Protein AF-0000000069200892 (afdb_homodimer)

Radius of gyration: 29.65 Å; Cα contacts (8 Å, |Δi|>4): 1341; chains: 2; bounding box: 46×109×59 Å

Solvent-accessible surface area (backbone atoms only — not comparable to full-atom values): 35722 Å² total; per-residue (Å²): 132,78,78,70,79,59,78,54,97,36,52,55,47,46,42,8,30,25,23,42,96,57,42,29,29,39,26,38,40,32,29,67,87,57,82,61,71,50,88,55,43,73,91,66,49,45,75,47,90,92,46,65,46,27,40,42,35,38,71,44,64,69,43,68,66,58,49,51,50,49,34,37,46,56,46,42,30,52,95,88,40,56,57,36,58,34,34,24,31,20,44,74,34,41,66,78,46,41,75,68,53,47,74,46,26,45,76,44,79,41,51,47,66,56,15,39,51,35,17,51,44,49,52,62,69,65,60,54,78,67,38,39,25,35,50,72,100,47,83,44,64,51,83,75,89,63,74,76,59,46,28,35,39,40,39,26,32,47,28,30,41,28,31,41,30,66,46,88,82,46,67,46,78,77,50,64,43,29,62,23,38,22,24,48,48,14,55,40,22,75,73,65,71,50,86,48,66,69,59,50,56,57,34,29,76,75,27,52,35,74,76,30,28,32,37,45,91,74,45,83,58,75,55,83,65,81,85,67,56,88,82,63,87,46,71,36,13,37,36,43,35,36,78,78,45,85,83,68,57,64,32,19,51,43,25,38,44,50,46,48,37,28,39,51,46,26,46,56,51,51,50,50,26,60,66,68,72,35,80,44,37,35,46,34,21,65,59,42,63,82,35,62,69,51,45,43,43,32,33,52,31,27,32,49,54,25,44,76,67,74,41,89,51,66,54,31,35,47,72,56,32,66,39,33,44,8,43,6,27,36,47,55,47,51,55,52,49,51,60,70,75,97,131,78,79,69,79,60,78,53,96,37,51,54,46,49,42,9,30,24,23,42,95,55,40,28,30,39,26,38,39,33,29,66,88,57,82,62,70,50,89,54,43,72,91,65,49,44,73,46,91,92,46,64,46,28,40,43,36,40,71,46,65,67,42,69,67,58,50,51,49,48,35,37,45,55,46,42,29,52,95,89,42,56,58,36,57,34,33,24,30,20,44,76,34,42,65,77,47,40,75,68,53,48,75,46,26,47,74,44,79,43,51,47,66,56,15,40,50,36,18,51,42,48,50,61,70,65,61,56,78,67,38,39,25,35,50,73,100,47,83,45,62,51,83,76,88,63,74,76,59,44,30,33,38,39,37,26,31,47,29,31,42,30,31,41,30,65,45,88,84,44,68,46,78,77,50,64,44,27,62,23,38,22,25,48,47,15,56,39,20,76,74,66,70,50,83,47,66,71,60,50,54,56,34,28,76,75,28,54,36,74,74,30,29,32,36,45,92,74,44,81,57,78,55,82,66,83,83,69,54,90,81,64,85,46,70,37,13,37,37,43,36,36,77,80,45,85,85,67,56,62,32,20,51,42,24,37,45,50,46,50,38,30,38,52,47,25,46,54,51,50,51,50,28,60,66,67,72,35,82,45,37,36,47,35,20,66,59,42,62,82,34,64,69,53,43,44,44,31,33,53,31,28,32,49,55,27,42,76,68,75,43,88,51,64,52,32,36,44,72,57,35,66,39,33,44,9,44,5,29,36,48,56,46,50,54,51,49,52,59,70,75,97

Organism: Paramecium tetraurelia (NCBI:txid5888)

pLDDT: mean 86.12, std 13.37, range [26.08, 98.06]

Nearest PDB structures (foldseek):
  7t1g-assembly1_B  TM=8.534E-01  e=4.149E-28  Saccharomyces cerevisiae S288C
  5kpz-assembly1_A-2  TM=8.266E-01  e=2.466E-28  Homo sapiens
  5kq8-assembly1_A-2  TM=8.366E-01  e=6.220E-28  Homo sapiens
  6b3v-assembly1_A  TM=8.219E-01  e=8.306E-28  Homo sapiens
  6uj5-assembly1_A  TM=7.901E-01  e=3.328E-27  Saccharomyces cerevisiae S288C

Foldseek 3Di:
DPPPDDLPPFWDLEKFWEDEPWKIKIKTKTFPPDDQQDDWDPVPKDDQPPDRIIMTMDMDTDDPVVVVVSCVRRPCADPNAGVHAEYEYEYPCCVVCVVVVVVRYHYDYDYQVLLLLLLLVVCQVSQDFQFKFADDVHTGTDNDPDGLPFEWEWAADCWTWIKTDHDSPDIDGDDTDNQGDVVLQVVLCVLPVDNDLVVLLVLLVVAALPQFFDWPVNDPPVDPLDPPPVPDGHGPGQRVNVVPDVDDDSSNNSNSSLLVSLLVSLLVQLVVCVVVVNQAYEYAYPSPLVRNSSSNSNQSNNQVNCVSVPHRGGYMYGPCRHCSSSSSSVSVVVVVVVVVVD/DPPQDDLPPFWDLEKFWEDEPWKIKIKTKTFPPDDQQDDWDPVPKDDQPPDRIIMTMDMDTDDPVVVVVSCVRRPCADPNAGVRAEYEYEYPCCVVCVVVVVVRYHYDYDYQVLLLLLLLVVCQVSQDFQFKFADDVHTGTDRDPDGLPFEWEWAADCWTWIKTDHDSPDMDGPDTDNQGDVVLQVVLCVLPVDNDLVVLLVLLVVAALPQFFDWPVNDPPVDPPPPPPVPDTHGPGQRVNCVPDPDDDSSNNSNSSLLVRLLVSLLVQLVVCVVVVNQAYEYAYDSPLVRNSSSNSNQSNNQVNCVSVVHRGGYMYGPCRHCSSRSSSVSVVVVVVVVVVD

Secondary structure (DSSP, 8-state):
------S-TTEEEEEEEEE-SSEEEEEEEEETT----S---GGG-EE-TT-SEEEEEEEEES-HHHHHHHHHHHTSEETTEE---EEEEESGGGTTTHHHHGGGSEEEE--HHHHHHHHHHHHHHHT-TT-EEEESSSEEE---SS---SEEEEEESSSEEEEEESSSS-EEEEEEES-SHHHHHHHHHHHH----HHHHHHHHHH--GGGTSEEGGGS--SS--S---TT---EEETTTTTTT-----HHHHHHHHHHHHHHHHHHHHHHHHHHTT---EEEESTTTTT-HHHHHHHHHHHHHHHHHTT-----EEETTGGGHHHHHHHHHHHHHHHHHH-/------S-TTEEEEEEEEE-SSEEEEEEEEETT----S---GGG-EE-TT-SEEEEEEEEES-HHHHHHHHHHHTSEETTEE---EEEEESGGGTTTHHHHGGGSEEEE--HHHHHHHHHHHHHHHT-TT-EEEESSSEEE---SS---SEEEEEESSSEEEEEESSSS-EEEEEEES-SHHHHHHHHHHHH----HHHHHHHHHH--GGGTSEEGGGS--SS--S---TT---EEETTTTTTT-----HHHHHHHHHHHHHHHHHHHHHHHHHHTT---EEEESTTTTT-HHHHHHHHHHHHHHHHHTT-----EEETTGGGHHHHHHHHHHHHHHHHHH-

InterPro domains:
  IPR004567 Type II pantothenate kinase [PF03630] (15-331)
  IPR004567 Type II pantothenate kinase [PTHR12280] (12-332)
  IPR043129 ATPase, nucleotide binding domain [SSF53067] (14-125)
  IPR043129 ATPase, nucleotide binding domain [SSF53067] (106-332)

Sequence (684 aa):
MQNKPSFSQSLIPLVCLDIGGTLTKMTFAAKKDFIINCQTKQELKIQNENEDYEIHFLSHPNSLDVLIQHLEEIGFIVDGKSHIQTFYITGGGSFKYYDQISNYGNIVRINEFDALKFGFKLLDSIKYKNTYFTFNNGIEYLQLTASIYPFILVNIGSGVSILKFDNDEQFARISGTCLGGGMFLGLSHLFTGINDFDELLKMTKKGSNAATDLLIDEVHLGFQSPTRDKNEKHVAVSMGKLKQNSNLNQSDLVKSLLYMTTYNISQIAFLHSKLHNIERVFFSGHFIRNHEETLQCISEAFSYFSKLDQQNRHPYFIKHDGFIGSLGSFWNGIQTYKQNNHMQNKPSFSQSLIPLVCLDIGGTLTKMTFAAKKDFIINCQTKQELKIQNENEDYEIHFLSHPNSLDVLIQHLEEIGFIVDGKSHIQTFYITGGGSFKYYDQISNYGNIVRINEFDALKFGFKLLDSIKYKNTYFTFNNGIEYLQLTASIYPFILVNIGSGVSILKFDNDEQFARISGTCLGGGMFLGLSHLFTGINDFDELLKMTKKGSNAATDLLIDEVHLGFQSPTRDKNEKHVAVSMGKLKQNSNLNQSDLVKSLLYMTTYNISQIAFLHSKLHNIERVFFSGHFIRNHEETLQCISEAFSYFSKLDQQNRHPYFIKHDGFIGSLGSFWNGIQTYKQNNH

Structure (mmCIF, N/CA/C/O backbone):
data_AF-0000000069200892-model_v1
#
loop_
_entity.id
_entity.type
_entity.pdbx_description
1 polymer 'Chromosome undetermined scaffold_3, whole genome shotgun sequence'
#
loop_
_atom_site.group_PDB
_atom_site.id
_atom_site.type_symbol
_atom_site.label_atom_id
_atom_site.label_alt_id
_atom_site.label_comp_id
_atom_site.label_asym_id
_atom_site.label_entity_id
_atom_site.label_seq_id
_atom_site.pdbx_PDB_ins_code
_atom_site.Cartn_x
_atom_site.Cartn_y
_atom_site.Cartn_z
_atom_site.occupancy
_atom_site.B_iso_or_equiv
_atom_site.auth_seq_id
_atom_site.auth_comp_id
_atom_site.auth_asym_id
_atom_site.auth_atom_id
_atom_site.pdbx_PDB_model_num
ATOM 1 N N . MET A 1 1 ? -14.586 -56.75 -25.516 1 26.08 1 MET A N 1
ATOM 2 C CA . MET A 1 1 ? -13.625 -56.625 -24.422 1 26.08 1 MET A CA 1
ATOM 3 C C . MET A 1 1 ? -12.516 -55.625 -24.766 1 26.08 1 MET A C 1
ATOM 5 O O . MET A 1 1 ? -11.578 -55.969 -25.484 1 26.08 1 MET A O 1
ATOM 9 N N . GLN A 1 2 ? -12.852 -54.375 -25.047 1 30.47 2 GLN A N 1
ATOM 10 C CA . GLN A 1 2 ? -11.961 -53.375 -25.578 1 30.47 2 GLN A CA 1
ATOM 11 C C . GLN A 1 2 ? -10.711 -53.219 -24.734 1 30.47 2 GLN A C 1
ATOM 13 O O . GLN A 1 2 ? -10.789 -53.125 -23.5 1 30.47 2 GLN A O 1
ATOM 18 N N . ASN A 1 3 ? -9.562 -53.688 -25.172 1 31.69 3 ASN A N 1
ATOM 19 C CA . ASN A 1 3 ? -8.258 -53.688 -24.531 1 31.69 3 ASN A CA 1
ATOM 20 C C . ASN A 1 3 ? -8.016 -52.375 -23.766 1 31.69 3 ASN A C 1
ATOM 22 O O . ASN A 1 3 ? -8.039 -51.312 -24.359 1 31.69 3 ASN A O 1
ATOM 26 N N . LYS A 1 4 ? -8.531 -52.312 -22.578 1 39.34 4 LYS A N 1
ATOM 27 C CA . LYS A 1 4 ? -8.203 -51.188 -21.719 1 39.34 4 LYS A CA 1
ATOM 28 C C . LYS A 1 4 ? -6.738 -50.781 -21.859 1 39.34 4 LYS A C 1
ATOM 30 O O . LYS A 1 4 ? -5.848 -51.625 -21.734 1 39.34 4 LYS A O 1
ATOM 35 N N . PRO A 1 5 ? -6.332 -49.688 -22.531 1 38.06 5 PRO A N 1
ATOM 36 C CA . PRO A 1 5 ? -4.926 -49.406 -22.812 1 38.06 5 PRO A CA 1
ATOM 37 C C . PRO A 1 5 ? -4.043 -49.531 -21.578 1 38.06 5 PRO A C 1
ATOM 39 O O . PRO A 1 5 ? -4.492 -49.25 -20.453 1 38.06 5 PRO A O 1
ATOM 42 N N . SER A 1 6 ? -3.195 -50.594 -21.422 1 41.91 6 SER A N 1
ATOM 43 C CA . SER A 1 6 ? -2.033 -50.719 -20.547 1 41.91 6 SER A CA 1
ATOM 44 C C . SER A 1 6 ? -1.481 -49.344 -20.188 1 41.91 6 SER A C 1
ATOM 46 O O . SER A 1 6 ? -1.669 -48.375 -20.922 1 41.91 6 SER A O 1
ATOM 48 N N . PHE A 1 7 ? -1.375 -49 -18.797 1 48.78 7 PHE A N 1
ATOM 49 C CA . PHE A 1 7 ? -0.604 -47.781 -18.531 1 48.78 7 PHE A CA 1
ATOM 50 C C . PHE A 1 7 ? 0.325 -47.469 -19.703 1 48.78 7 PHE A C 1
ATOM 52 O O . PHE A 1 7 ? 1.155 -48.281 -20.078 1 48.78 7 PHE A O 1
ATOM 59 N N . SER A 1 8 ? -0.168 -46.719 -20.641 1 57.88 8 SER A N 1
ATOM 60 C CA . SER A 1 8 ? 0.494 -46.406 -21.906 1 57.88 8 SER A CA 1
ATOM 61 C C . SER A 1 8 ? 1.897 -45.875 -21.672 1 57.88 8 SER A C 1
ATOM 63 O O . SER A 1 8 ? 2.125 -45.094 -20.734 1 57.88 8 SER A O 1
ATOM 65 N N . GLN A 1 9 ? 3.041 -46.562 -22 1 70.94 9 GLN A N 1
ATOM 66 C CA . GLN A 1 9 ? 4.406 -46.125 -22.25 1 70.94 9 GLN A CA 1
ATOM 67 C C . GLN A 1 9 ? 4.422 -44.656 -22.688 1 70.94 9 GLN A C 1
ATOM 69 O O . GLN A 1 9 ? 5.488 -44.031 -22.797 1 70.94 9 GLN A O 1
ATOM 74 N N . SER A 1 10 ? 3.182 -44.031 -22.453 1 86.69 10 SER A N 1
ATOM 75 C CA . SER A 1 10 ? 3.084 -42.688 -23.047 1 86.69 10 SER A CA 1
ATOM 76 C C . SER A 1 10 ? 3.064 -41.625 -21.984 1 86.69 10 SER A C 1
ATOM 78 O O . SER A 1 10 ? 3.238 -40.438 -22.281 1 86.69 10 SER A O 1
ATOM 80 N N . LEU A 1 11 ? 2.906 -42.094 -20.672 1 90.06 11 LEU A N 1
ATOM 81 C CA . LEU A 1 11 ? 2.875 -41.125 -19.594 1 90.06 11 LEU A CA 1
ATOM 82 C C . LEU A 1 11 ? 4.07 -41.281 -18.656 1 90.06 11 LEU A C 1
ATOM 84 O O . LEU A 1 11 ? 4.465 -42.406 -18.359 1 90.06 11 LEU A O 1
ATOM 88 N N . ILE A 1 12 ? 4.668 -40.188 -18.297 1 88.56 12 ILE A N 1
ATOM 89 C CA . ILE A 1 12 ? 5.645 -40.25 -17.219 1 88.56 12 ILE A CA 1
ATOM 90 C C . ILE A 1 12 ? 4.926 -40.406 -15.875 1 88.56 12 ILE A C 1
ATOM 92 O O . ILE A 1 12 ? 3.967 -39.688 -15.586 1 88.56 12 ILE A O 1
ATOM 96 N N . PRO A 1 13 ? 5.285 -41.312 -15.047 1 91.5 13 PRO A N 1
ATOM 97 C CA . PRO A 1 13 ? 4.527 -41.656 -13.844 1 91.5 13 PRO A CA 1
ATOM 98 C C . PRO A 1 13 ? 4.711 -40.656 -12.719 1 91.5 13 PRO A C 1
ATOM 100 O O . PRO A 1 13 ? 4.879 -41.031 -11.555 1 91.5 13 PRO A O 1
ATOM 103 N N . LEU A 1 14 ? 4.773 -39.406 -13.039 1 93.19 14 LEU A N 1
ATOM 104 C CA . LEU A 1 14 ? 4.879 -38.281 -12.109 1 93.19 14 LEU A CA 1
ATOM 105 C C . LEU A 1 14 ? 3.73 -37.312 -12.305 1 93.19 14 LEU A C 1
ATOM 107 O O . LEU A 1 14 ? 3.387 -36.969 -13.438 1 93.19 14 LEU A O 1
ATOM 111 N N . VAL A 1 15 ? 3.125 -36.969 -11.227 1 94.94 15 VAL A N 1
ATOM 112 C CA . VAL A 1 15 ? 2.094 -35.938 -11.234 1 94.94 15 VAL A CA 1
ATOM 113 C C . VAL A 1 15 ? 2.471 -34.812 -10.258 1 94.94 15 VAL A C 1
ATOM 115 O O . VAL A 1 15 ? 2.807 -35.062 -9.102 1 94.94 15 VAL A O 1
ATOM 118 N N . CYS A 1 16 ? 2.402 -33.656 -10.734 1 95.31 16 CYS A N 1
ATOM 119 C CA . CYS A 1 16 ? 2.809 -32.5 -9.922 1 95.31 16 CYS A CA 1
ATOM 120 C C . CYS A 1 16 ? 1.623 -31.594 -9.625 1 95.31 16 CYS A C 1
ATOM 122 O O . CYS A 1 16 ? 0.903 -31.203 -10.547 1 95.31 16 CYS A O 1
ATOM 124 N N . LEU A 1 17 ? 1.489 -31.312 -8.375 1 94.44 17 LEU A N 1
ATOM 125 C CA . LEU A 1 17 ? 0.312 -30.562 -7.945 1 94.44 17 LEU A CA 1
ATOM 126 C C . LEU A 1 17 ? 0.715 -29.312 -7.168 1 94.44 17 LEU A C 1
ATOM 128 O O . LEU A 1 17 ? 1.667 -29.344 -6.383 1 94.44 17 LEU A O 1
ATOM 132 N N . ASP A 1 18 ? 0.101 -28.203 -7.445 1 92.38 18 ASP A N 1
ATOM 133 C CA . ASP A 1 18 ? 0.028 -27.016 -6.59 1 92.38 18 ASP A CA 1
ATOM 134 C C . ASP A 1 18 ? -1.39 -26.812 -6.066 1 92.38 18 ASP A C 1
ATOM 136 O O . ASP A 1 18 ? -2.264 -26.328 -6.793 1 92.38 18 ASP A O 1
ATOM 140 N N . ILE A 1 19 ? -1.561 -27.188 -4.832 1 89.25 19 ILE A N 1
ATOM 141 C CA . ILE A 1 19 ? -2.889 -27.141 -4.23 1 89.25 19 ILE A CA 1
ATOM 142 C C . ILE A 1 19 ? -3.029 -25.891 -3.365 1 89.25 19 ILE A C 1
ATOM 144 O O . ILE A 1 19 ? -2.598 -25.875 -2.211 1 89.25 19 ILE A O 1
ATOM 148 N N . GLY A 1 20 ? -3.717 -24.938 -3.859 1 79 20 GLY A N 1
ATOM 149 C CA . GLY A 1 20 ? -3.967 -23.719 -3.127 1 79 20 GLY A CA 1
ATOM 150 C C . GLY A 1 20 ? -5.227 -23.766 -2.281 1 79 20 GLY A C 1
ATOM 151 O O . GLY A 1 20 ? -5.715 -24.859 -1.956 1 79 20 GLY A O 1
ATOM 152 N N . GLY A 1 21 ? -5.668 -22.594 -1.87 1 70.06 21 GLY A N 1
ATOM 153 C CA . GLY A 1 21 ? -6.887 -22.516 -1.082 1 70.06 21 GLY A CA 1
ATOM 154 C C . GLY A 1 21 ? -8.141 -22.703 -1.905 1 70.06 21 GLY A C 1
ATOM 155 O O . GLY A 1 21 ? -9.188 -23.094 -1.372 1 70.06 21 GLY A O 1
ATOM 156 N N . THR A 1 22 ? -8.062 -22.406 -3.232 1 71.12 22 THR A N 1
ATOM 157 C CA . THR A 1 22 ? -9.266 -22.438 -4.051 1 71.12 22 THR A CA 1
ATOM 158 C C . THR A 1 22 ? -9.086 -23.375 -5.238 1 71.12 22 THR A C 1
ATOM 160 O O . THR A 1 22 ? -10.016 -24.094 -5.609 1 71.12 22 THR A O 1
ATOM 163 N N . LEU A 1 23 ? -7.906 -23.375 -5.801 1 79.81 23 LEU A N 1
ATOM 164 C CA . LEU A 1 23 ? -7.676 -24.141 -7.027 1 79.81 23 LEU A CA 1
ATOM 165 C C . LEU A 1 23 ? -6.543 -25.141 -6.844 1 79.81 23 LEU A C 1
ATOM 167 O O . LEU A 1 23 ? -5.613 -24.891 -6.07 1 79.81 23 LEU A O 1
ATOM 171 N N . THR A 1 24 ? -6.691 -26.156 -7.512 1 90.5 24 THR A N 1
ATOM 172 C CA . THR A 1 24 ? -5.617 -27.125 -7.691 1 90.5 24 THR A CA 1
ATOM 173 C C . THR A 1 24 ? -5.066 -27.062 -9.117 1 90.5 24 THR A C 1
ATOM 175 O O . THR A 1 24 ? -5.824 -27.141 -10.086 1 90.5 24 THR A O 1
ATOM 178 N N . LYS A 1 25 ? -3.805 -26.844 -9.234 1 93 25 LYS A N 1
ATOM 179 C CA . LYS A 1 25 ? -3.107 -26.875 -10.516 1 93 25 LYS A CA 1
ATOM 180 C C . LYS A 1 25 ? -2.285 -28.141 -10.672 1 93 25 LYS A C 1
ATOM 182 O O . LYS A 1 25 ? -1.584 -28.562 -9.742 1 93 25 LYS A O 1
ATOM 187 N N . MET A 1 26 ? -2.422 -28.719 -11.797 1 95.5 26 MET A N 1
ATOM 188 C CA . MET A 1 26 ? -1.743 -29.984 -12.055 1 95.5 26 MET A CA 1
ATOM 189 C C . MET A 1 26 ? -0.874 -29.891 -13.305 1 95.5 26 MET A C 1
ATOM 191 O O . MET A 1 26 ? -1.28 -29.312 -14.312 1 95.5 26 MET A O 1
ATOM 195 N N . THR A 1 27 ? 0.291 -30.406 -13.242 1 96.12 27 THR A N 1
ATOM 196 C CA . THR A 1 27 ? 1.233 -30.531 -14.344 1 96.12 27 THR A CA 1
ATOM 197 C C . THR A 1 27 ? 1.677 -31.984 -14.516 1 96.12 27 THR A C 1
ATOM 199 O O . THR A 1 27 ? 1.932 -32.688 -13.531 1 96.12 27 THR A O 1
ATOM 202 N N . PHE A 1 28 ? 1.729 -32.469 -15.719 1 94.81 28 PHE A N 1
ATOM 203 C CA . PHE A 1 28 ? 2.193 -33.844 -16.016 1 94.81 28 PHE A CA 1
ATOM 204 C C . PHE A 1 28 ? 2.783 -33.906 -17.422 1 94.81 28 PHE A C 1
ATOM 206 O O . PHE A 1 28 ? 2.686 -32.938 -18.188 1 94.81 28 PHE A O 1
ATOM 213 N N . ALA A 1 29 ? 3.453 -34.969 -17.672 1 92.88 29 ALA A N 1
ATOM 214 C CA . ALA A 1 29 ? 4.086 -35.125 -18.984 1 92.88 29 ALA A CA 1
ATOM 215 C C . ALA A 1 29 ? 3.545 -36.375 -19.703 1 92.88 29 ALA A C 1
ATOM 217 O O . ALA A 1 29 ? 3.305 -37.406 -19.078 1 92.88 29 ALA A O 1
ATOM 218 N N . ALA A 1 30 ? 3.348 -36.188 -20.953 1 92.75 30 ALA A N 1
ATOM 219 C CA . ALA A 1 30 ? 2.895 -37.281 -21.828 1 92.75 30 ALA A CA 1
ATOM 220 C C . ALA A 1 30 ? 3.678 -37.281 -23.125 1 92.75 30 ALA A C 1
ATOM 222 O O . ALA A 1 30 ? 4.18 -36.25 -23.578 1 92.75 30 ALA A O 1
ATOM 223 N N . LYS A 1 31 ? 3.809 -38.438 -23.656 1 92.19 31 LYS A N 1
ATOM 224 C CA . LYS A 1 31 ? 4.465 -38.562 -24.953 1 92.19 31 LYS A CA 1
ATOM 225 C C . LYS A 1 31 ? 3.746 -37.75 -26.016 1 92.19 31 LYS A C 1
ATOM 227 O O . LYS A 1 31 ? 2.521 -37.594 -25.969 1 92.19 31 LYS A O 1
ATOM 232 N N . LYS A 1 32 ? 4.621 -37.344 -26.969 1 89.69 32 LYS A N 1
ATOM 233 C CA . LYS A 1 32 ? 4.047 -36.625 -28.094 1 89.69 32 LYS A CA 1
ATOM 234 C C . LYS A 1 32 ? 2.949 -37.406 -28.781 1 89.69 32 LYS A C 1
ATOM 236 O O . LYS A 1 32 ? 3.082 -38.625 -28.953 1 89.69 32 LYS A O 1
ATOM 241 N N . ASP A 1 33 ? 1.835 -36.938 -29.094 1 83.88 33 ASP A N 1
ATOM 242 C CA . ASP A 1 33 ? 0.718 -37.5 -29.859 1 83.88 33 ASP A CA 1
ATOM 243 C C . ASP A 1 33 ? -0.162 -38.375 -28.969 1 83.88 33 ASP A C 1
ATOM 245 O O . ASP A 1 33 ? -1.104 -39 -29.453 1 83.88 33 ASP A O 1
ATOM 249 N N . PHE A 1 34 ? 0.331 -38.5 -27.734 1 89.88 34 PHE A N 1
ATOM 250 C CA . PHE A 1 34 ? -0.568 -39.188 -26.797 1 89.88 34 PHE A CA 1
ATOM 251 C C . PHE A 1 34 ? -1.895 -38.438 -26.688 1 89.88 34 PHE A C 1
ATOM 253 O O . PHE A 1 34 ? -1.918 -37.219 -26.578 1 89.88 34 PHE A O 1
ATOM 260 N N . ILE A 1 35 ? -2.994 -39.188 -26.781 1 89 35 ILE A N 1
ATOM 261 C CA . ILE A 1 35 ? -4.312 -38.562 -26.719 1 89 35 ILE A CA 1
ATOM 262 C C . ILE A 1 35 ? -4.758 -38.469 -25.25 1 89 35 ILE A C 1
ATOM 264 O O . ILE A 1 35 ? -4.934 -39.469 -24.578 1 89 35 ILE A O 1
ATOM 268 N N . ILE A 1 36 ? -4.859 -37.25 -24.797 1 90.31 36 ILE A N 1
ATOM 269 C CA . ILE A 1 36 ? -5.312 -36.969 -23.438 1 90.31 36 ILE A CA 1
ATOM 270 C C . ILE A 1 36 ? -6.824 -36.75 -23.438 1 90.31 36 ILE A C 1
ATOM 272 O O . ILE A 1 36 ? -7.324 -35.844 -24.094 1 90.31 36 ILE A O 1
ATOM 276 N N . ASN A 1 37 ? -7.605 -37.562 -22.703 1 89.5 37 ASN A N 1
ATOM 277 C CA . ASN A 1 37 ? -9.062 -37.531 -22.688 1 89.5 37 ASN A CA 1
ATOM 278 C C . ASN A 1 37 ? -9.594 -36.531 -21.656 1 89.5 37 ASN A C 1
ATOM 280 O O . ASN A 1 37 ? -10.688 -36.688 -21.109 1 89.5 37 ASN A O 1
ATOM 284 N N . CYS A 1 38 ? -8.797 -35.625 -21.266 1 90.62 38 CYS A N 1
ATOM 285 C CA . CYS A 1 38 ? -9.172 -34.562 -20.328 1 90.62 38 CYS A CA 1
ATOM 286 C C . CYS A 1 38 ? -8.867 -33.188 -20.922 1 90.62 38 CYS A C 1
ATOM 288 O O . CYS A 1 38 ? -7.965 -33.062 -21.75 1 90.62 38 CYS A O 1
ATOM 290 N N . GLN A 1 39 ? -9.734 -32.25 -20.578 1 90.75 39 GLN A N 1
ATOM 291 C CA . GLN A 1 39 ? -9.516 -30.906 -21.094 1 90.75 39 GLN A CA 1
ATOM 292 C C . GLN A 1 39 ? -8.328 -30.25 -20.406 1 90.75 39 GLN A C 1
ATOM 294 O O . GLN A 1 39 ? -8.414 -29.844 -19.25 1 90.75 39 GLN A O 1
ATOM 299 N N . THR A 1 40 ? -7.203 -30.172 -21.109 1 93.75 40 THR A N 1
ATOM 300 C CA . THR A 1 40 ? -6.02 -29.484 -20.625 1 93.75 40 THR A CA 1
ATOM 301 C C . THR A 1 40 ? -5.941 -28.078 -21.188 1 93.75 40 THR A C 1
ATOM 303 O O . THR A 1 40 ? -6.68 -27.734 -22.125 1 93.75 40 THR A O 1
ATOM 306 N N . LYS A 1 41 ? -5.117 -27.266 -20.609 1 92.56 41 LYS A N 1
ATOM 307 C CA . LYS A 1 41 ? -4.844 -25.922 -21.125 1 92.56 41 LYS A CA 1
ATOM 308 C C . LYS A 1 41 ? -3.881 -25.984 -22.312 1 92.56 41 LYS A C 1
ATOM 310 O O . LYS A 1 41 ? -2.68 -25.766 -22.141 1 92.56 41 LYS A O 1
ATOM 315 N N . GLN A 1 42 ? -4.445 -26.078 -23.5 1 91.06 42 GLN A N 1
ATOM 316 C CA . GLN A 1 42 ? -3.664 -26.312 -24.703 1 91.06 42 GLN A CA 1
ATOM 317 C C . GLN A 1 42 ? -2.723 -25.156 -25 1 91.06 42 GLN A C 1
ATOM 319 O O . GLN A 1 42 ? -1.621 -25.359 -25.516 1 91.06 42 GLN A O 1
ATOM 324 N N . GLU A 1 43 ? -3.127 -24.016 -24.625 1 88 43 GLU A N 1
ATOM 325 C CA . GLU A 1 43 ? -2.34 -22.812 -24.906 1 88 43 GLU A CA 1
ATOM 326 C C . GLU A 1 43 ? -1.076 -22.766 -24.047 1 88 43 GLU A C 1
ATOM 328 O O . GLU A 1 43 ? -0.138 -22.031 -24.359 1 88 43 GLU A O 1
ATOM 333 N N . LEU A 1 44 ? -1.043 -23.641 -23.031 1 91.31 44 LEU A N 1
ATOM 334 C CA . LEU A 1 44 ? 0.077 -23.609 -22.109 1 91.31 44 LEU A CA 1
ATOM 335 C C . LEU A 1 44 ? 1.029 -24.766 -22.359 1 91.31 44 LEU A C 1
ATOM 337 O O . LEU A 1 44 ? 2.1 -24.844 -21.75 1 91.31 44 LEU A O 1
ATOM 341 N N . LYS A 1 45 ? 0.647 -25.656 -23.219 1 91.69 45 LYS A N 1
ATOM 342 C CA . LYS A 1 45 ? 1.446 -26.844 -23.469 1 91.69 45 LYS A CA 1
ATOM 343 C C . LYS A 1 45 ? 2.887 -26.484 -23.812 1 91.69 45 LYS A C 1
ATOM 345 O O . LYS A 1 45 ? 3.129 -25.531 -24.578 1 91.69 45 LYS A O 1
ATOM 350 N N . ILE A 1 46 ? 3.811 -27.156 -23.156 1 89.38 46 ILE A N 1
ATOM 351 C CA . ILE A 1 46 ? 5.223 -26.953 -23.469 1 89.38 46 ILE A CA 1
ATOM 352 C C . ILE A 1 46 ? 5.762 -28.141 -24.25 1 89.38 46 ILE A C 1
ATOM 354 O O . ILE A 1 46 ? 5.684 -29.281 -23.781 1 89.38 46 ILE A O 1
ATOM 358 N N . GLN A 1 47 ? 6.254 -27.797 -25.422 1 85.88 47 GLN A N 1
ATOM 359 C CA . GLN A 1 47 ? 6.848 -28.812 -26.281 1 85.88 47 GLN A CA 1
ATOM 360 C C . GLN A 1 47 ? 8.297 -28.469 -26.625 1 85.88 47 GLN A C 1
ATOM 362 O O . GLN A 1 47 ? 8.578 -27.375 -27.141 1 85.88 47 GLN A O 1
ATOM 367 N N . ASN A 1 48 ? 9.109 -29.281 -26.156 1 76.44 48 ASN A N 1
ATOM 368 C CA . ASN A 1 48 ? 10.508 -29.172 -26.562 1 76.44 48 ASN A CA 1
ATOM 369 C C . ASN A 1 48 ? 10.805 -30.047 -27.766 1 76.44 48 ASN A C 1
ATOM 371 O O . ASN A 1 48 ? 10.508 -31.234 -27.766 1 76.44 48 ASN A O 1
ATOM 375 N N . GLU A 1 49 ? 11.359 -29.453 -28.75 1 74.62 49 GLU A N 1
ATOM 376 C CA . GLU A 1 49 ? 11.594 -30.141 -30.016 1 74.62 49 GLU A CA 1
ATOM 377 C C . GLU A 1 49 ? 12.484 -31.359 -29.828 1 74.62 49 GLU A C 1
ATOM 379 O O . GLU A 1 49 ? 12.352 -32.344 -30.547 1 74.62 49 GLU A O 1
ATOM 384 N N . ASN A 1 50 ? 13.312 -31.266 -28.859 1 77 50 ASN A N 1
ATOM 385 C CA . ASN A 1 50 ? 14.297 -32.344 -28.672 1 77 50 ASN A CA 1
ATOM 386 C C . ASN A 1 50 ? 13.805 -33.375 -27.703 1 77 50 ASN A C 1
ATOM 388 O O . ASN A 1 50 ? 14.562 -34.281 -27.312 1 77 50 ASN A O 1
ATOM 392 N N . GLU A 1 51 ? 12.539 -33.188 -27.312 1 78.12 51 GLU A N 1
ATOM 393 C CA . GLU A 1 51 ? 12.008 -34.125 -26.344 1 78.12 51 GLU A CA 1
ATOM 394 C C . GLU A 1 51 ? 10.789 -34.875 -26.891 1 78.12 51 GLU A C 1
ATOM 396 O O . GLU A 1 51 ? 10.039 -34.312 -27.703 1 78.12 51 GLU A O 1
ATOM 401 N N . ASP A 1 52 ? 10.633 -36.062 -26.453 1 86.31 52 ASP A N 1
ATOM 402 C CA . ASP A 1 52 ? 9.508 -36.875 -26.906 1 86.31 52 ASP A CA 1
ATOM 403 C C . ASP A 1 52 ? 8.266 -36.594 -26.062 1 86.31 52 ASP A C 1
ATOM 405 O O . ASP A 1 52 ? 7.156 -37 -26.438 1 86.31 52 ASP A O 1
ATOM 409 N N . TYR A 1 53 ? 8.508 -35.906 -25.047 1 88.5 53 TYR A N 1
ATOM 410 C CA . TYR A 1 53 ? 7.395 -35.656 -24.141 1 88.5 53 TYR A CA 1
ATOM 411 C C . TYR A 1 53 ? 6.996 -34.188 -24.156 1 88.5 53 TYR A C 1
ATOM 413 O O . TYR A 1 53 ? 7.82 -33.312 -24.438 1 88.5 53 TYR A O 1
ATOM 421 N N . GLU A 1 54 ? 5.73 -34.062 -23.875 1 91.5 54 GLU A N 1
ATOM 422 C CA . GLU A 1 54 ? 5.152 -32.75 -23.734 1 91.5 54 GLU A CA 1
ATOM 423 C C . GLU A 1 54 ? 4.605 -32.531 -22.312 1 91.5 54 GLU A C 1
ATOM 425 O O . GLU A 1 54 ? 4.16 -33.469 -21.672 1 91.5 54 GLU A O 1
ATOM 430 N N . ILE A 1 55 ? 4.73 -31.312 -21.875 1 92.5 55 ILE A N 1
ATOM 431 C CA . ILE A 1 55 ? 4.215 -30.969 -20.547 1 92.5 55 ILE A CA 1
ATOM 432 C C . ILE A 1 55 ? 2.814 -30.375 -20.672 1 92.5 55 ILE A C 1
ATOM 434 O O . ILE A 1 55 ? 2.592 -29.469 -21.469 1 92.5 55 ILE A O 1
ATOM 438 N N . HIS A 1 56 ? 1.951 -30.891 -19.922 1 94.94 56 HIS A N 1
ATOM 439 C CA . HIS A 1 56 ? 0.55 -30.5 -19.969 1 94.94 56 HIS A CA 1
ATOM 440 C C . HIS A 1 56 ? 0.1 -29.891 -18.641 1 94.94 56 HIS A C 1
ATOM 442 O O . HIS A 1 56 ? 0.686 -30.172 -17.594 1 94.94 56 HIS A O 1
ATOM 448 N N . PHE A 1 57 ? -0.99 -29.031 -18.75 1 95.25 57 PHE A N 1
ATOM 449 C CA . PHE A 1 57 ? -1.468 -28.281 -17.594 1 95.25 57 PHE A CA 1
ATOM 450 C C . PHE A 1 57 ? -2.984 -28.359 -17.484 1 95.25 57 PHE A C 1
ATOM 452 O O . PHE A 1 57 ? -3.691 -28.328 -18.5 1 95.25 57 PHE A O 1
ATOM 459 N N . LEU A 1 58 ? -3.469 -28.5 -16.344 1 95 58 LEU A N 1
ATOM 460 C CA . LEU A 1 58 ? -4.898 -28.375 -16.078 1 95 58 LEU A CA 1
ATOM 461 C C . LEU A 1 58 ? -5.141 -27.844 -14.664 1 95 58 LEU A C 1
ATOM 463 O O . LEU A 1 58 ? -4.242 -27.875 -13.82 1 95 58 LEU A O 1
ATOM 467 N N . SER A 1 59 ? -6.234 -27.219 -14.414 1 91.62 59 SER A N 1
ATOM 468 C CA . SER A 1 59 ? -6.609 -26.719 -13.102 1 91.62 59 SER A CA 1
ATOM 469 C C . SER A 1 59 ? -8.086 -26.969 -12.805 1 91.62 59 SER A C 1
ATOM 471 O O . SER A 1 59 ? -8.891 -27.094 -13.734 1 91.62 59 SER A O 1
ATOM 473 N N . HIS A 1 60 ? -8.453 -27.109 -11.586 1 89.19 60 HIS A N 1
ATOM 474 C CA . HIS A 1 60 ? -9.828 -27.297 -11.133 1 89.19 60 HIS A CA 1
ATOM 475 C C . HIS A 1 60 ? -10.008 -26.828 -9.695 1 89.19 60 HIS A C 1
ATOM 477 O O . HIS A 1 60 ? -9.031 -26.688 -8.953 1 89.19 60 HIS A O 1
ATOM 483 N N . PRO A 1 61 ? -11.211 -26.469 -9.336 1 83.56 61 PRO A N 1
ATOM 484 C CA . PRO A 1 61 ? -11.445 -26.141 -7.926 1 83.56 61 PRO A CA 1
ATOM 485 C C . PRO A 1 61 ? -11 -27.25 -6.977 1 83.56 61 PRO A C 1
ATOM 487 O O . PRO A 1 61 ? -11.039 -28.422 -7.34 1 83.56 61 PRO A O 1
ATOM 490 N N . ASN A 1 62 ? -10.633 -26.859 -5.828 1 85.38 62 ASN A N 1
ATOM 491 C CA . ASN A 1 62 ? -10.141 -27.828 -4.863 1 85.38 62 ASN A CA 1
ATOM 492 C C . ASN A 1 62 ? -11.172 -28.922 -4.586 1 85.38 62 ASN A C 1
ATOM 494 O O . ASN A 1 62 ? -12.203 -28.656 -3.961 1 85.38 62 ASN A O 1
ATOM 498 N N . SER A 1 63 ? -10.891 -29.969 -5.02 1 88.81 63 SER A N 1
ATOM 499 C CA . SER A 1 63 ? -11.711 -31.156 -4.844 1 88.81 63 SER A CA 1
ATOM 500 C C . SER A 1 63 ? -10.922 -32.438 -5.137 1 88.81 63 SER A C 1
ATOM 502 O O . SER A 1 63 ? -10.406 -32.594 -6.242 1 88.81 63 SER A O 1
ATOM 504 N N . LEU A 1 64 ? -10.891 -33.25 -4.211 1 89.56 64 LEU A N 1
ATOM 505 C CA . LEU A 1 64 ? -10.195 -34.5 -4.398 1 89.56 64 LEU A CA 1
ATOM 506 C C . LEU A 1 64 ? -10.898 -35.375 -5.438 1 89.56 64 LEU A C 1
ATOM 508 O O . LEU A 1 64 ? -10.25 -36.031 -6.234 1 89.56 64 LEU A O 1
ATOM 512 N N . ASP A 1 65 ? -12.18 -35.312 -5.375 1 93.38 65 ASP A N 1
ATOM 513 C CA . ASP A 1 65 ? -12.961 -36.094 -6.316 1 93.38 65 ASP A CA 1
ATOM 514 C C . ASP A 1 65 ? -12.672 -35.688 -7.758 1 93.38 65 ASP A C 1
ATOM 516 O O . ASP A 1 65 ? -12.508 -36.531 -8.633 1 93.38 65 ASP A O 1
ATOM 520 N N . VAL A 1 66 ? -12.586 -34.438 -7.93 1 94.38 66 VAL A N 1
ATOM 521 C CA . VAL A 1 66 ? -12.336 -33.938 -9.273 1 94.38 66 VAL A CA 1
ATOM 522 C C . VAL A 1 66 ? -10.914 -34.281 -9.695 1 94.38 66 VAL A C 1
ATOM 524 O O . VAL A 1 66 ? -10.672 -34.625 -10.859 1 94.38 66 VAL A O 1
ATOM 527 N N . LEU A 1 67 ? -10.016 -34.25 -8.773 1 94.56 67 LEU A N 1
ATOM 528 C CA . LEU A 1 67 ? -8.641 -34.625 -9.07 1 94.56 67 LEU A CA 1
ATOM 529 C C . LEU A 1 67 ? -8.547 -36.062 -9.516 1 94.56 67 LEU A C 1
ATOM 531 O O . LEU A 1 67 ? -7.934 -36.375 -10.539 1 94.56 67 LEU A O 1
ATOM 535 N N . ILE A 1 68 ? -9.211 -36.906 -8.781 1 94.31 68 ILE A N 1
ATOM 536 C CA . ILE A 1 68 ? -9.18 -38.344 -9.086 1 94.31 68 ILE A CA 1
ATOM 537 C C . ILE A 1 68 ? -9.836 -38.594 -10.438 1 94.31 68 ILE A C 1
ATOM 539 O O . ILE A 1 68 ? -9.344 -39.406 -11.227 1 94.31 68 ILE A O 1
ATOM 543 N N . GLN A 1 69 ? -10.883 -37.906 -10.656 1 95.62 69 GLN A N 1
ATOM 544 C CA . GLN A 1 69 ? -11.555 -38.031 -11.945 1 95.62 69 GLN A CA 1
ATOM 545 C C . GLN A 1 69 ? -10.617 -37.656 -13.094 1 95.62 69 GLN A C 1
ATOM 547 O O . GLN A 1 69 ? -10.562 -38.344 -14.109 1 95.62 69 GLN A O 1
ATOM 552 N N . HIS A 1 70 ? -9.898 -36.562 -12.977 1 96.25 70 HIS A N 1
ATOM 553 C CA . HIS A 1 70 ? -8.945 -36.125 -13.992 1 96.25 70 HIS A CA 1
ATOM 554 C C . HIS A 1 70 ? -7.852 -37.188 -14.195 1 96.25 70 HIS A C 1
ATOM 556 O O . HIS A 1 70 ? -7.473 -37.5 -15.328 1 96.25 70 HIS A O 1
ATOM 562 N N . LEU A 1 71 ? -7.383 -37.75 -13.117 1 95.62 71 LEU A N 1
ATOM 563 C CA . LEU A 1 71 ? -6.316 -38.75 -13.18 1 95.62 71 LEU A CA 1
ATOM 564 C C . LEU A 1 71 ? -6.793 -40 -13.891 1 95.62 71 LEU A C 1
ATOM 566 O O . LEU A 1 71 ? -6.023 -40.656 -14.602 1 95.62 71 LEU A O 1
ATOM 570 N N . GLU A 1 72 ? -8.047 -40.312 -13.695 1 95 72 GLU A N 1
ATOM 571 C CA . GLU A 1 72 ? -8.648 -41.438 -14.398 1 95 72 GLU A CA 1
ATOM 572 C C . GLU A 1 72 ? -8.797 -41.156 -15.891 1 95 72 GLU A C 1
ATOM 574 O O . GLU A 1 72 ? -8.445 -42 -16.719 1 95 72 GLU A O 1
ATOM 579 N N . GLU A 1 73 ? -9.266 -40 -16.172 1 95.56 73 GLU A N 1
ATOM 580 C CA . GLU A 1 73 ? -9.477 -39.594 -17.562 1 95.56 73 GLU A CA 1
ATOM 581 C C . GLU A 1 73 ? -8.156 -39.562 -18.328 1 95.56 73 GLU A C 1
ATOM 583 O O . GLU A 1 73 ? -8.109 -39.906 -19.516 1 95.56 73 GLU A O 1
ATOM 588 N N . ILE A 1 74 ? -7.125 -39.125 -17.703 1 94.81 74 ILE A N 1
ATOM 589 C CA . ILE A 1 74 ? -5.816 -38.969 -18.328 1 94.81 74 ILE A CA 1
ATOM 590 C C . ILE A 1 74 ? -5.188 -40.375 -18.5 1 94.81 74 ILE A C 1
ATOM 592 O O . ILE A 1 74 ? -4.398 -40.562 -19.438 1 94.81 74 ILE A O 1
ATOM 596 N N . GLY A 1 75 ? -5.512 -41.312 -17.578 1 93.56 75 GLY A N 1
ATOM 597 C CA . GLY A 1 75 ? -4.98 -42.656 -17.672 1 93.56 75 GLY A CA 1
ATOM 598 C C . GLY A 1 75 ? -3.955 -42.969 -16.609 1 93.56 75 GLY A C 1
ATOM 599 O O . GLY A 1 75 ? -3.311 -44.031 -16.656 1 93.56 75 GLY A O 1
ATOM 600 N N . PHE A 1 76 ? -3.799 -42.094 -15.633 1 95.12 76 PHE A N 1
ATOM 601 C CA . PHE A 1 76 ? -2.896 -42.375 -14.523 1 95.12 76 PHE A CA 1
ATOM 602 C C . PHE A 1 76 ? -3.492 -43.438 -13.594 1 95.12 76 PHE A C 1
ATOM 604 O O . PHE A 1 76 ? -2.76 -44.188 -12.93 1 95.12 76 PHE A O 1
ATOM 611 N N . ILE A 1 77 ? -4.816 -43.406 -13.523 1 93.75 77 ILE A N 1
ATOM 612 C CA . ILE A 1 77 ? -5.551 -44.375 -12.75 1 93.75 77 ILE A CA 1
ATOM 613 C C . ILE A 1 77 ? -6.457 -45.188 -13.672 1 93.75 77 ILE A C 1
ATOM 615 O O . ILE A 1 77 ? -7.289 -44.625 -14.391 1 93.75 77 ILE A O 1
ATOM 619 N N . VAL A 1 78 ? -6.297 -46.469 -13.68 1 92.31 78 VAL A N 1
ATOM 620 C CA . VAL A 1 78 ? -7.07 -47.375 -14.531 1 92.31 78 VAL A CA 1
ATOM 621 C C . VAL A 1 78 ? -7.676 -48.5 -13.688 1 92.31 78 VAL A C 1
ATOM 623 O O . VAL A 1 78 ? -6.957 -49.188 -12.977 1 92.31 78 VAL A O 1
ATOM 626 N N . ASP A 1 79 ? -8.938 -48.625 -13.789 1 90.75 79 ASP A N 1
ATOM 627 C CA . ASP A 1 79 ? -9.664 -49.656 -13.07 1 90.75 79 ASP A CA 1
ATOM 628 C C . ASP A 1 79 ? -9.32 -49.656 -11.586 1 90.75 79 ASP A C 1
ATOM 630 O O . ASP A 1 79 ? -9 -50.688 -11 1 90.75 79 ASP A O 1
ATOM 634 N N . GLY A 1 80 ? -9.195 -48.438 -11.039 1 87.38 80 GLY A N 1
ATOM 635 C CA . GLY A 1 80 ? -8.969 -48.25 -9.609 1 87.38 80 GLY A CA 1
ATOM 636 C C . GLY A 1 80 ? -7.516 -48.406 -9.211 1 87.38 80 GLY A C 1
ATOM 637 O O . GLY A 1 80 ? -7.16 -48.219 -8.047 1 87.38 80 GLY A O 1
ATOM 638 N N . LYS A 1 81 ? -6.707 -48.781 -10.211 1 92.19 81 LYS A N 1
ATOM 639 C CA . LYS A 1 81 ? -5.281 -48.969 -9.93 1 92.19 81 LYS A CA 1
ATOM 640 C C . LYS A 1 81 ? -4.48 -47.75 -10.383 1 92.19 81 LYS A C 1
ATOM 642 O O . LYS A 1 81 ? -4.582 -47.344 -11.539 1 92.19 81 LYS A O 1
ATOM 647 N N . SER A 1 82 ? -3.691 -47.219 -9.492 1 94.94 82 SER A N 1
ATOM 648 C CA . SER A 1 82 ? -2.867 -46.031 -9.797 1 94.94 82 SER A CA 1
ATOM 649 C C . SER A 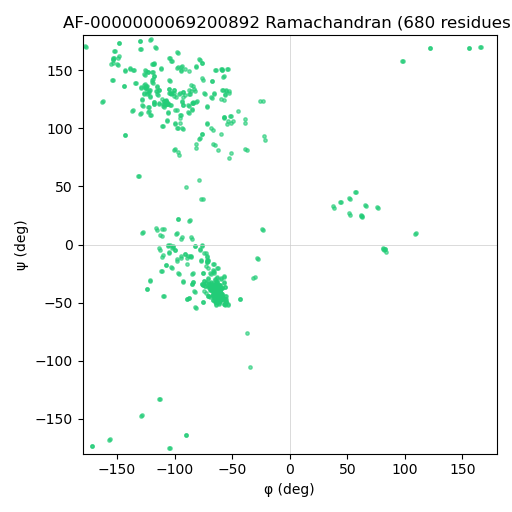1 82 ? -1.549 -46.438 -10.445 1 94.94 82 SER A C 1
ATOM 651 O O . SER A 1 82 ? -0.912 -47.406 -10.016 1 94.94 82 SER A O 1
ATOM 653 N N . HIS A 1 83 ? -1.148 -45.781 -11.414 1 93.88 83 HIS A N 1
ATOM 654 C CA . HIS A 1 83 ? 0.136 -45.969 -12.078 1 93.88 83 HIS A CA 1
ATOM 655 C C . HIS A 1 83 ? 1.083 -44.812 -11.797 1 93.88 83 HIS A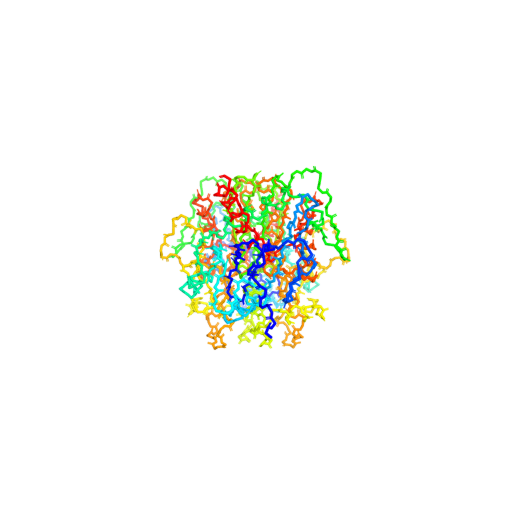 C 1
ATOM 657 O O . HIS A 1 83 ? 2.109 -44.656 -12.469 1 93.88 83 HIS A O 1
ATOM 663 N N . ILE A 1 84 ? 0.739 -44.031 -10.867 1 93.75 84 ILE A N 1
ATOM 664 C CA . ILE A 1 84 ? 1.558 -42.875 -10.445 1 93.75 84 ILE A CA 1
ATOM 665 C C . ILE A 1 84 ? 2.611 -43.344 -9.445 1 93.75 84 ILE A C 1
ATOM 667 O O . ILE A 1 84 ? 2.281 -43.969 -8.43 1 93.75 84 ILE A O 1
ATOM 671 N N . GLN A 1 85 ? 3.82 -43.125 -9.773 1 92.06 85 GLN A N 1
ATOM 672 C CA . GLN A 1 85 ? 4.891 -43.438 -8.828 1 92.06 85 GLN A CA 1
ATOM 673 C C . GLN A 1 85 ? 4.969 -42.406 -7.707 1 92.06 85 GLN A C 1
ATOM 675 O O . GLN A 1 85 ? 5.023 -42.781 -6.531 1 92.06 85 GLN A O 1
ATOM 680 N N . THR A 1 86 ? 4.973 -41.188 -8.125 1 94.19 86 THR A N 1
ATOM 681 C CA . THR A 1 86 ? 5.164 -40.156 -7.121 1 94.19 86 THR A CA 1
ATOM 682 C C . THR A 1 86 ? 4.332 -38.906 -7.453 1 94.19 86 THR A C 1
ATOM 684 O O . THR A 1 86 ? 4.254 -38.5 -8.617 1 94.19 86 THR A O 1
ATOM 687 N N . PHE A 1 87 ? 3.701 -38.375 -6.426 1 94.44 87 PHE A N 1
ATOM 688 C CA . PHE A 1 87 ? 3.143 -37.031 -6.453 1 94.44 87 PHE A CA 1
ATOM 689 C C . PHE A 1 87 ? 4.133 -36 -5.887 1 94.44 87 PHE A C 1
ATOM 691 O O . PHE A 1 87 ? 4.633 -36.188 -4.773 1 94.44 87 PHE A O 1
ATOM 698 N N . TYR A 1 88 ? 4.426 -35.094 -6.652 1 94 88 TYR A N 1
ATOM 699 C CA . TYR A 1 88 ? 5.125 -33.906 -6.125 1 94 88 TYR A CA 1
ATOM 700 C C . TYR A 1 88 ? 4.152 -32.781 -5.863 1 94 88 TYR A C 1
ATOM 702 O O . TYR A 1 88 ? 3.553 -32.219 -6.797 1 94 88 TYR A O 1
ATOM 710 N N . ILE A 1 89 ? 4.027 -32.406 -4.613 1 92.44 89 ILE A N 1
ATOM 711 C CA . ILE A 1 89 ? 2.936 -31.516 -4.258 1 92.44 89 ILE A CA 1
ATOM 712 C C . ILE A 1 89 ? 3.486 -30.297 -3.518 1 92.44 89 ILE A C 1
ATOM 714 O O . ILE A 1 89 ? 4.43 -30.406 -2.732 1 92.44 89 ILE A O 1
ATOM 718 N N . THR A 1 90 ? 2.984 -29.125 -3.85 1 90.12 90 THR A N 1
ATOM 719 C CA . THR A 1 90 ? 3.24 -27.906 -3.109 1 90.12 90 THR A CA 1
ATOM 720 C C . THR A 1 90 ? 1.932 -27.172 -2.791 1 90.12 90 THR A C 1
ATOM 722 O O . THR A 1 90 ? 0.848 -27.703 -3.055 1 90.12 90 THR A O 1
ATOM 725 N N . GLY A 1 91 ? 2.064 -26.031 -1.99 1 83 91 GLY A N 1
ATOM 726 C CA . GLY A 1 91 ? 0.884 -25.266 -1.635 1 83 91 GLY A CA 1
ATOM 727 C C . GLY A 1 91 ? 0.344 -25.609 -0.258 1 83 91 GLY A C 1
ATOM 728 O O . GLY A 1 91 ? 0.564 -26.703 0.249 1 83 91 GLY A O 1
ATOM 729 N N . GLY A 1 92 ? -0.391 -24.688 0.269 1 73.25 92 GLY A N 1
ATOM 730 C CA . GLY A 1 92 ? -0.961 -24.875 1.595 1 73.25 92 GLY A CA 1
ATOM 731 C C . GLY A 1 92 ? -1.939 -26.031 1.672 1 73.25 92 GLY A C 1
ATOM 732 O O . GLY A 1 92 ? -2.059 -26.672 2.711 1 73.25 92 GLY A O 1
ATOM 733 N N . GLY A 1 93 ? -2.664 -26.312 0.587 1 71.5 93 GLY A N 1
ATOM 734 C CA . GLY A 1 93 ? -3.627 -27.406 0.544 1 71.5 93 GLY A CA 1
ATOM 735 C C . GLY A 1 93 ? -2.975 -28.781 0.486 1 71.5 93 GLY A C 1
ATOM 736 O O . GLY A 1 93 ? -3.654 -29.797 0.599 1 71.5 93 GLY A O 1
ATOM 737 N N . SER A 1 94 ? -1.719 -28.75 0.338 1 75.75 94 SER A N 1
ATOM 738 C CA . SER A 1 94 ? -1.01 -30.031 0.263 1 75.75 94 SER A CA 1
ATOM 739 C C . SER A 1 94 ? -1.144 -30.812 1.563 1 75.75 94 SER A C 1
ATOM 741 O O . SER A 1 94 ? -1.046 -32.031 1.566 1 75.75 94 SER A O 1
ATOM 743 N N . PHE A 1 95 ? -1.462 -30.078 2.557 1 75.06 95 PHE A N 1
ATOM 744 C CA . PHE A 1 95 ? -1.61 -30.734 3.855 1 75.06 95 PHE A CA 1
ATOM 745 C C . PHE A 1 95 ? -3.008 -31.312 4.008 1 75.06 95 PHE A C 1
ATOM 747 O O . PHE A 1 95 ? -3.172 -32.406 4.566 1 75.06 95 PHE A O 1
ATOM 754 N N . LYS A 1 96 ? -3.916 -30.672 3.48 1 78.44 96 LYS A N 1
ATOM 755 C CA . LYS A 1 96 ? -5.324 -31.031 3.635 1 78.44 96 LYS A CA 1
ATOM 756 C C . LYS A 1 96 ? -5.625 -32.375 2.967 1 78.44 96 LYS A C 1
ATOM 758 O O . LYS A 1 96 ? -6.398 -33.156 3.49 1 78.44 96 LYS A O 1
ATOM 763 N N . TYR A 1 97 ? -5.02 -32.656 1.897 1 83.06 97 TYR A N 1
ATOM 764 C CA . TYR A 1 97 ? -5.402 -33.812 1.094 1 83.06 97 TYR A CA 1
ATOM 765 C C . TYR A 1 97 ? -4.316 -34.906 1.126 1 83.06 97 TYR A C 1
ATOM 767 O O . TYR A 1 97 ? -4.363 -35.844 0.356 1 83.06 97 TYR A O 1
ATOM 775 N N . TYR A 1 98 ? -3.355 -34.719 1.94 1 86.19 98 TYR A N 1
ATOM 776 C CA . TYR A 1 98 ? -2.174 -35.562 1.967 1 86.19 98 TYR A CA 1
ATOM 777 C C . TYR A 1 98 ? -2.566 -37.031 2.109 1 86.19 98 TYR A C 1
ATOM 779 O O . TYR A 1 98 ? -2.158 -37.875 1.303 1 86.19 98 TYR A O 1
ATOM 787 N N . ASP A 1 99 ? -3.375 -37.344 3.064 1 88.88 99 ASP A N 1
ATOM 788 C CA . ASP A 1 99 ? -3.721 -38.75 3.365 1 88.88 99 ASP A CA 1
ATOM 789 C C . ASP A 1 99 ? -4.461 -39.406 2.199 1 88.88 99 ASP A C 1
ATOM 791 O O . ASP A 1 99 ? -4.199 -40.531 1.852 1 88.88 99 ASP A O 1
ATOM 795 N N . GLN A 1 100 ? -5.281 -38.656 1.617 1 89.81 100 GLN A N 1
ATOM 796 C CA . GLN A 1 100 ? -6.094 -39.188 0.528 1 89.81 100 GLN A CA 1
ATOM 797 C C . GLN A 1 100 ? -5.254 -39.406 -0.729 1 89.81 100 GLN A C 1
ATOM 799 O O . GLN A 1 100 ? -5.383 -40.438 -1.406 1 89.81 100 GLN A O 1
ATOM 804 N N . ILE A 1 101 ? -4.418 -38.5 -0.998 1 91.75 101 ILE A N 1
ATOM 805 C CA . ILE A 1 101 ? -3.592 -38.562 -2.199 1 91.75 101 ILE A CA 1
ATOM 806 C C . ILE A 1 101 ? -2.555 -39.656 -2.061 1 91.75 101 ILE A C 1
ATOM 808 O O . ILE A 1 101 ? -2.211 -40.344 -3.041 1 91.75 101 ILE A O 1
ATOM 812 N N . SER A 1 102 ? -2.145 -39.906 -0.841 1 93.06 102 SER A N 1
ATOM 813 C CA . SER A 1 102 ? -1.109 -40.906 -0.572 1 93.06 102 SER A CA 1
ATOM 814 C C . SER A 1 102 ? -1.588 -42.312 -0.924 1 93.06 102 SER A C 1
ATOM 816 O O . SER A 1 102 ? -0.778 -43.219 -1.092 1 93.06 102 SER A O 1
ATOM 818 N N . ASN A 1 103 ? -2.854 -42.5 -1.063 1 92.94 103 ASN A N 1
ATOM 819 C CA . ASN A 1 103 ? -3.41 -43.781 -1.459 1 92.94 103 ASN A CA 1
ATOM 820 C C . ASN A 1 103 ? -3.129 -44.094 -2.928 1 92.94 103 ASN A C 1
ATOM 822 O O . ASN A 1 103 ? -3.26 -45.219 -3.363 1 92.94 103 ASN A O 1
ATOM 826 N N . TYR A 1 104 ? -2.715 -43.094 -3.641 1 93.62 104 TYR A N 1
ATOM 827 C CA . TYR A 1 104 ? -2.594 -43.281 -5.082 1 93.62 104 TYR A CA 1
ATOM 828 C C . TYR A 1 104 ? -1.134 -43.219 -5.52 1 93.62 104 TYR A C 1
ATOM 830 O O . TYR A 1 104 ? -0.824 -43.406 -6.699 1 93.62 104 TYR A O 1
ATOM 838 N N . GLY A 1 105 ? -0.207 -42.969 -4.664 1 93.12 105 GLY A N 1
ATOM 839 C CA . GLY A 1 105 ? 1.218 -42.906 -4.953 1 93.12 105 GLY A CA 1
ATOM 840 C C . GLY A 1 105 ? 2.02 -42.25 -3.834 1 93.12 105 GLY A C 1
ATOM 841 O O . GLY A 1 105 ? 1.449 -41.75 -2.865 1 93.12 105 GLY A O 1
ATOM 842 N N . ASN A 1 106 ? 3.334 -42.344 -3.941 1 94.06 106 ASN A N 1
ATOM 843 C CA . ASN A 1 106 ? 4.199 -41.656 -2.99 1 94.06 106 ASN A CA 1
ATOM 844 C C . ASN A 1 106 ? 4.043 -40.156 -3.094 1 94.06 106 ASN A C 1
ATOM 846 O O . ASN A 1 106 ? 3.684 -39.625 -4.152 1 94.06 10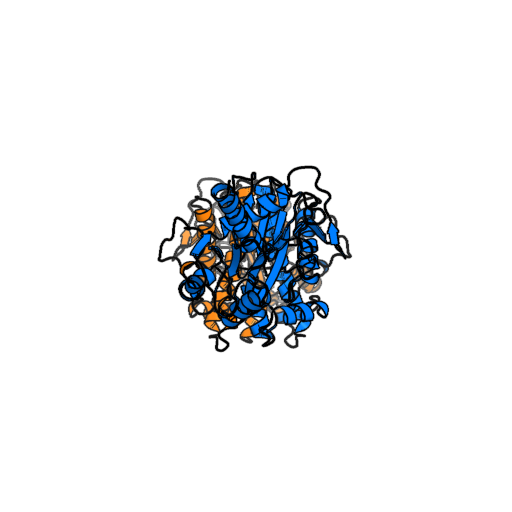6 ASN A O 1
ATOM 850 N N . ILE A 1 107 ? 4.258 -39.5 -1.985 1 93.94 107 ILE A N 1
ATOM 851 C CA . ILE A 1 107 ? 4.113 -38.031 -2 1 93.94 107 ILE A CA 1
ATOM 852 C C . ILE A 1 107 ? 5.426 -37.375 -1.577 1 93.94 107 ILE A C 1
ATOM 854 O O . ILE A 1 107 ? 6.039 -37.781 -0.585 1 93.94 107 ILE A O 1
ATOM 858 N N . VAL A 1 108 ? 5.879 -36.531 -2.316 1 92.44 108 VAL A N 1
ATOM 859 C CA . VAL A 1 108 ? 6.961 -35.625 -1.946 1 92.44 108 VAL A CA 1
ATOM 860 C C . VAL A 1 108 ? 6.441 -34.188 -1.885 1 92.44 108 VAL A C 1
ATOM 862 O O . VAL A 1 108 ? 5.965 -33.656 -2.887 1 92.44 108 VAL A O 1
ATOM 865 N N . ARG A 1 109 ? 6.562 -33.625 -0.795 1 90.62 109 ARG A N 1
ATOM 866 C CA . ARG A 1 109 ? 6.129 -32.25 -0.631 1 90.62 109 ARG A CA 1
ATOM 867 C C . ARG A 1 109 ? 7.277 -31.281 -0.887 1 90.62 109 ARG A C 1
ATOM 869 O O . ARG A 1 109 ? 8.383 -31.484 -0.378 1 90.62 109 ARG A O 1
ATOM 876 N N . ILE A 1 110 ? 6.984 -30.344 -1.66 1 89 110 ILE A N 1
ATOM 877 C CA . ILE A 1 110 ? 7.965 -29.297 -1.973 1 89 110 ILE A CA 1
ATOM 878 C C . ILE A 1 110 ? 7.5 -27.969 -1.405 1 89 110 ILE A C 1
ATOM 880 O O . ILE A 1 110 ? 6.352 -27.562 -1.601 1 89 110 ILE A O 1
ATOM 884 N N . ASN A 1 111 ? 8.43 -27.281 -0.733 1 86.38 111 ASN A N 1
ATOM 885 C CA . ASN A 1 111 ? 8.141 -25.938 -0.246 1 86.38 111 ASN A CA 1
ATOM 886 C C . ASN A 1 111 ? 7.727 -25.016 -1.382 1 86.38 111 ASN A C 1
ATOM 888 O O . ASN A 1 111 ? 8.281 -25.078 -2.48 1 86.38 111 ASN A O 1
ATOM 892 N N . GLU A 1 112 ? 6.828 -24.125 -1.073 1 84.25 112 GLU A N 1
ATOM 893 C CA . GLU A 1 112 ? 6.242 -23.266 -2.098 1 84.25 112 GLU A CA 1
ATOM 894 C C . GLU A 1 112 ? 7.312 -22.406 -2.771 1 84.25 112 GLU A C 1
ATOM 896 O O . GLU A 1 112 ? 7.273 -22.203 -3.986 1 84.25 112 GLU A O 1
ATOM 901 N N . PHE A 1 113 ? 8.227 -21.938 -2.084 1 86 113 PHE A N 1
ATOM 902 C CA . PHE A 1 113 ? 9.234 -21.062 -2.654 1 86 113 PHE A CA 1
ATOM 903 C C . PHE A 1 113 ? 10.242 -21.859 -3.479 1 86 113 PHE A C 1
ATOM 905 O O . PHE A 1 113 ? 10.719 -21.375 -4.512 1 86 113 PHE A O 1
ATOM 912 N N . ASP A 1 114 ? 10.484 -23.047 -3.012 1 89.25 114 ASP A N 1
ATOM 913 C CA . ASP A 1 114 ? 11.352 -23.906 -3.803 1 89.25 114 ASP A CA 1
ATOM 914 C C . ASP A 1 114 ? 10.688 -24.297 -5.121 1 89.25 114 ASP A C 1
ATOM 916 O O . ASP A 1 114 ? 11.352 -24.375 -6.156 1 89.25 114 ASP A O 1
ATOM 920 N N . ALA A 1 115 ? 9.438 -24.531 -4.988 1 91.12 115 ALA A N 1
ATOM 921 C CA . ALA A 1 115 ? 8.695 -24.875 -6.199 1 91.12 115 ALA A CA 1
ATOM 922 C C . ALA A 1 115 ? 8.766 -23.734 -7.219 1 91.12 115 ALA A C 1
ATOM 924 O O . ALA A 1 115 ? 8.914 -23.984 -8.422 1 91.12 115 ALA A O 1
ATOM 925 N N . LEU A 1 116 ? 8.664 -22.516 -6.758 1 91.44 116 LEU A N 1
ATOM 926 C CA . LEU A 1 116 ? 8.797 -21.359 -7.641 1 91.44 116 LEU A CA 1
ATOM 927 C C . LEU A 1 116 ? 10.188 -21.312 -8.258 1 91.44 116 LEU A C 1
ATOM 929 O O . LEU A 1 116 ? 10.328 -21.094 -9.469 1 91.44 116 LEU A O 1
ATOM 933 N N . LYS A 1 117 ? 11.203 -21.516 -7.434 1 91.81 117 LYS A N 1
ATOM 934 C CA . LYS A 1 117 ? 12.586 -21.531 -7.91 1 91.81 117 LYS A CA 1
ATOM 935 C C . LYS A 1 117 ? 12.773 -22.547 -9.031 1 91.81 117 LYS A C 1
ATOM 937 O O . LYS A 1 117 ? 13.305 -22.219 -10.094 1 91.81 117 LYS A O 1
ATOM 942 N N . PHE A 1 118 ? 12.305 -23.734 -8.82 1 91.81 118 PHE A N 1
ATOM 943 C CA . PHE A 1 118 ? 12.484 -24.812 -9.789 1 91.81 118 PHE A CA 1
ATOM 944 C C . PHE A 1 118 ? 11.664 -24.547 -11.047 1 91.81 118 PHE A C 1
ATOM 946 O O . PHE A 1 118 ? 12.086 -24.906 -12.148 1 91.81 118 PHE A O 1
ATOM 953 N N . GLY A 1 119 ? 10.508 -23.938 -10.836 1 92.06 119 GLY A N 1
ATOM 954 C CA . GLY A 1 119 ? 9.703 -23.562 -11.992 1 92.06 119 GLY A CA 1
ATOM 955 C C . GLY A 1 119 ? 10.398 -22.578 -12.914 1 92.06 119 GLY A C 1
ATOM 956 O O . GLY A 1 119 ? 10.422 -22.781 -14.133 1 92.06 119 GLY A O 1
ATOM 957 N N . PHE A 1 120 ? 10.992 -21.594 -12.352 1 91.62 120 PHE A N 1
ATOM 958 C CA . PHE A 1 120 ? 11.703 -20.594 -13.148 1 91.62 120 PHE A CA 1
ATOM 959 C C . PHE A 1 120 ? 12.969 -21.188 -13.75 1 91.62 120 PHE A C 1
ATOM 961 O O . PHE A 1 120 ? 13.359 -20.828 -14.859 1 91.62 120 PHE A O 1
ATOM 968 N N . LYS A 1 121 ? 13.578 -22.031 -13 1 89.5 121 LYS A N 1
ATOM 969 C CA . LYS A 1 121 ? 14.75 -22.719 -13.523 1 89.5 121 LYS A CA 1
ATOM 970 C C . LYS A 1 121 ? 14.398 -23.516 -14.773 1 89.5 121 LYS A C 1
ATOM 972 O O . LYS A 1 121 ? 15.125 -23.469 -15.773 1 89.5 121 LYS A O 1
ATOM 977 N N . LEU A 1 122 ? 13.328 -24.219 -14.719 1 87.75 122 LEU A N 1
ATOM 978 C CA . LEU A 1 122 ? 12.883 -25 -15.859 1 87.75 122 LEU A CA 1
ATOM 979 C C . LEU A 1 122 ? 12.555 -24.109 -17.047 1 87.75 122 LEU A C 1
ATOM 981 O O . LEU A 1 122 ? 12.992 -24.375 -18.172 1 87.75 122 LEU A O 1
ATOM 985 N N . LEU A 1 123 ? 11.805 -23.078 -16.812 1 87.38 123 LEU A N 1
ATOM 986 C CA . LEU A 1 123 ? 11.406 -22.172 -17.891 1 87.38 123 LEU A CA 1
ATOM 987 C C . LEU A 1 123 ? 12.625 -21.516 -18.531 1 87.38 123 LEU A C 1
ATOM 989 O O . LEU A 1 123 ? 12.664 -21.328 -19.75 1 87.38 123 LEU A O 1
ATOM 993 N N . ASP A 1 124 ? 13.547 -21.172 -17.719 1 86.06 124 ASP A N 1
ATOM 994 C CA . ASP A 1 124 ? 14.758 -20.531 -18.219 1 86.06 124 ASP A CA 1
ATOM 995 C C . ASP A 1 124 ? 15.586 -21.531 -19.047 1 86.06 124 ASP A C 1
ATOM 997 O O . ASP A 1 124 ? 16.266 -21.141 -20 1 86.06 124 ASP A O 1
ATOM 1001 N N . SER A 1 125 ? 15.555 -22.797 -18.703 1 81.62 125 SER A N 1
ATOM 1002 C CA . SER A 1 125 ? 16.359 -23.812 -19.344 1 81.62 125 SER A CA 1
ATOM 1003 C C . SER A 1 125 ? 15.805 -24.188 -20.719 1 81.62 125 SER A C 1
ATOM 1005 O O . SER A 1 125 ? 16.562 -24.484 -21.641 1 81.62 125 SER A O 1
ATOM 1007 N N . ILE A 1 126 ? 14.578 -24.172 -20.828 1 76.81 126 ILE A N 1
ATOM 1008 C CA . ILE A 1 126 ? 13.969 -24.641 -22.078 1 76.81 126 ILE A CA 1
ATOM 1009 C C . ILE A 1 126 ? 13.906 -23.5 -23.078 1 76.81 126 ILE A C 1
ATOM 1011 O O . ILE A 1 126 ? 13.68 -23.719 -24.281 1 76.81 126 ILE A O 1
ATOM 1015 N N . LYS A 1 127 ? 14.203 -22.281 -22.562 1 70.25 127 LYS A N 1
ATOM 1016 C CA . LYS A 1 127 ? 14.172 -21.078 -23.391 1 70.25 127 LYS A CA 1
ATOM 1017 C C . LYS A 1 127 ? 12.93 -21.062 -24.281 1 70.25 127 LYS A C 1
ATOM 1019 O O . LYS A 1 127 ? 13.016 -20.812 -25.484 1 70.25 127 LYS A O 1
ATOM 1024 N N . TYR A 1 128 ? 11.992 -21.531 -23.672 1 65.06 128 TYR A N 1
ATOM 1025 C CA . TYR A 1 128 ? 10.734 -21.578 -24.406 1 65.06 128 TYR A CA 1
ATOM 1026 C C . TYR A 1 128 ? 10.336 -20.203 -24.906 1 65.06 128 TYR A C 1
ATOM 1028 O O . TYR A 1 128 ? 10.406 -19.219 -24.156 1 65.06 128 TYR A O 1
ATOM 1036 N N . LYS A 1 129 ? 10.055 -20.172 -26.125 1 70.62 129 LYS A N 1
ATOM 1037 C CA . LYS A 1 129 ? 9.625 -18.922 -26.75 1 70.62 129 LYS A CA 1
ATOM 1038 C C . LYS A 1 129 ? 8.258 -18.484 -26.219 1 70.62 129 LYS A C 1
ATOM 1040 O O . LYS A 1 129 ? 7.434 -19.328 -25.859 1 70.62 129 LYS A O 1
ATOM 1045 N N . ASN A 1 130 ? 8.047 -17.297 -26 1 82.25 130 ASN A N 1
ATOM 1046 C CA . ASN A 1 130 ? 6.75 -16.719 -25.672 1 82.25 130 ASN A CA 1
ATOM 1047 C C . ASN A 1 130 ? 6.359 -17 -24.219 1 82.25 130 ASN A C 1
ATOM 1049 O O . ASN A 1 130 ? 5.223 -17.406 -23.938 1 82.25 130 ASN A O 1
ATOM 1053 N N . THR A 1 131 ? 7.293 -17.078 -23.406 1 88.25 131 THR A N 1
ATOM 1054 C CA . THR A 1 131 ? 7.031 -17.328 -22 1 88.25 131 THR A CA 1
ATOM 1055 C C . THR A 1 131 ? 6.828 -16.016 -21.25 1 88.25 131 THR A C 1
ATOM 1057 O O . THR A 1 131 ? 5.875 -15.883 -20.484 1 88.25 131 THR A O 1
ATOM 1060 N N . TYR A 1 132 ? 7.727 -15.094 -21.5 1 92.06 132 TYR A N 1
ATOM 1061 C CA . TYR A 1 132 ? 7.707 -13.812 -20.812 1 92.06 132 TYR A CA 1
ATOM 1062 C C . TYR A 1 132 ? 7.176 -12.703 -21.703 1 92.06 132 TYR A C 1
ATOM 1064 O O . TYR A 1 132 ? 7.48 -12.664 -22.906 1 92.06 132 TYR A O 1
ATOM 1072 N N . PHE A 1 133 ? 6.383 -11.797 -21.156 1 94.56 133 PHE A N 1
ATOM 1073 C CA . PHE A 1 133 ? 5.789 -10.789 -22.031 1 94.56 133 PHE A CA 1
ATOM 1074 C C . PHE A 1 133 ? 5.488 -9.516 -21.25 1 94.56 133 PHE A C 1
ATOM 1076 O O . PHE A 1 133 ? 5.531 -9.508 -20.016 1 94.56 133 PHE A O 1
ATOM 1083 N N . THR A 1 134 ? 5.359 -8.445 -21.906 1 95.06 134 THR A N 1
ATOM 1084 C CA . THR A 1 134 ? 4.801 -7.191 -21.406 1 95.06 134 THR A CA 1
ATOM 1085 C C . THR A 1 134 ? 3.385 -6.984 -21.953 1 95.06 134 THR A C 1
ATOM 1087 O O . THR A 1 134 ? 2.949 -7.691 -22.859 1 95.06 134 THR A O 1
ATOM 1090 N N . PHE A 1 135 ? 2.701 -6.152 -21.281 1 95.25 135 PHE A N 1
ATOM 1091 C CA . PHE A 1 135 ? 1.326 -5.91 -21.703 1 95.25 135 PHE A CA 1
ATOM 1092 C C . PHE A 1 135 ? 1.067 -4.418 -21.875 1 95.25 135 PHE A C 1
ATOM 1094 O O . PHE A 1 135 ? 1.26 -3.635 -20.953 1 95.25 135 PHE A O 1
ATOM 1101 N N . ASN A 1 136 ? 0.75 -3.969 -22.922 1 91 136 ASN A N 1
ATOM 1102 C CA . ASN A 1 136 ? 0.275 -2.645 -23.312 1 91 136 ASN A CA 1
ATOM 1103 C C . ASN A 1 136 ? -0.791 -2.729 -24.391 1 91 136 ASN A C 1
ATOM 1105 O O . ASN A 1 136 ? -0.475 -2.656 -25.594 1 91 136 ASN A O 1
ATOM 1109 N N . ASN A 1 137 ? -2.021 -2.729 -24.047 1 88.44 137 ASN A N 1
ATOM 1110 C CA . ASN A 1 137 ? -3.15 -2.959 -24.938 1 88.44 137 ASN A CA 1
ATOM 1111 C C . ASN A 1 137 ? -2.969 -4.234 -25.75 1 88.44 137 ASN A C 1
ATOM 1113 O O . ASN A 1 137 ? -3.377 -4.301 -26.922 1 88.44 137 ASN A O 1
ATOM 1117 N N . GLY A 1 138 ? -2.26 -5.113 -25.234 1 93 138 GLY A N 1
ATOM 1118 C CA . GLY A 1 138 ? -1.978 -6.406 -25.844 1 93 138 GLY A CA 1
ATOM 1119 C C . GLY A 1 138 ? -0.678 -7.02 -25.344 1 93 138 GLY A C 1
ATOM 1120 O O . GLY A 1 138 ? 0.117 -6.355 -24.688 1 93 138 GLY A O 1
ATOM 1121 N N . ILE A 1 139 ? -0.516 -8.258 -25.703 1 93.75 139 ILE A N 1
ATOM 1122 C CA . ILE A 1 139 ? 0.645 -9.008 -25.219 1 93.75 139 ILE A CA 1
ATOM 1123 C C . ILE A 1 139 ? 1.819 -8.789 -26.172 1 93.75 139 ILE A C 1
ATOM 1125 O O . ILE A 1 139 ? 1.658 -8.852 -27.391 1 93.75 139 ILE A O 1
ATOM 1129 N N . GLU A 1 140 ? 2.936 -8.438 -25.688 1 93.56 140 GLU A N 1
ATOM 1130 C CA . GLU A 1 140 ? 4.203 -8.406 -26.406 1 93.56 140 GLU A CA 1
ATOM 1131 C C . GLU A 1 140 ? 5.238 -9.312 -25.75 1 93.56 140 GLU A C 1
ATOM 1133 O O . GLU A 1 140 ? 5.762 -8.992 -24.672 1 93.56 140 GLU A O 1
ATOM 1138 N N . TYR A 1 141 ? 5.598 -10.375 -26.406 1 91.19 141 TYR A N 1
ATOM 1139 C CA . TYR A 1 141 ? 6.52 -11.352 -25.844 1 91.19 141 TYR A CA 1
ATOM 1140 C C . TYR A 1 141 ? 7.953 -10.836 -25.875 1 91.19 141 TYR A C 1
ATOM 1142 O O . TYR A 1 141 ? 8.352 -10.18 -26.844 1 91.19 141 TYR A O 1
ATOM 1150 N N . LEU A 1 142 ? 8.609 -11.164 -24.828 1 85.81 142 LEU A N 1
ATOM 1151 C CA . LEU A 1 142 ? 10.023 -10.828 -24.719 1 85.81 142 LEU A CA 1
ATOM 1152 C C . LEU A 1 142 ? 10.883 -11.852 -25.453 1 85.81 142 LEU A C 1
ATOM 1154 O O . LEU A 1 142 ? 10.633 -13.055 -25.359 1 85.81 142 LEU A O 1
ATOM 1158 N N . GLN A 1 143 ? 11.773 -11.352 -26.234 1 80.19 143 GLN A N 1
ATOM 1159 C CA . GLN A 1 143 ? 12.766 -12.234 -26.844 1 80.19 143 GLN A CA 1
ATOM 1160 C C . GLN A 1 143 ? 14.031 -12.297 -25.984 1 80.19 143 GLN A C 1
ATOM 1162 O O . GLN A 1 143 ? 14.812 -11.352 -25.969 1 80.19 143 GLN A O 1
ATOM 1167 N N . LEU A 1 144 ? 14.086 -13.336 -25.234 1 76.94 144 LEU A N 1
ATOM 1168 C CA . LEU A 1 144 ? 15.219 -13.422 -24.328 1 76.94 144 LEU A CA 1
ATOM 1169 C C . LEU A 1 144 ? 16.406 -14.094 -25 1 76.94 144 LEU A C 1
ATOM 1171 O O . LEU A 1 144 ? 16.281 -15.18 -25.562 1 76.94 144 LEU A O 1
ATOM 1175 N N . THR A 1 145 ? 17.5 -13.344 -25.078 1 71.12 145 THR A N 1
ATOM 1176 C CA . THR A 1 145 ? 18.734 -13.922 -25.594 1 71.12 145 THR A CA 1
ATOM 1177 C C . THR A 1 145 ? 19.641 -14.375 -24.453 1 71.12 145 THR A C 1
ATOM 1179 O O . THR A 1 145 ? 20.516 -15.219 -24.656 1 71.12 145 THR A O 1
ATOM 1182 N N . ALA A 1 146 ? 19.438 -13.758 -23.344 1 79.69 146 ALA A N 1
ATOM 1183 C CA . ALA A 1 146 ? 20.25 -14.086 -22.156 1 79.69 146 ALA A CA 1
ATOM 1184 C C . ALA A 1 146 ? 19.359 -14.57 -21.016 1 79.69 146 ALA A C 1
ATOM 1186 O O . ALA A 1 146 ? 18.156 -14.75 -21.188 1 79.69 146 ALA A O 1
ATOM 1187 N N . SER A 1 147 ? 19.984 -14.938 -19.984 1 86.44 147 SER A N 1
ATOM 1188 C CA . SER A 1 147 ? 19.281 -15.414 -18.797 1 86.44 147 SER A CA 1
ATOM 1189 C C . SER A 1 147 ? 18.344 -14.344 -18.25 1 86.44 147 SER A C 1
ATOM 1191 O O . SER A 1 147 ? 18.609 -13.148 -18.375 1 86.44 147 SER A O 1
ATOM 1193 N N . ILE A 1 148 ? 17.312 -14.797 -17.641 1 90.31 148 ILE A N 1
ATOM 1194 C CA . ILE A 1 148 ? 16.312 -13.883 -17.078 1 90.31 148 ILE A CA 1
ATOM 1195 C C . ILE A 1 148 ? 16.844 -13.297 -15.766 1 90.31 148 ILE A C 1
ATOM 1197 O O . ILE A 1 148 ? 16.297 -12.312 -15.258 1 90.31 148 ILE A O 1
ATOM 1201 N N . TYR A 1 149 ? 17.875 -13.906 -15.281 1 93.5 149 TYR A N 1
ATOM 1202 C CA . TYR A 1 149 ? 18.391 -13.477 -13.984 1 93.5 149 TYR A CA 1
ATOM 1203 C C . TYR A 1 149 ? 19.281 -12.25 -14.141 1 93.5 149 TYR A C 1
ATOM 1205 O O . TYR A 1 149 ? 19.922 -12.062 -15.172 1 93.5 149 TYR A O 1
ATOM 1213 N N . PRO A 1 150 ? 19.375 -11.438 -13.109 1 96.38 150 PRO A N 1
ATOM 1214 C CA . PRO A 1 150 ? 18.547 -11.422 -11.898 1 96.38 150 PRO A CA 1
ATOM 1215 C C . PRO A 1 150 ? 17.172 -10.812 -12.125 1 96.38 150 PRO A C 1
ATOM 1217 O O . PRO A 1 150 ? 16.984 -10.031 -13.062 1 96.38 150 PRO A O 1
ATOM 1220 N N . PHE A 1 151 ? 16.266 -11.188 -11.289 1 97 151 PHE A N 1
ATOM 1221 C CA . PHE A 1 151 ? 14.938 -10.586 -11.391 1 97 151 PHE A CA 1
ATOM 1222 C C . PHE A 1 151 ? 14.234 -10.594 -10.039 1 97 151 PHE A C 1
ATOM 1224 O O . PHE A 1 151 ? 14.664 -11.289 -9.117 1 97 151 PHE A O 1
ATOM 1231 N N . ILE A 1 152 ? 13.219 -9.758 -9.867 1 97.88 152 ILE A N 1
ATOM 1232 C CA . ILE A 1 152 ? 12.289 -9.758 -8.742 1 97.88 152 ILE A CA 1
ATOM 1233 C C . ILE A 1 152 ? 10.961 -10.375 -9.172 1 97.88 152 ILE A C 1
ATOM 1235 O O . ILE A 1 152 ? 10.461 -10.086 -10.266 1 97.88 152 ILE A O 1
ATOM 1239 N N . LEU A 1 153 ? 10.516 -11.289 -8.391 1 97.19 153 LEU A N 1
ATOM 1240 C CA . LEU A 1 153 ? 9.195 -11.883 -8.617 1 97.19 153 LEU A CA 1
ATOM 1241 C C . LEU A 1 153 ? 8.18 -11.344 -7.613 1 97.19 153 LEU A C 1
ATOM 1243 O O . LEU A 1 153 ? 8.398 -11.414 -6.402 1 97.19 153 LEU A O 1
ATOM 1247 N N . VAL A 1 154 ? 7.172 -10.734 -8.094 1 97.5 154 VAL A N 1
ATOM 1248 C CA . VAL A 1 154 ? 6.012 -10.359 -7.293 1 97.5 154 VAL A CA 1
ATOM 1249 C C . VAL A 1 154 ? 4.906 -11.398 -7.457 1 97.5 154 VAL A C 1
ATOM 1251 O O . VAL A 1 154 ? 4.176 -11.391 -8.453 1 97.5 154 VAL A O 1
ATOM 1254 N N . ASN A 1 155 ? 4.809 -12.273 -6.48 1 93.19 155 ASN A N 1
ATOM 1255 C CA . ASN A 1 155 ? 3.828 -13.352 -6.508 1 93.19 155 ASN A CA 1
ATOM 1256 C C . ASN A 1 155 ? 2.551 -12.969 -5.77 1 93.19 155 ASN A C 1
ATOM 1258 O O . ASN A 1 155 ? 2.541 -12.891 -4.539 1 93.19 155 ASN A O 1
ATOM 1262 N N . ILE A 1 156 ? 1.462 -12.805 -6.551 1 93.38 156 ILE A N 1
ATOM 1263 C CA . ILE A 1 156 ? 0.234 -12.234 -6.004 1 93.38 156 ILE A CA 1
ATOM 1264 C C . ILE A 1 156 ? -0.811 -13.336 -5.832 1 93.38 156 ILE A C 1
ATOM 1266 O O . ILE A 1 156 ? -1.387 -13.82 -6.809 1 93.38 156 ILE A O 1
ATOM 1270 N N . GLY A 1 157 ? -1.104 -13.773 -4.688 1 86.12 157 GLY A N 1
ATOM 1271 C CA . GLY A 1 157 ? -2.217 -14.617 -4.285 1 86.12 157 GLY A CA 1
ATOM 1272 C C . GLY A 1 157 ? -3.219 -13.906 -3.398 1 86.12 157 GLY A C 1
ATOM 1273 O O . GLY A 1 157 ? -3.637 -12.781 -3.705 1 86.12 157 GLY A O 1
ATOM 1274 N N . SER A 1 158 ? -3.588 -14.656 -2.266 1 84.31 158 SER A N 1
ATOM 1275 C CA . SER A 1 158 ? -4.367 -13.922 -1.272 1 84.31 158 SER A CA 1
ATOM 1276 C C . SER A 1 158 ? -3.576 -12.75 -0.707 1 84.31 158 SER A C 1
ATOM 1278 O O . SER A 1 158 ? -4.113 -11.656 -0.542 1 84.31 158 SER A O 1
ATOM 1280 N N . GLY A 1 159 ? -2.375 -13.07 -0.311 1 88.75 159 GLY A N 1
ATOM 1281 C CA . GLY A 1 159 ? -1.382 -12.047 -0.032 1 88.75 159 GLY A CA 1
ATOM 1282 C C . GLY A 1 159 ? -0.34 -11.906 -1.126 1 88.75 159 GLY A C 1
ATOM 1283 O O . GLY A 1 159 ? -0.487 -12.484 -2.205 1 88.75 159 GLY A O 1
ATOM 1284 N N . VAL A 1 160 ? 0.643 -11.094 -0.935 1 93.56 160 VAL A N 1
ATOM 1285 C CA . VAL A 1 160 ? 1.687 -10.875 -1.932 1 93.56 160 VAL A CA 1
ATOM 1286 C C . VAL A 1 160 ? 3.051 -11.219 -1.335 1 93.56 160 VAL A C 1
ATOM 1288 O O . VAL A 1 160 ? 3.344 -10.852 -0.194 1 93.56 160 VAL A O 1
ATOM 1291 N N . SER A 1 161 ? 3.836 -11.961 -2.064 1 92.19 161 SER A N 1
ATOM 1292 C CA . SER A 1 161 ? 5.23 -12.227 -1.719 1 92.19 161 SER A CA 1
ATOM 1293 C C . SER A 1 161 ? 6.18 -11.648 -2.762 1 92.19 161 SER A C 1
ATOM 1295 O O . SER A 1 161 ? 5.941 -11.773 -3.965 1 92.19 161 SER A O 1
ATOM 1297 N N . ILE A 1 162 ? 7.141 -10.984 -2.312 1 95.88 162 ILE A N 1
ATOM 1298 C CA . ILE A 1 162 ? 8.164 -10.445 -3.201 1 95.88 162 ILE A CA 1
ATOM 1299 C C . ILE A 1 162 ? 9.477 -11.195 -3.004 1 95.88 162 ILE A C 1
ATOM 1301 O O . ILE A 1 162 ? 10.023 -11.227 -1.899 1 95.88 162 ILE A O 1
ATOM 1305 N N . LEU A 1 163 ? 9.969 -11.789 -4.062 1 96.19 163 LEU A N 1
ATOM 1306 C CA . LEU A 1 163 ? 11.172 -12.617 -4.031 1 96.19 163 LEU A CA 1
ATOM 1307 C C . LEU A 1 163 ? 12.25 -12.039 -4.941 1 96.19 163 LEU A C 1
ATOM 1309 O O . LEU A 1 163 ? 11.953 -11.547 -6.031 1 96.19 163 LEU A O 1
ATOM 1313 N N . LYS A 1 164 ? 13.445 -12.125 -4.516 1 97.25 164 LYS A N 1
ATOM 1314 C CA . LYS A 1 164 ? 14.609 -11.75 -5.312 1 97.25 164 LYS A CA 1
ATOM 1315 C C . LYS A 1 164 ? 15.375 -12.984 -5.781 1 97.25 164 LYS A C 1
ATOM 1317 O O . LYS A 1 164 ? 15.758 -13.828 -4.969 1 97.25 164 LYS A O 1
ATOM 1322 N N . PHE A 1 165 ? 15.492 -13.094 -7.043 1 96.94 165 PHE A N 1
ATOM 1323 C CA . PHE A 1 165 ? 16.312 -14.141 -7.641 1 96.94 165 PHE A CA 1
ATOM 1324 C C . PHE A 1 165 ? 17.609 -13.57 -8.18 1 96.94 165 PHE A C 1
ATOM 1326 O O . PHE A 1 165 ? 17.609 -12.828 -9.164 1 96.94 165 PHE A O 1
ATOM 1333 N N . ASP A 1 166 ? 18.734 -13.93 -7.594 1 96.81 166 ASP A N 1
ATOM 1334 C CA . ASP A 1 166 ? 20.031 -13.477 -8.062 1 96.81 166 ASP A CA 1
ATOM 1335 C C . ASP A 1 166 ? 20.531 -14.32 -9.234 1 96.81 166 ASP A C 1
ATOM 1337 O O . ASP A 1 166 ? 21.156 -13.805 -10.164 1 96.81 166 ASP A O 1
ATOM 1341 N N . ASN A 1 167 ? 20.344 -15.539 -9.172 1 94.5 167 ASN A N 1
ATOM 1342 C CA . ASN A 1 167 ? 20.609 -16.547 -10.195 1 94.5 167 ASN A CA 1
ATOM 1343 C C . ASN A 1 167 ? 19.75 -17.797 -9.992 1 94.5 167 ASN A C 1
ATOM 1345 O O . ASN A 1 167 ? 18.75 -17.75 -9.289 1 94.5 167 ASN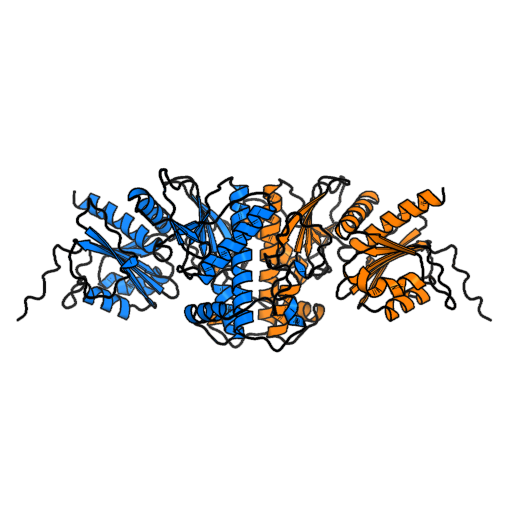 A O 1
ATOM 1349 N N . ASP A 1 168 ? 20.031 -18.859 -10.648 1 90.5 168 ASP A N 1
ATOM 1350 C CA . ASP A 1 168 ? 19.188 -20.047 -10.633 1 90.5 168 ASP A CA 1
ATOM 1351 C C . ASP A 1 168 ? 19.359 -20.828 -9.328 1 90.5 168 ASP A C 1
ATOM 1353 O O . ASP A 1 168 ? 18.609 -21.766 -9.047 1 90.5 168 ASP A O 1
ATOM 1357 N N . GLU A 1 169 ? 20.172 -20.453 -8.43 1 90.75 169 GLU A N 1
ATOM 1358 C CA . GLU A 1 169 ? 20.438 -21.172 -7.188 1 90.75 169 GLU A CA 1
ATOM 1359 C C . GLU A 1 169 ? 20.125 -20.297 -5.973 1 90.75 169 GLU A C 1
ATOM 1361 O O . GLU A 1 169 ? 19.797 -20.812 -4.902 1 90.75 169 GLU A O 1
ATOM 1366 N N . GLN A 1 170 ? 20.297 -19.047 -6.168 1 93.25 170 GLN A N 1
ATOM 1367 C CA . GLN A 1 170 ? 20.188 -18.125 -5.035 1 93.25 170 GLN A CA 1
ATOM 1368 C C . GLN A 1 170 ? 18.938 -17.266 -5.145 1 93.25 170 GLN A C 1
ATOM 1370 O O . GLN A 1 170 ? 18.797 -16.484 -6.09 1 93.25 170 GLN A O 1
ATOM 1375 N N . PHE A 1 171 ? 18.047 -17.375 -4.152 1 93.31 171 PHE A N 1
ATOM 1376 C CA . PHE A 1 171 ? 16.859 -16.531 -4.078 1 93.31 171 PHE A CA 1
ATOM 1377 C C . PHE A 1 171 ? 16.453 -16.297 -2.627 1 93.31 171 PHE A C 1
ATOM 1379 O O . PHE A 1 171 ? 16.922 -17 -1.724 1 93.31 171 PHE A O 1
ATOM 1386 N N . ALA A 1 172 ? 15.672 -15.289 -2.361 1 92.44 172 ALA A N 1
ATOM 1387 C CA . ALA A 1 172 ? 15.172 -14.977 -1.024 1 92.44 172 ALA A CA 1
ATOM 1388 C C . ALA A 1 172 ? 13.844 -14.219 -1.098 1 92.44 172 ALA A C 1
ATOM 1390 O O . ALA A 1 172 ? 13.641 -13.391 -1.992 1 92.44 172 ALA A O 1
ATOM 1391 N N . ARG A 1 173 ? 12.984 -14.547 -0.192 1 91.81 173 ARG A N 1
ATOM 1392 C CA . ARG A 1 173 ? 11.844 -13.656 0.019 1 91.81 173 ARG A CA 1
ATOM 1393 C C . ARG A 1 173 ? 12.281 -12.367 0.708 1 91.81 173 ARG A C 1
ATOM 1395 O O . ARG A 1 173 ? 12.766 -12.398 1.841 1 91.81 173 ARG A O 1
ATOM 1402 N N . ILE A 1 174 ? 12.102 -11.266 0.099 1 93.19 174 ILE A N 1
ATOM 1403 C CA . ILE A 1 174 ? 12.68 -10.023 0.614 1 93.19 174 ILE A CA 1
ATOM 1404 C C . ILE A 1 174 ? 11.578 -9.148 1.2 1 93.19 174 ILE A C 1
ATOM 1406 O O . ILE A 1 174 ? 11.859 -8.188 1.928 1 93.19 174 ILE A O 1
ATOM 1410 N N . SER A 1 175 ? 10.344 -9.453 0.829 1 93.12 175 SER A N 1
ATOM 1411 C CA . SER A 1 175 ? 9.25 -8.633 1.345 1 93.12 175 SER A CA 1
ATOM 1412 C C . SER A 1 175 ? 7.895 -9.234 0.998 1 93.12 175 SER A C 1
ATOM 1414 O O . SER A 1 175 ? 7.82 -10.359 0.501 1 93.12 175 SER A O 1
ATOM 1416 N N . GLY A 1 176 ? 6.863 -8.531 1.291 1 92.44 176 GLY A N 1
ATOM 1417 C CA . GLY A 1 176 ? 5.473 -8.852 1.017 1 92.44 176 GLY A CA 1
ATOM 1418 C C . GLY A 1 176 ? 4.508 -7.766 1.446 1 92.44 176 GLY A C 1
ATOM 1419 O O . GLY A 1 176 ? 4.91 -6.781 2.068 1 92.44 176 GLY A O 1
ATOM 1420 N N . THR A 1 177 ? 3.277 -7.898 1.054 1 94.25 177 THR A N 1
ATOM 1421 C CA . THR A 1 177 ? 2.236 -6.988 1.513 1 94.25 177 THR A CA 1
ATOM 1422 C C . THR A 1 177 ? 0.922 -7.73 1.731 1 94.25 177 THR A C 1
ATOM 1424 O O . THR A 1 177 ? 0.658 -8.742 1.077 1 94.25 177 THR A O 1
ATOM 1427 N N . CYS A 1 178 ? 0.188 -7.223 2.658 1 93.19 178 CYS A N 1
ATOM 1428 C CA . CYS A 1 178 ? -1.094 -7.824 3.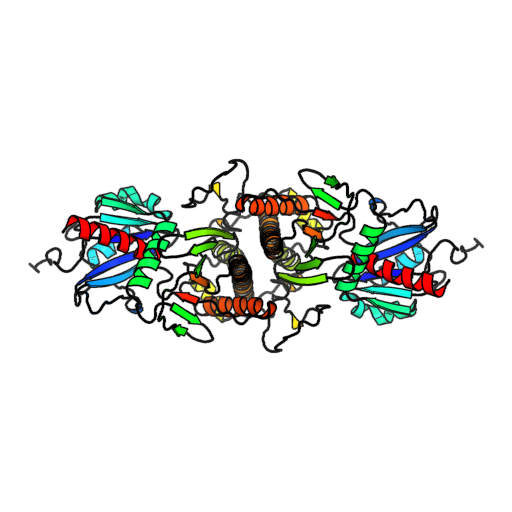008 1 93.19 178 CYS A CA 1
ATOM 1429 C C . CYS A 1 178 ? -2.189 -7.375 2.049 1 93.19 178 CYS A C 1
ATOM 1431 O O . CYS A 1 178 ? -3.338 -7.805 2.164 1 93.19 178 CYS A O 1
ATOM 1433 N N . LEU A 1 179 ? -1.899 -6.535 1.098 1 95.62 179 LEU A N 1
ATOM 1434 C CA . LEU A 1 179 ? -2.869 -6.02 0.138 1 95.62 179 LEU A CA 1
ATOM 1435 C C . LEU A 1 179 ? -2.771 -6.766 -1.188 1 95.62 179 LEU A C 1
ATOM 1437 O O . LEU A 1 179 ? -2.141 -6.285 -2.133 1 95.62 179 LEU A O 1
ATOM 1441 N N . GLY A 1 180 ? -3.381 -7.891 -1.252 1 94.19 180 GLY A N 1
ATOM 1442 C CA . GLY A 1 180 ? -3.371 -8.719 -2.447 1 94.19 180 GLY A CA 1
ATOM 1443 C C . GLY A 1 180 ? -4.758 -9.148 -2.889 1 94.19 180 GLY A C 1
ATOM 1444 O O . GLY A 1 180 ? -5.711 -8.367 -2.795 1 94.19 180 GLY A O 1
ATOM 1445 N N . GLY A 1 181 ? -4.852 -10.273 -3.438 1 91.81 181 GLY A N 1
ATOM 1446 C CA . GLY A 1 181 ? -6.109 -10.773 -3.961 1 91.81 181 GLY A CA 1
ATOM 1447 C C . GLY A 1 181 ? -7.156 -11 -2.885 1 91.81 181 GLY A C 1
ATOM 1448 O O . GLY A 1 181 ? -8.352 -10.836 -3.133 1 91.81 181 GLY A O 1
ATOM 1449 N N . GLY A 1 182 ? -6.723 -11.461 -1.744 1 89.75 182 GLY A N 1
ATOM 1450 C CA . GLY A 1 182 ? -7.66 -11.656 -0.651 1 89.75 182 GLY A CA 1
ATOM 1451 C C . GLY A 1 182 ? -8.375 -10.383 -0.24 1 89.75 182 GLY A C 1
ATOM 1452 O O . GLY A 1 182 ? -9.57 -10.406 0.064 1 89.75 182 GLY A O 1
ATOM 1453 N N . MET A 1 183 ? -7.645 -9.344 -0.127 1 93.69 183 MET A N 1
ATOM 1454 C CA . MET A 1 183 ? -8.242 -8.047 0.178 1 93.69 183 MET A CA 1
ATOM 1455 C C . MET A 1 183 ? -9.219 -7.633 -0.91 1 93.69 183 MET A C 1
ATOM 1457 O O . MET A 1 183 ? -10.344 -7.227 -0.613 1 93.69 183 MET A O 1
ATOM 1461 N N . PHE A 1 184 ? -8.773 -7.75 -2.199 1 95.19 184 PHE A N 1
ATOM 1462 C CA . PHE A 1 184 ? -9.617 -7.402 -3.332 1 95.19 184 PHE A CA 1
ATOM 1463 C C . PHE A 1 184 ? -10.93 -8.172 -3.285 1 95.19 184 PHE A C 1
ATOM 1465 O O . PHE A 1 184 ? -12.008 -7.582 -3.387 1 95.19 184 PHE A O 1
ATOM 1472 N N . LEU A 1 185 ? -10.844 -9.43 -3.098 1 91.06 185 LEU A N 1
ATOM 1473 C CA . LEU A 1 185 ? -12.023 -10.289 -3.068 1 91.06 185 LEU A CA 1
ATOM 1474 C C . LEU A 1 185 ? -12.891 -9.969 -1.854 1 91.06 185 LEU A C 1
ATOM 1476 O O . LEU A 1 185 ? -14.117 -9.898 -1.966 1 91.06 185 LEU A O 1
ATOM 1480 N N . GLY A 1 186 ? -12.227 -9.891 -0.736 1 89.88 186 GLY A N 1
ATOM 1481 C CA . GLY A 1 186 ? -12.961 -9.602 0.486 1 89.88 186 GLY A CA 1
ATOM 1482 C C . GLY A 1 186 ? -13.758 -8.32 0.412 1 89.88 186 GLY A C 1
ATOM 1483 O O . GLY A 1 186 ? -14.961 -8.305 0.699 1 89.88 186 GLY A O 1
ATOM 1484 N N . LEU A 1 187 ? -13.164 -7.223 0.022 1 92.38 187 LEU A N 1
ATOM 1485 C CA . LEU A 1 187 ? -13.828 -5.926 -0.072 1 92.38 187 LEU A CA 1
ATOM 1486 C C . LEU A 1 187 ? -14.891 -5.938 -1.168 1 92.38 187 LEU A C 1
ATOM 1488 O O . LEU A 1 187 ? -15.984 -5.406 -0.982 1 92.38 187 LEU A O 1
ATOM 1492 N N . SER A 1 188 ? -14.539 -6.527 -2.32 1 92.69 188 SER A N 1
ATOM 1493 C CA . SER A 1 188 ? -15.523 -6.613 -3.4 1 92.69 188 SER A CA 1
ATOM 1494 C C . SER A 1 188 ? -16.766 -7.375 -2.963 1 92.69 188 SER A C 1
ATOM 1496 O O . SER A 1 188 ? -17.891 -6.98 -3.283 1 92.69 188 SER A O 1
ATOM 1498 N N . HIS A 1 189 ? -16.516 -8.461 -2.252 1 89.56 189 HIS A N 1
ATOM 1499 C CA . HIS A 1 189 ? -17.625 -9.258 -1.757 1 89.56 189 HIS A CA 1
ATOM 1500 C C . HIS A 1 189 ? -18.531 -8.445 -0.831 1 89.56 189 HIS A C 1
ATOM 1502 O O . HIS A 1 189 ? -19.75 -8.531 -0.91 1 89.56 189 HIS A O 1
ATOM 1508 N N . LEU A 1 190 ? -17.938 -7.785 -0.006 1 85.5 190 LEU A N 1
ATOM 1509 C CA . LEU A 1 190 ? -18.688 -6.984 0.953 1 85.5 190 LEU A CA 1
ATOM 1510 C C . LEU A 1 190 ? -19.609 -5.996 0.237 1 85.5 190 LEU A C 1
ATOM 1512 O O . LEU A 1 190 ? -20.719 -5.719 0.702 1 85.5 190 LEU A O 1
ATOM 1516 N N . PHE A 1 191 ? -19.172 -5.512 -0.921 1 85.06 191 PHE A N 1
ATOM 1517 C CA . PHE A 1 191 ? -19.906 -4.449 -1.603 1 85.06 191 PHE A CA 1
ATOM 1518 C C . PHE A 1 191 ? -20.891 -5.031 -2.602 1 85.06 191 PHE A C 1
ATOM 1520 O O . PHE A 1 191 ? -21.953 -4.457 -2.836 1 85.06 191 PHE A O 1
ATOM 1527 N N . THR A 1 192 ? -20.547 -6.141 -3.158 1 88.75 192 THR A N 1
ATOM 1528 C CA . THR A 1 192 ? -21.328 -6.625 -4.289 1 88.75 192 THR A CA 1
ATOM 1529 C C . THR A 1 192 ? -22.094 -7.883 -3.91 1 88.75 192 THR A C 1
ATOM 1531 O O . THR A 1 192 ? -23.062 -8.258 -4.59 1 88.75 192 THR A O 1
ATOM 1534 N N . GLY A 1 193 ? -21.625 -8.555 -2.908 1 87.62 193 GLY A N 1
ATOM 1535 C CA . GLY A 1 193 ? -22.156 -9.875 -2.592 1 87.62 193 GLY A CA 1
ATOM 1536 C C . GLY A 1 193 ? -21.578 -10.977 -3.457 1 87.62 193 GLY A C 1
ATOM 1537 O O . GLY A 1 193 ? -21.859 -12.156 -3.238 1 87.62 193 GLY A O 1
ATOM 1538 N N . ILE A 1 194 ? -20.766 -10.578 -4.398 1 89.88 194 ILE A N 1
ATOM 1539 C CA . ILE A 1 194 ? -20.188 -11.547 -5.332 1 89.88 194 ILE A CA 1
ATOM 1540 C C . ILE A 1 194 ? -18.922 -12.148 -4.738 1 89.88 194 ILE A C 1
ATOM 1542 O O . ILE A 1 194 ? -18.047 -11.422 -4.262 1 89.88 194 ILE A O 1
ATOM 1546 N N . ASN A 1 195 ? -18.75 -13.398 -4.754 1 85.38 195 ASN A N 1
ATOM 1547 C CA . ASN A 1 195 ? -17.594 -14.094 -4.188 1 85.38 195 ASN A CA 1
ATOM 1548 C C . ASN A 1 195 ? -16.781 -14.805 -5.27 1 85.38 195 ASN A C 1
ATOM 1550 O O . ASN A 1 195 ? -15.883 -15.586 -4.961 1 85.38 195 ASN A O 1
ATOM 1554 N N . ASP A 1 196 ? -16.984 -14.516 -6.457 1 84.38 196 ASP A N 1
ATOM 1555 C CA . ASP A 1 196 ? -16.297 -15.133 -7.582 1 84.38 196 ASP A CA 1
ATOM 1556 C C . ASP A 1 196 ? -15.32 -14.156 -8.227 1 84.38 196 ASP A C 1
ATOM 1558 O O . ASP A 1 196 ? -15.734 -13.125 -8.758 1 84.38 196 ASP A O 1
ATOM 1562 N N . PHE A 1 197 ? -14.133 -14.57 -8.211 1 83.56 197 PHE A N 1
ATOM 1563 C CA . PHE A 1 197 ? -13.062 -13.703 -8.688 1 83.56 197 PHE A CA 1
ATOM 1564 C C . PHE A 1 197 ? -13.242 -13.367 -10.164 1 83.56 197 PHE A C 1
ATOM 1566 O O . PHE A 1 197 ? -13.109 -12.211 -10.562 1 83.56 197 PHE A O 1
ATOM 1573 N N . ASP A 1 198 ? -13.5 -14.367 -10.977 1 83.5 198 ASP A N 1
ATOM 1574 C CA . ASP A 1 198 ? -13.656 -14.156 -12.414 1 83.5 198 ASP A CA 1
ATOM 1575 C C . ASP A 1 198 ? -14.836 -13.234 -12.711 1 83.5 198 ASP A C 1
ATOM 1577 O O . ASP A 1 198 ? -14.75 -12.383 -13.602 1 83.5 198 ASP A O 1
ATOM 1581 N N . GLU A 1 199 ? -15.828 -13.406 -11.953 1 89.75 199 GLU A N 1
ATOM 1582 C CA . GLU A 1 199 ? -16.984 -12.539 -12.125 1 89.75 199 GLU A CA 1
ATOM 1583 C C . GLU A 1 199 ? -16.656 -11.094 -11.766 1 89.75 199 GLU A C 1
ATOM 1585 O O . GLU A 1 199 ? -17.078 -10.164 -12.461 1 89.75 199 GLU A O 1
ATOM 1590 N N . LEU A 1 200 ? -15.945 -10.969 -10.727 1 91.94 200 LEU A N 1
ATOM 1591 C CA . LEU A 1 200 ? -15.547 -9.633 -10.297 1 91.94 200 LEU A CA 1
ATOM 1592 C C . LEU A 1 200 ? -14.641 -8.969 -11.336 1 91.94 200 LEU A C 1
ATOM 1594 O O . LEU A 1 200 ? -14.773 -7.777 -11.617 1 91.94 200 LEU A O 1
ATOM 1598 N N . LEU A 1 201 ? -13.781 -9.703 -11.891 1 88.56 201 LEU A N 1
ATOM 1599 C CA . LEU A 1 201 ? -12.875 -9.156 -12.898 1 88.56 201 LEU A CA 1
ATOM 1600 C C . LEU A 1 201 ? -13.633 -8.734 -14.148 1 88.56 201 LEU A C 1
ATOM 1602 O O . LEU A 1 201 ? -13.289 -7.742 -14.789 1 88.56 201 LEU A O 1
ATOM 1606 N N . LYS A 1 202 ? -14.633 -9.508 -14.484 1 89.94 202 LYS A N 1
ATOM 1607 C CA . LYS A 1 202 ? -15.492 -9.125 -15.602 1 89.94 202 LYS A CA 1
ATOM 1608 C C . LYS A 1 202 ? -16.188 -7.793 -15.328 1 89.94 202 LYS A C 1
ATOM 1610 O O . LYS A 1 202 ? -16.359 -6.977 -16.234 1 89.94 202 LYS A O 1
ATOM 1615 N N . MET A 1 203 ? -16.562 -7.602 -14.141 1 92.69 203 MET A N 1
ATOM 1616 C CA . MET A 1 203 ? -17.219 -6.363 -13.734 1 92.69 203 MET A CA 1
ATOM 1617 C C . MET A 1 203 ? -16.281 -5.168 -13.906 1 92.69 203 MET A C 1
ATOM 1619 O O . MET A 1 203 ? -16.734 -4.078 -14.273 1 92.69 203 MET A O 1
ATOM 1623 N N . THR A 1 204 ? -15.016 -5.363 -13.641 1 92.25 204 THR A N 1
ATOM 1624 C CA . THR A 1 204 ? -14.062 -4.266 -13.734 1 92.25 204 THR A CA 1
ATOM 1625 C C . THR A 1 204 ? -13.969 -3.742 -15.164 1 92.25 204 THR A C 1
ATOM 1627 O O . THR A 1 204 ? -13.688 -2.564 -15.383 1 92.25 204 THR A O 1
ATOM 1630 N N . LYS A 1 205 ? -14.227 -4.578 -16.156 1 90.06 205 LYS A N 1
ATOM 1631 C CA . LYS A 1 205 ? -14.156 -4.18 -17.562 1 90.06 205 LYS A CA 1
ATOM 1632 C C . LYS A 1 205 ? -15.25 -3.166 -17.891 1 90.06 205 LYS A C 1
ATOM 1634 O O . LYS A 1 205 ? -15.094 -2.363 -18.812 1 90.06 205 LYS A O 1
ATOM 1639 N N . LYS A 1 206 ? -16.266 -3.195 -17.109 1 91.56 206 LYS A N 1
ATOM 1640 C CA . LYS A 1 206 ? -17.422 -2.326 -17.359 1 91.56 206 LYS A CA 1
ATOM 1641 C C . LYS A 1 206 ? -17.375 -1.09 -16.469 1 91.56 206 LYS A C 1
ATOM 1643 O O . LYS A 1 206 ? -18.203 -0.187 -16.609 1 91.56 206 LYS A O 1
ATOM 1648 N N . GLY A 1 207 ? -16.422 -1.064 -15.617 1 92 207 GLY A N 1
ATOM 1649 C CA . GLY A 1 207 ? -16.406 -0.001 -14.625 1 92 207 GLY A CA 1
ATOM 1650 C C . GLY A 1 207 ? -15.406 1.095 -14.938 1 92 207 GLY A C 1
ATOM 1651 O O . GLY A 1 207 ? -14.477 0.883 -15.711 1 92 207 GLY A O 1
ATOM 1652 N N . SER A 1 208 ? -15.703 2.238 -14.328 1 90.19 208 SER A N 1
ATOM 1653 C CA . SER A 1 208 ? -14.789 3.373 -14.336 1 90.19 208 SER A CA 1
ATOM 1654 C C . SER A 1 208 ? -14.562 3.908 -12.93 1 90.19 208 SER A C 1
ATOM 1656 O O . SER A 1 208 ? -15.508 4.062 -12.156 1 90.19 208 SER A O 1
ATOM 1658 N N . ASN A 1 209 ? -13.281 4.152 -12.641 1 89.31 209 ASN A N 1
ATOM 1659 C CA . ASN A 1 209 ? -12.992 4.629 -11.289 1 89.31 209 ASN A CA 1
ATOM 1660 C C . ASN A 1 209 ? -13.148 6.145 -11.188 1 89.31 209 ASN A C 1
ATOM 1662 O O . ASN A 1 209 ? -12.875 6.73 -10.141 1 89.31 209 ASN A O 1
ATOM 1666 N N . ALA A 1 210 ? -13.602 6.793 -12.18 1 86.06 210 ALA A N 1
ATOM 1667 C CA . ALA A 1 210 ? -13.688 8.25 -12.234 1 86.06 210 ALA A CA 1
ATOM 1668 C C . ALA A 1 210 ? -14.656 8.781 -11.18 1 86.06 210 ALA A C 1
ATOM 1670 O O . ALA A 1 210 ? -14.453 9.867 -10.633 1 86.06 210 ALA A O 1
ATOM 1671 N N . ALA A 1 211 ? -15.656 8.008 -10.898 1 86.75 211 ALA A N 1
ATOM 1672 C CA . ALA A 1 211 ? -16.672 8.469 -9.953 1 86.75 211 ALA A CA 1
ATOM 1673 C C . ALA A 1 211 ? -16.328 8.055 -8.531 1 86.75 211 ALA A C 1
ATOM 1675 O O . ALA A 1 211 ? -16.953 8.516 -7.574 1 86.75 211 ALA A O 1
ATOM 1676 N N . THR A 1 212 ? -15.336 7.25 -8.383 1 90.62 212 THR A N 1
ATOM 1677 C CA . THR A 1 212 ? -15.008 6.699 -7.074 1 90.62 212 THR A CA 1
ATOM 1678 C C . THR A 1 212 ? -13.703 7.297 -6.543 1 90.62 212 THR A C 1
ATOM 1680 O O . THR A 1 212 ? -13.633 7.715 -5.387 1 90.62 212 THR A O 1
ATOM 1683 N N . ASP A 1 213 ? -12.75 7.375 -7.398 1 90.69 213 ASP A N 1
ATOM 1684 C CA . ASP A 1 213 ? -11.422 7.848 -7.004 1 90.69 213 ASP A CA 1
ATOM 1685 C C . ASP A 1 213 ? -11.273 9.344 -7.258 1 90.69 213 ASP A C 1
ATOM 1687 O O . ASP A 1 213 ? -11.93 9.898 -8.148 1 90.69 213 ASP A O 1
ATOM 1691 N N . LEU A 1 214 ? -10.469 9.969 -6.438 1 87.69 214 LEU A N 1
ATOM 1692 C CA . LEU A 1 214 ? -9.961 11.289 -6.781 1 87.69 214 LEU A CA 1
ATOM 1693 C C . LEU A 1 214 ? -8.734 11.188 -7.68 1 87.69 214 LEU A C 1
ATOM 1695 O O . LEU A 1 214 ? -7.734 10.57 -7.305 1 87.69 214 LEU A O 1
ATOM 1699 N N . LEU A 1 215 ? -8.844 11.773 -8.797 1 84.81 215 LEU A N 1
ATOM 1700 C CA . LEU A 1 215 ? -7.766 11.68 -9.781 1 84.81 215 LEU A CA 1
ATOM 1701 C C . LEU A 1 215 ? -6.812 12.859 -9.648 1 84.81 215 LEU A C 1
ATOM 1703 O O . LEU A 1 215 ? -7.176 13.906 -9.102 1 84.81 215 LEU A O 1
ATOM 1707 N N . ILE A 1 216 ? -5.57 12.672 -10.047 1 78.25 216 ILE A N 1
ATOM 1708 C CA . ILE A 1 216 ? -4.488 13.633 -9.859 1 78.25 216 ILE A CA 1
ATOM 1709 C C . ILE A 1 216 ? -4.879 14.969 -10.484 1 78.25 216 ILE A C 1
ATOM 1711 O O . ILE A 1 216 ? -4.543 16.031 -9.953 1 78.25 216 ILE A O 1
ATOM 1715 N N . ASP A 1 217 ? -5.547 14.938 -11.57 1 73.5 217 ASP A N 1
ATOM 1716 C CA . ASP A 1 217 ? -5.918 16.172 -12.25 1 73.5 217 ASP A CA 1
ATOM 1717 C C . ASP A 1 217 ? -7.004 16.922 -11.484 1 73.5 217 ASP A C 1
ATOM 1719 O O . ASP A 1 217 ? -7.285 18.078 -11.781 1 73.5 217 ASP A O 1
ATOM 1723 N N . GLU A 1 218 ? -7.566 16.281 -10.508 1 71.88 218 GLU A N 1
ATOM 1724 C CA . GLU A 1 218 ? -8.633 16.891 -9.711 1 71.88 218 GLU A CA 1
ATOM 1725 C C . GLU A 1 218 ? -8.086 17.469 -8.414 1 71.88 218 GLU A C 1
ATOM 1727 O O . GLU A 1 218 ? -8.828 18.109 -7.652 1 71.88 218 GLU A O 1
ATOM 1732 N N . VAL A 1 219 ? -6.934 17.156 -8.094 1 66.25 219 VAL A N 1
ATOM 1733 C CA . VAL A 1 219 ? -6.355 17.625 -6.844 1 66.25 219 VAL A CA 1
ATOM 1734 C C . VAL A 1 219 ? -5.277 18.672 -7.141 1 66.25 219 VAL A C 1
ATOM 1736 O O . VAL A 1 219 ? -4.57 18.578 -8.148 1 66.25 219 VAL A O 1
ATOM 1739 N N . HIS A 1 220 ? -5.531 19.766 -6.531 1 55.56 220 HIS A N 1
ATOM 1740 C CA . HIS A 1 220 ? -4.453 20.734 -6.609 1 55.56 220 HIS A CA 1
ATOM 1741 C C . HIS A 1 220 ? -3.215 20.266 -5.859 1 55.56 220 HIS A C 1
ATOM 1743 O O . HIS A 1 220 ? -3.244 20.109 -4.637 1 55.56 220 HIS A O 1
ATOM 1749 N N . LEU A 1 221 ? -2.441 19.484 -6.688 1 51.5 221 LEU A N 1
ATOM 1750 C CA . LEU A 1 221 ? -1.203 19.109 -6.02 1 51.5 221 LEU A CA 1
ATOM 1751 C C . LEU A 1 221 ? -0.217 20.266 -5.988 1 51.5 221 LEU A C 1
ATOM 1753 O O . LEU A 1 221 ? -0.14 21.047 -6.945 1 51.5 221 LEU A O 1
ATOM 1757 N N . GLY A 1 222 ? -0.142 21.031 -4.98 1 45.09 222 GLY A N 1
ATOM 1758 C CA . GLY A 1 222 ? 0.784 22.125 -4.789 1 45.09 222 GLY A CA 1
ATOM 1759 C C . GLY A 1 222 ? 2.096 21.938 -5.527 1 45.09 222 GLY A C 1
ATOM 1760 O O . GLY A 1 222 ? 3.031 22.719 -5.348 1 45.09 222 GLY A O 1
ATOM 1761 N N . PHE A 1 223 ? 2.342 20.703 -6.047 1 42.91 223 PHE A N 1
ATOM 1762 C CA . PHE A 1 223 ? 3.572 20.547 -6.812 1 42.91 223 PHE A CA 1
ATOM 1763 C C . PHE A 1 223 ? 3.266 20.344 -8.289 1 42.91 223 PHE A C 1
ATOM 1765 O O . PHE A 1 223 ? 2.219 19.797 -8.648 1 42.91 223 PHE A O 1
ATOM 1772 N N . GLN A 1 224 ? 3.877 21.219 -9.078 1 41.03 224 GLN A N 1
ATOM 1773 C CA . GLN A 1 224 ? 3.873 20.984 -10.516 1 41.03 224 GLN A CA 1
ATOM 1774 C C . GLN A 1 224 ? 4.375 19.578 -10.836 1 41.03 224 GLN A C 1
ATOM 1776 O O . GLN A 1 224 ? 5.512 19.234 -10.508 1 41.03 224 GLN A O 1
ATOM 1781 N N . SER A 1 225 ? 3.631 18.609 -10.609 1 43.72 225 SER A N 1
ATOM 1782 C CA . SER A 1 225 ? 4.191 17.375 -11.156 1 43.72 225 SER A CA 1
ATOM 1783 C C . SER A 1 225 ? 4.707 17.594 -12.578 1 43.72 225 SER A C 1
ATOM 1785 O O . SER A 1 225 ? 4.043 18.219 -13.398 1 43.72 225 SER A O 1
ATOM 1787 N N . PRO A 1 226 ? 6.027 17.469 -12.781 1 39.25 226 PRO A N 1
ATOM 1788 C CA . PRO A 1 226 ? 6.492 17.75 -14.148 1 39.25 226 PRO A CA 1
ATOM 1789 C C . PRO A 1 226 ? 5.477 17.328 -15.211 1 39.25 226 PRO A C 1
ATOM 1791 O O . PRO A 1 226 ? 5.09 18.141 -16.047 1 39.25 226 PRO A O 1
ATOM 1794 N N . THR A 1 227 ? 5.848 16.141 -15.914 1 39.03 227 THR A N 1
ATOM 1795 C CA . THR A 1 227 ? 5.41 15.703 -17.234 1 39.03 227 THR A CA 1
ATOM 1796 C C . THR A 1 227 ? 4.02 15.086 -17.172 1 39.03 227 THR A C 1
ATOM 1798 O O . THR A 1 227 ? 3.879 13.891 -16.891 1 39.03 227 THR A O 1
ATOM 1801 N N . ARG A 1 228 ? 3.133 15.867 -16.656 1 45.28 228 ARG A N 1
ATOM 1802 C CA . ARG A 1 228 ? 1.778 15.328 -16.703 1 45.28 228 ARG A CA 1
ATOM 1803 C C . ARG A 1 228 ? 1.35 15.07 -18.156 1 45.28 228 ARG A C 1
ATOM 1805 O O . ARG A 1 228 ? 1.299 16 -18.969 1 45.28 228 ARG A O 1
ATOM 1812 N N . ASP A 1 229 ? 1.513 13.984 -18.547 1 44.22 229 ASP A N 1
ATOM 1813 C CA . ASP A 1 229 ? 0.723 13.742 -19.75 1 44.22 229 ASP A CA 1
ATOM 1814 C C . ASP A 1 229 ? -0.772 13.773 -19.438 1 44.22 229 ASP A C 1
ATOM 1816 O O . ASP A 1 229 ? -1.261 12.977 -18.641 1 44.22 229 ASP A O 1
ATOM 1820 N N . LYS A 1 230 ? -1.49 14.867 -19.672 1 46.16 230 LYS A N 1
ATOM 1821 C CA . LYS A 1 230 ? -2.895 15.227 -19.5 1 46.16 230 LYS A CA 1
ATOM 1822 C C . LYS A 1 230 ? -3.803 14.016 -19.656 1 46.16 230 LYS A C 1
ATOM 1824 O O . LYS A 1 230 ? -4.957 14.031 -19.219 1 46.16 230 LYS A O 1
ATOM 1829 N N . ASN A 1 231 ? -3.363 13.023 -20.438 1 47 231 ASN A N 1
ATOM 1830 C CA . ASN A 1 231 ? -4.27 11.93 -20.781 1 47 231 ASN A CA 1
ATOM 1831 C C . ASN A 1 231 ? -4.207 10.805 -19.766 1 47 231 ASN A C 1
ATOM 1833 O O . ASN A 1 231 ? -4.988 9.852 -19.844 1 47 231 ASN A O 1
ATOM 1837 N N . GLU A 1 232 ? -3.201 10.828 -18.859 1 55.25 232 GLU A N 1
ATOM 1838 C CA . GLU A 1 232 ? -3.127 9.672 -17.969 1 55.25 232 GLU A CA 1
ATOM 1839 C C . GLU A 1 232 ? -3.834 9.945 -16.641 1 55.25 232 GLU A C 1
ATOM 1841 O O . GLU A 1 232 ? -3.562 10.953 -15.984 1 55.25 232 GLU A O 1
ATOM 1846 N N . LYS A 1 233 ? -4.906 9.336 -16.484 1 69 233 LYS A N 1
ATOM 1847 C CA . LYS A 1 233 ? -5.762 9.477 -15.312 1 69 233 LYS A CA 1
ATOM 1848 C C . LYS A 1 233 ? -5.258 8.609 -14.164 1 69 233 LYS A C 1
ATOM 1850 O O . LYS A 1 233 ? -5.66 7.453 -14.031 1 69 233 LYS A O 1
ATOM 1855 N N . HIS A 1 234 ? -4.254 9.188 -13.438 1 82.75 234 HIS A N 1
ATOM 1856 C CA . HIS A 1 234 ? -3.709 8.438 -12.312 1 82.75 234 HIS A CA 1
ATOM 1857 C C . HIS A 1 234 ? -4.453 8.773 -11.023 1 82.75 234 HIS A C 1
ATOM 1859 O O . HIS A 1 234 ? -5.031 9.852 -10.898 1 82.75 234 HIS A O 1
ATOM 1865 N N . VAL A 1 235 ? -4.477 7.832 -10.188 1 87.5 235 VAL A N 1
ATOM 1866 C CA . VAL A 1 235 ? -5.262 7.938 -8.961 1 87.5 235 VAL A CA 1
ATOM 1867 C C . VAL A 1 235 ? -4.484 8.734 -7.918 1 87.5 235 VAL A C 1
ATOM 1869 O O . VAL A 1 235 ? -3.344 8.406 -7.594 1 87.5 235 VAL A O 1
ATOM 1872 N N . ALA A 1 236 ? -5.051 9.82 -7.41 1 86.81 236 ALA A N 1
ATOM 1873 C CA . ALA A 1 236 ? -4.473 10.602 -6.32 1 86.81 236 ALA A CA 1
ATOM 1874 C C . ALA A 1 236 ? -4.906 10.055 -4.965 1 86.81 236 ALA A C 1
ATOM 1876 O O . ALA A 1 236 ? -4.086 9.93 -4.047 1 86.81 236 ALA A O 1
ATOM 1877 N N . VAL A 1 237 ? -6.172 9.797 -4.871 1 90.62 237 VAL A N 1
ATOM 1878 C CA . VAL A 1 237 ? -6.754 9.25 -3.65 1 90.62 237 VAL A CA 1
ATOM 1879 C C . VAL A 1 237 ? -7.738 8.141 -4.004 1 90.62 237 VAL A C 1
ATOM 1881 O O . VAL A 1 237 ? -8.789 8.398 -4.602 1 90.62 237 VAL A O 1
ATOM 1884 N N . SER A 1 238 ? -7.43 6.902 -3.598 1 93.56 238 SER A N 1
ATOM 1885 C CA . SER A 1 238 ? -8.359 5.793 -3.807 1 93.56 238 SER A CA 1
ATOM 1886 C C . SER A 1 238 ? -9.633 5.98 -2.986 1 93.56 238 SER A C 1
ATOM 1888 O O . SER A 1 238 ? -9.57 6.34 -1.81 1 93.56 238 SER A O 1
ATOM 1890 N N . MET A 1 239 ? -10.812 5.848 -3.672 1 91.25 239 MET A N 1
ATOM 1891 C CA . MET A 1 239 ? -12.125 5.922 -3.029 1 91.25 239 MET A CA 1
ATOM 1892 C C . MET A 1 239 ? -12.352 7.301 -2.412 1 91.25 239 MET A C 1
ATOM 1894 O O . MET A 1 239 ? -13.094 7.434 -1.438 1 91.25 239 MET A O 1
ATOM 1898 N N . GLY A 1 240 ? -11.719 8.242 -2.885 1 87.88 240 GLY A N 1
ATOM 1899 C CA . GLY A 1 240 ? -11.719 9.57 -2.289 1 87.88 240 GLY A CA 1
ATOM 1900 C C . GLY A 1 240 ? -13.031 10.305 -2.479 1 87.88 240 GLY A C 1
ATOM 1901 O O . GLY A 1 240 ? -13.289 11.305 -1.804 1 87.88 240 GLY A O 1
ATOM 1902 N N . LYS A 1 241 ? -13.859 9.797 -3.395 1 86.06 241 LYS A N 1
ATOM 1903 C CA . LYS A 1 241 ? -15.109 10.492 -3.684 1 86.06 241 LYS A CA 1
ATOM 1904 C C . LYS A 1 241 ? -16.281 9.812 -2.982 1 86.06 241 LYS A C 1
ATOM 1906 O O . LYS A 1 241 ? -17.438 10.242 -3.121 1 86.06 241 LYS A O 1
ATOM 1911 N N . LEU A 1 242 ? -16.047 8.766 -2.301 1 81.19 242 LEU A N 1
ATOM 1912 C CA . LEU A 1 242 ? -17.125 7.961 -1.733 1 81.19 242 LEU A CA 1
ATOM 1913 C C . LEU A 1 242 ? -17.797 8.688 -0.572 1 81.19 242 LEU A C 1
ATOM 1915 O O . LEU A 1 242 ? -18.938 8.383 -0.209 1 81.19 242 LEU A O 1
ATOM 1919 N N . LYS A 1 243 ? -17.203 9.57 -0.033 1 68.38 243 LYS A N 1
ATOM 1920 C CA . LYS A 1 243 ? -17.828 10.297 1.066 1 68.38 243 LYS A CA 1
ATOM 1921 C C . LYS A 1 243 ? -19.031 11.109 0.577 1 68.38 243 LYS A C 1
ATOM 1923 O O . LYS A 1 243 ? -19.953 11.391 1.347 1 68.38 243 LYS A O 1
ATOM 1928 N N . GLN A 1 244 ? -19.031 11.375 -0.628 1 66.5 244 GLN A N 1
ATOM 1929 C CA . GLN A 1 244 ? -20.031 12.273 -1.171 1 66.5 244 GLN A CA 1
ATOM 1930 C C . GLN A 1 244 ? -21.125 11.5 -1.901 1 66.5 244 GLN A C 1
ATOM 1932 O O . GLN A 1 244 ? -22.188 12.047 -2.195 1 66.5 244 GLN A O 1
ATOM 1937 N N . ASN A 1 245 ? -20.812 10.297 -2.248 1 64.12 245 ASN A N 1
ATOM 1938 C CA . ASN A 1 245 ? -21.734 9.586 -3.129 1 64.12 245 ASN A CA 1
ATOM 1939 C C . ASN A 1 245 ? -22.078 8.203 -2.578 1 64.12 245 ASN A C 1
ATOM 1941 O O . ASN A 1 245 ? -21.203 7.375 -2.361 1 64.12 245 ASN A O 1
ATOM 1945 N N . SER A 1 246 ? -23.297 8.086 -2.234 1 60.78 246 SER A N 1
ATOM 1946 C CA . SER A 1 246 ? -23.703 6.781 -1.721 1 60.78 246 SER A CA 1
ATOM 1947 C C . SER A 1 246 ? -24.297 5.91 -2.822 1 60.78 246 SER A C 1
ATOM 1949 O O . SER A 1 246 ? -24.484 4.703 -2.639 1 60.78 246 SER A O 1
ATOM 1951 N N . ASN A 1 247 ? -24.562 6.48 -3.912 1 68.38 247 ASN A N 1
ATOM 1952 C CA . ASN A 1 247 ? -25.141 5.656 -4.969 1 68.38 247 ASN A CA 1
ATOM 1953 C C . ASN A 1 247 ? -24.078 5.184 -5.957 1 68.38 247 ASN A C 1
ATOM 1955 O O . ASN A 1 247 ? -23.953 5.738 -7.055 1 68.38 247 ASN A O 1
ATOM 1959 N N . LEU A 1 248 ? -23.406 4.18 -5.52 1 76.5 248 LEU A N 1
ATOM 1960 C CA . LEU A 1 248 ? -22.25 3.82 -6.34 1 76.5 248 LEU A CA 1
ATOM 1961 C C . LEU A 1 248 ? -22.562 2.6 -7.199 1 76.5 248 LEU A C 1
ATOM 1963 O O . LEU A 1 248 ? -23.219 1.664 -6.742 1 76.5 248 LEU A O 1
ATOM 1967 N N . ASN A 1 249 ? -22.234 2.816 -8.461 1 89.19 249 ASN A N 1
ATOM 1968 C CA . ASN A 1 249 ? -22.188 1.681 -9.375 1 89.19 249 ASN A CA 1
ATOM 1969 C C . ASN A 1 249 ? -21.172 0.628 -8.906 1 89.19 249 ASN A C 1
ATOM 1971 O O . ASN A 1 249 ? -20.031 0.949 -8.625 1 89.19 249 ASN A O 1
ATOM 1975 N N . GLN A 1 250 ? -21.672 -0.588 -8.773 1 91.56 250 GLN A N 1
ATOM 1976 C CA . GLN A 1 250 ? -20.844 -1.667 -8.242 1 91.56 250 GLN A CA 1
ATOM 1977 C C . GLN A 1 250 ? -19.625 -1.92 -9.133 1 91.56 250 GLN A C 1
ATOM 1979 O O . GLN A 1 250 ? -18.531 -2.197 -8.633 1 91.56 250 GLN A O 1
ATOM 1984 N N . SER A 1 251 ? -19.828 -1.796 -10.43 1 94.06 251 SER A N 1
ATOM 1985 C CA . SER A 1 251 ? -18.719 -2.018 -11.359 1 94.06 251 SER A CA 1
ATOM 1986 C C . SER A 1 251 ? -17.641 -0.967 -11.18 1 94.06 251 SER A C 1
ATOM 1988 O O . SER A 1 251 ? -16.438 -1.272 -11.297 1 94.06 251 SER A O 1
ATOM 1990 N N . ASP A 1 252 ? -18.047 0.244 -10.906 1 93.19 252 ASP A N 1
ATOM 1991 C CA . ASP A 1 252 ? -17.078 1.313 -10.656 1 93.19 252 ASP A CA 1
ATOM 1992 C C . ASP A 1 252 ? -16.266 1.047 -9.391 1 93.19 252 ASP A C 1
ATOM 1994 O O . ASP A 1 252 ? -15.062 1.271 -9.359 1 93.19 252 ASP A O 1
ATOM 1998 N N . LEU A 1 253 ? -16.969 0.578 -8.43 1 93.06 253 LEU A N 1
ATOM 1999 C CA . LEU A 1 253 ? -16.312 0.3 -7.152 1 93.06 253 LEU A CA 1
ATOM 2000 C C . LEU A 1 253 ? -15.297 -0.827 -7.289 1 93.06 253 LEU A C 1
ATOM 2002 O O . LEU A 1 253 ? -14.188 -0.729 -6.77 1 93.06 253 LEU A O 1
ATOM 2006 N N . VAL A 1 254 ? -15.688 -1.859 -7.957 1 94.88 254 VAL A N 1
ATOM 2007 C CA . VAL A 1 254 ? -14.797 -3.002 -8.117 1 94.88 254 VAL A CA 1
ATOM 2008 C C . VAL A 1 254 ? -13.594 -2.604 -8.969 1 94.88 254 VAL A C 1
ATOM 2010 O O . VAL A 1 254 ? -12.469 -3.049 -8.719 1 94.88 254 VAL A O 1
ATOM 2013 N N . LYS A 1 255 ? -13.828 -1.785 -9.961 1 94.75 255 LYS A N 1
ATOM 2014 C CA . LYS A 1 255 ? -12.727 -1.263 -10.766 1 94.75 255 LYS A CA 1
ATOM 2015 C C . LYS A 1 255 ? -11.758 -0.445 -9.914 1 94.75 255 LYS A C 1
ATOM 2017 O O . LYS A 1 255 ? -10.539 -0.58 -10.047 1 94.75 255 LYS A O 1
ATOM 2022 N N . SER A 1 256 ? -12.289 0.41 -9.078 1 94.38 256 SER A N 1
ATOM 2023 C CA . SER A 1 256 ? -11.477 1.216 -8.18 1 94.38 256 SER A CA 1
ATOM 2024 C C . SER A 1 256 ? -10.656 0.336 -7.238 1 94.38 256 SER A C 1
ATOM 2026 O O . SER A 1 256 ? -9.492 0.634 -6.957 1 94.38 256 SER A O 1
ATOM 2028 N N . LEU A 1 257 ? -11.281 -0.728 -6.797 1 95.56 257 LEU A N 1
ATOM 2029 C CA . LEU A 1 257 ? -10.586 -1.665 -5.922 1 95.56 257 LEU A CA 1
ATOM 2030 C C . LEU A 1 257 ? -9.438 -2.342 -6.652 1 95.56 257 LEU A C 1
ATOM 2032 O O . LEU A 1 257 ? -8.375 -2.578 -6.066 1 95.56 257 LEU A O 1
ATOM 2036 N N . LEU A 1 258 ? -9.641 -2.688 -7.891 1 96 258 LEU A N 1
ATOM 2037 C CA . LEU A 1 258 ? -8.57 -3.283 -8.68 1 96 258 LEU A CA 1
ATOM 2038 C C . LEU A 1 258 ? -7.41 -2.311 -8.844 1 96 258 LEU A C 1
ATOM 2040 O O . LEU A 1 258 ? -6.25 -2.691 -8.68 1 96 258 LEU A O 1
ATOM 2044 N N . TYR A 1 259 ? -7.719 -1.062 -9.117 1 94.94 259 TYR A N 1
ATOM 2045 C CA . TYR A 1 259 ? -6.684 -0.038 -9.234 1 94.94 259 TYR A CA 1
ATOM 2046 C C . TYR A 1 259 ? -5.938 0.132 -7.914 1 94.94 259 TYR A C 1
ATOM 2048 O O . TYR A 1 259 ? -4.703 0.187 -7.898 1 94.94 259 TYR A O 1
ATOM 2056 N N . MET A 1 260 ? -6.684 0.204 -6.922 1 96.19 260 MET A N 1
ATOM 2057 C CA . MET A 1 260 ? -6.09 0.359 -5.598 1 96.19 260 MET A CA 1
ATOM 2058 C C . MET A 1 260 ? -5.094 -0.76 -5.312 1 96.19 260 MET A C 1
ATOM 2060 O O . MET A 1 260 ? -3.973 -0.5 -4.871 1 96.19 260 MET A O 1
ATOM 2064 N N . THR A 1 261 ? -5.477 -1.967 -5.574 1 96.62 261 THR A N 1
ATOM 2065 C CA . THR A 1 261 ? -4.66 -3.148 -5.324 1 96.62 261 THR A CA 1
ATOM 2066 C C . THR A 1 261 ? -3.408 -3.137 -6.195 1 96.62 261 THR A C 1
ATOM 2068 O O . THR A 1 261 ? -2.293 -3.287 -5.695 1 96.62 261 THR A O 1
ATOM 2071 N N . THR A 1 262 ? -3.574 -2.908 -7.469 1 96.62 262 THR A N 1
ATOM 2072 C CA . THR A 1 262 ? -2.471 -3.014 -8.414 1 96.62 262 THR A CA 1
ATOM 2073 C C . THR A 1 262 ? -1.519 -1.83 -8.266 1 96.62 262 THR A C 1
ATOM 2075 O O . THR A 1 262 ? -0.304 -1.979 -8.422 1 96.62 262 THR A O 1
ATOM 2078 N N . TYR A 1 263 ? -2.033 -0.611 -7.961 1 95.44 263 TYR A N 1
ATOM 2079 C CA . TYR A 1 263 ? -1.173 0.544 -7.727 1 95.44 263 TYR A CA 1
ATOM 2080 C C . TYR A 1 263 ? -0.272 0.318 -6.52 1 95.44 263 TYR A C 1
ATOM 2082 O O . TYR A 1 263 ? 0.923 0.617 -6.562 1 95.44 263 TYR A O 1
ATOM 2090 N N . ASN A 1 264 ? -0.877 -0.209 -5.523 1 97.31 264 ASN A N 1
ATOM 2091 C CA . ASN A 1 264 ? -0.108 -0.461 -4.309 1 97.31 264 ASN A CA 1
ATOM 2092 C C . ASN A 1 264 ? 0.995 -1.488 -4.547 1 97.31 264 ASN A C 1
ATOM 2094 O O . ASN A 1 264 ? 2.152 -1.258 -4.191 1 97.31 264 ASN A O 1
ATOM 2098 N N . ILE A 1 265 ? 0.635 -2.59 -5.094 1 98 265 ILE A N 1
ATOM 2099 C CA . ILE A 1 265 ? 1.585 -3.674 -5.32 1 98 265 ILE A CA 1
ATOM 2100 C C . ILE A 1 265 ? 2.695 -3.201 -6.254 1 98 265 ILE A C 1
ATOM 2102 O O . ILE A 1 265 ? 3.873 -3.486 -6.023 1 98 265 ILE A O 1
ATOM 2106 N N . SER A 1 266 ? 2.338 -2.494 -7.301 1 97.69 266 SER A N 1
ATOM 2107 C CA . SER A 1 266 ? 3.312 -2.02 -8.281 1 97.69 266 SER A CA 1
ATOM 2108 C C . SER A 1 266 ? 4.281 -1.022 -7.652 1 97.69 266 SER A C 1
ATOM 2110 O O . SER A 1 266 ? 5.469 -1.014 -7.984 1 97.69 266 SER A O 1
ATOM 2112 N N . GLN A 1 267 ? 3.756 -0.154 -6.797 1 97.06 267 GLN A N 1
ATOM 2113 C CA . GLN A 1 267 ? 4.625 0.801 -6.117 1 97.06 267 GLN A CA 1
ATOM 2114 C C . GLN A 1 267 ? 5.668 0.084 -5.262 1 97.06 267 GLN A C 1
ATOM 2116 O O . GLN A 1 267 ? 6.855 0.402 -5.328 1 97.06 267 GLN A O 1
ATOM 2121 N N . ILE A 1 268 ? 5.227 -0.844 -4.492 1 97.75 268 ILE A N 1
ATOM 2122 C CA . ILE A 1 268 ? 6.113 -1.586 -3.604 1 97.75 268 ILE A CA 1
ATOM 2123 C C . ILE A 1 268 ? 7.129 -2.373 -4.426 1 97.75 268 ILE A C 1
ATOM 2125 O O . ILE A 1 268 ? 8.32 -2.406 -4.094 1 97.75 268 ILE A O 1
ATOM 2129 N N . ALA A 1 269 ? 6.605 -2.98 -5.504 1 98 269 ALA A N 1
ATOM 2130 C CA . ALA A 1 269 ? 7.488 -3.725 -6.398 1 98 269 ALA A CA 1
ATOM 2131 C C . ALA A 1 269 ? 8.57 -2.818 -6.98 1 98 269 ALA A C 1
ATOM 2133 O O . ALA A 1 269 ? 9.742 -3.184 -7.008 1 98 269 ALA A O 1
ATOM 2134 N N . PHE A 1 270 ? 8.203 -1.652 -7.441 1 97.56 270 PHE A N 1
ATOM 2135 C CA . PHE A 1 270 ? 9.133 -0.704 -8.039 1 97.56 270 PHE A CA 1
ATOM 2136 C C . PHE A 1 270 ? 10.18 -0.265 -7.016 1 97.56 270 PHE A C 1
ATOM 2138 O O . PHE A 1 270 ? 11.367 -0.182 -7.336 1 97.56 270 PHE A O 1
ATOM 2145 N N . LEU A 1 271 ? 9.742 -0.004 -5.812 1 97.12 271 LEU A N 1
ATOM 2146 C CA . LEU A 1 271 ? 10.664 0.416 -4.762 1 97.12 271 LEU A CA 1
ATOM 2147 C C . LEU A 1 271 ? 11.695 -0.671 -4.477 1 97.12 271 LEU A C 1
ATOM 2149 O O . LEU A 1 271 ? 12.883 -0.377 -4.293 1 97.12 271 LEU A O 1
ATOM 2153 N N . HIS A 1 272 ? 11.258 -1.923 -4.461 1 97.19 272 HIS A N 1
ATOM 2154 C CA . HIS A 1 272 ? 12.195 -3.016 -4.238 1 97.19 272 HIS A CA 1
ATOM 2155 C C . HIS A 1 272 ? 13.156 -3.166 -5.414 1 97.19 272 HIS A C 1
ATOM 2157 O O . HIS A 1 272 ? 14.32 -3.521 -5.227 1 97.19 272 HIS A O 1
ATOM 2163 N N . SER A 1 273 ? 12.617 -2.969 -6.594 1 97.5 273 SER A N 1
ATOM 2164 C CA . SER A 1 273 ? 13.5 -3.014 -7.758 1 97.5 273 SER A CA 1
ATOM 2165 C C . SER A 1 273 ? 14.602 -1.963 -7.656 1 97.5 273 SER A C 1
ATOM 2167 O O . SER A 1 273 ? 15.742 -2.215 -8.047 1 97.5 273 SER A O 1
ATOM 2169 N N . LYS A 1 274 ? 14.289 -0.792 -7.125 1 96.56 274 LYS A N 1
ATOM 2170 C CA . LYS A 1 274 ? 15.273 0.266 -6.914 1 96.56 274 LYS A CA 1
ATOM 2171 C C . LYS A 1 274 ? 16.234 -0.097 -5.789 1 96.56 274 LYS A C 1
ATOM 2173 O O . LYS A 1 274 ? 17.453 0.07 -5.926 1 96.56 274 LYS A O 1
ATOM 2178 N N . LEU A 1 275 ? 15.727 -0.588 -4.742 1 96.06 275 LEU A N 1
ATOM 2179 C CA . LEU A 1 275 ? 16.516 -0.917 -3.562 1 96.06 275 LEU A CA 1
ATOM 2180 C C . LEU A 1 275 ? 17.578 -1.966 -3.893 1 96.06 275 LEU A C 1
ATOM 2182 O O . LEU A 1 275 ? 18.688 -1.92 -3.363 1 96.06 275 LEU A O 1
ATOM 2186 N N . HIS A 1 276 ? 17.234 -2.865 -4.785 1 96.38 276 HIS A N 1
ATOM 2187 C CA . HIS A 1 276 ? 18.109 -3.988 -5.07 1 96.38 276 HIS A CA 1
ATOM 2188 C C . HIS A 1 276 ? 18.812 -3.812 -6.414 1 96.38 276 HIS A C 1
ATOM 2190 O O . HIS A 1 276 ? 19.562 -4.691 -6.848 1 96.38 276 HIS A O 1
ATOM 2196 N N . ASN A 1 277 ? 18.516 -2.73 -7.102 1 95.94 277 ASN A N 1
ATOM 2197 C CA . ASN A 1 277 ? 19.109 -2.408 -8.398 1 95.94 277 ASN A CA 1
ATOM 2198 C C . ASN A 1 277 ? 18.875 -3.52 -9.414 1 95.94 277 ASN A C 1
ATOM 2200 O O . ASN A 1 277 ? 19.812 -4.004 -10.047 1 95.94 277 ASN A O 1
ATOM 2204 N N . ILE A 1 278 ? 17.672 -3.975 -9.438 1 96.69 278 ILE A N 1
ATOM 2205 C CA . ILE A 1 278 ? 17.234 -4.988 -10.391 1 96.69 278 ILE A CA 1
ATOM 2206 C C . ILE A 1 278 ? 16.125 -4.418 -11.289 1 96.69 278 ILE A C 1
ATOM 2208 O O . ILE A 1 278 ? 15.078 -4 -10.797 1 96.69 278 ILE A O 1
ATOM 2212 N N . GLU A 1 279 ? 16.328 -4.406 -12.508 1 94.06 279 GLU A N 1
ATOM 2213 C CA . GLU A 1 279 ? 15.398 -3.766 -13.438 1 94.06 279 GLU A CA 1
ATOM 2214 C C . GLU A 1 279 ? 14.25 -4.695 -13.805 1 94.06 279 GLU A C 1
ATOM 2216 O O . GLU A 1 279 ? 13.133 -4.242 -14.062 1 94.06 279 GLU A O 1
ATOM 2221 N N . ARG A 1 280 ? 14.508 -5.992 -13.852 1 94.69 280 ARG A N 1
ATOM 2222 C CA . ARG A 1 280 ? 13.508 -6.953 -14.297 1 94.69 280 ARG A CA 1
ATOM 2223 C C . ARG A 1 280 ? 12.586 -7.355 -13.156 1 94.69 280 ARG A C 1
ATOM 2225 O O . ARG A 1 280 ? 13.031 -7.957 -12.172 1 94.69 280 ARG A O 1
ATOM 2232 N N . VAL A 1 281 ? 11.32 -7.027 -13.305 1 97.56 281 VAL A N 1
ATOM 2233 C CA . VAL A 1 281 ? 10.305 -7.367 -12.312 1 97.56 281 VAL A CA 1
ATOM 2234 C C . VAL A 1 281 ? 9.195 -8.188 -12.969 1 97.56 281 VAL A C 1
ATOM 2236 O O . VAL A 1 281 ? 8.516 -7.707 -13.883 1 97.56 281 VAL A O 1
ATOM 2239 N N . PHE A 1 282 ? 9.008 -9.406 -12.523 1 96.56 282 PHE A N 1
ATOM 2240 C CA . PHE A 1 282 ? 7.949 -10.281 -13.008 1 96.56 282 PHE A CA 1
ATOM 2241 C C . PHE A 1 282 ? 6.777 -10.297 -12.031 1 96.56 282 PHE A C 1
ATOM 2243 O O . PHE A 1 282 ? 6.973 -10.375 -10.82 1 96.56 282 PHE A O 1
ATOM 2250 N N . PHE A 1 283 ? 5.637 -10.156 -12.555 1 97.06 283 PHE A N 1
ATOM 2251 C CA . PHE A 1 283 ? 4.41 -10.328 -11.789 1 97.06 283 PHE A CA 1
ATOM 2252 C C . PHE A 1 283 ? 3.75 -11.664 -12.109 1 97.06 283 PHE A C 1
ATOM 2254 O O . PHE A 1 283 ? 3.621 -12.031 -13.281 1 97.06 283 PHE A O 1
ATOM 2261 N N . SER A 1 284 ? 3.422 -12.359 -11.055 1 92.94 284 SER A N 1
ATOM 2262 C CA . SER A 1 284 ? 2.785 -13.664 -11.203 1 92.94 284 SER A CA 1
ATOM 2263 C C . SER A 1 284 ? 1.822 -13.945 -10.055 1 92.94 284 SER A C 1
ATOM 2265 O O . SER A 1 284 ? 1.644 -13.102 -9.172 1 92.94 284 SER A O 1
ATOM 2267 N N . GLY A 1 285 ? 1.106 -15.031 -10.188 1 89 285 GLY A N 1
ATOM 2268 C CA . GLY A 1 285 ? 0.204 -15.453 -9.125 1 89 285 GLY A CA 1
ATOM 2269 C C . GLY A 1 285 ? -1.238 -15.578 -9.586 1 89 285 GLY A C 1
ATOM 2270 O O . GLY A 1 285 ? -1.607 -15.047 -10.633 1 89 285 GLY A O 1
ATOM 2271 N N . HIS A 1 286 ? -1.997 -16.156 -8.719 1 81.88 286 HIS A N 1
ATOM 2272 C CA . HIS A 1 286 ? -3.371 -16.5 -9.062 1 81.88 286 HIS A CA 1
ATOM 2273 C C . HIS A 1 286 ? -4.23 -15.25 -9.219 1 81.88 286 HIS A C 1
ATOM 2275 O O . HIS A 1 286 ? -5.254 -15.281 -9.914 1 81.88 286 HIS A O 1
ATOM 2281 N N . PHE A 1 287 ? -3.896 -14.172 -8.633 1 87.81 287 PHE A N 1
ATOM 2282 C CA . PHE A 1 287 ? -4.637 -12.922 -8.75 1 87.81 287 PHE A CA 1
ATOM 2283 C C . PHE A 1 287 ? -4.609 -12.406 -10.18 1 87.81 287 PHE A C 1
ATOM 2285 O O . PHE A 1 287 ? -5.566 -11.781 -10.641 1 87.81 287 PHE A O 1
ATOM 2292 N N . ILE A 1 288 ? -3.516 -12.625 -10.883 1 89.19 288 ILE A N 1
ATOM 2293 C CA . ILE A 1 288 ? -3.346 -12.109 -12.234 1 89.19 288 ILE A CA 1
ATOM 2294 C C . ILE A 1 288 ? -4.043 -13.039 -13.227 1 89.19 288 ILE A C 1
ATOM 2296 O O . ILE A 1 288 ? -4.969 -12.625 -13.93 1 89.19 288 ILE A O 1
ATOM 2300 N N . ARG A 1 289 ? -3.705 -14.328 -13.172 1 77.88 289 ARG A N 1
ATOM 2301 C CA . ARG A 1 289 ? -4.238 -15.375 -14.039 1 77.88 289 ARG A CA 1
ATOM 2302 C C . ARG A 1 289 ? -4.434 -14.867 -15.461 1 77.88 289 ARG A C 1
ATOM 2304 O O . ARG A 1 289 ? -5.465 -15.125 -16.078 1 77.88 289 ARG A O 1
ATOM 2311 N N . ASN A 1 290 ? -3.621 -14 -15.898 1 79.44 290 ASN A N 1
ATOM 2312 C CA . ASN A 1 290 ? -3.531 -13.453 -17.25 1 79.44 290 ASN A CA 1
ATOM 2313 C C . ASN A 1 290 ? -4.805 -12.703 -17.625 1 79.44 290 ASN A C 1
ATOM 2315 O O . ASN A 1 290 ? -5.164 -12.641 -18.812 1 79.44 290 ASN A O 1
ATOM 2319 N N . HIS A 1 291 ? -5.488 -12.258 -16.625 1 87.06 291 HIS A N 1
ATOM 2320 C CA . HIS A 1 291 ? -6.602 -11.367 -16.938 1 87.06 291 HIS A CA 1
ATOM 2321 C C . HIS A 1 291 ? -6.102 -10.031 -17.469 1 87.06 291 HIS A C 1
ATOM 2323 O O . HIS A 1 291 ? -5.344 -9.328 -16.797 1 87.06 291 HIS A O 1
ATOM 2329 N N . GLU A 1 292 ? -6.625 -9.727 -18.578 1 91.25 292 GLU A N 1
ATOM 2330 C CA . GLU A 1 292 ? -6.121 -8.562 -19.312 1 91.25 292 GLU A CA 1
ATOM 2331 C C . GLU A 1 292 ? -6.25 -7.293 -18.484 1 91.25 292 GLU A C 1
ATOM 2333 O O . GLU A 1 292 ? -5.355 -6.445 -18.484 1 91.25 292 GLU A O 1
ATOM 2338 N N . GLU A 1 293 ? -7.414 -7.164 -17.812 1 91.56 293 GLU A N 1
ATOM 2339 C CA . GLU A 1 293 ? -7.629 -5.961 -17.016 1 91.56 293 GLU A CA 1
ATOM 2340 C C . GLU A 1 293 ? -6.586 -5.828 -15.906 1 91.56 293 GLU A C 1
ATOM 2342 O O . GLU A 1 293 ? -6.113 -4.727 -15.617 1 91.56 293 GLU A O 1
ATOM 2347 N N . THR A 1 294 ? -6.281 -6.93 -15.273 1 93.94 294 THR A N 1
ATOM 2348 C CA . THR A 1 294 ? -5.273 -6.938 -14.211 1 93.94 294 THR A CA 1
ATOM 2349 C C . THR A 1 294 ? -3.896 -6.602 -14.773 1 93.94 294 THR A C 1
ATOM 2351 O O . THR A 1 294 ? -3.158 -5.805 -14.195 1 93.94 294 THR A O 1
ATOM 2354 N N . LEU A 1 295 ? -3.568 -7.219 -15.953 1 95.69 295 LEU A N 1
ATOM 2355 C CA . LEU A 1 295 ? -2.305 -6.949 -16.625 1 95.69 295 LEU A CA 1
ATOM 2356 C C . LEU A 1 295 ? -2.178 -5.465 -16.969 1 95.69 295 LEU A C 1
ATOM 2358 O O . LEU A 1 295 ? -1.133 -4.855 -16.734 1 95.69 295 LEU A O 1
ATOM 2362 N N . GLN A 1 296 ? -3.223 -4.945 -17.469 1 93.69 296 GLN A N 1
ATOM 2363 C CA . GLN A 1 296 ? -3.234 -3.545 -17.875 1 93.69 296 GLN A CA 1
ATOM 2364 C C . GLN A 1 296 ? -3.039 -2.621 -16.688 1 93.69 296 GLN A C 1
ATOM 2366 O O . GLN A 1 296 ? -2.256 -1.672 -16.75 1 93.69 296 GLN A O 1
ATOM 2371 N N . CYS A 1 297 ? -3.732 -2.889 -15.625 1 93.44 297 CYS A N 1
ATOM 2372 C CA . CYS A 1 297 ? -3.65 -2.049 -14.438 1 93.44 297 CYS A CA 1
ATOM 2373 C C . CYS A 1 297 ? -2.25 -2.088 -13.836 1 93.44 297 CYS A C 1
ATOM 2375 O O . CYS A 1 297 ? -1.712 -1.053 -13.438 1 93.44 297 CYS A O 1
ATOM 2377 N N . ILE A 1 298 ? -1.663 -3.26 -13.758 1 96.5 298 ILE A N 1
ATOM 2378 C CA . ILE A 1 298 ? -0.307 -3.398 -13.234 1 96.5 298 ILE A CA 1
ATOM 2379 C C . ILE A 1 298 ? 0.668 -2.631 -14.125 1 96.5 298 ILE A C 1
ATOM 2381 O O . ILE A 1 298 ? 1.536 -1.909 -13.633 1 96.5 298 ILE A O 1
ATOM 2385 N N . SER A 1 299 ? 0.521 -2.811 -15.438 1 96 299 SER A N 1
ATOM 2386 C CA . SER A 1 299 ? 1.4 -2.143 -16.391 1 96 299 SER A CA 1
ATOM 2387 C C . SER A 1 299 ? 1.328 -0.626 -16.234 1 96 299 SER A C 1
ATOM 2389 O O . SER A 1 299 ? 2.359 0.05 -16.203 1 96 299 SER A O 1
ATOM 2391 N N . GLU A 1 300 ? 0.13 -0.127 -16.156 1 92 300 GLU A N 1
ATOM 2392 C CA . GLU A 1 300 ? -0.081 1.308 -15.992 1 92 300 GLU A CA 1
ATOM 2393 C C . GLU A 1 300 ? 0.518 1.804 -14.68 1 92 300 GLU A C 1
ATOM 2395 O O . GLU A 1 300 ? 1.207 2.824 -14.648 1 92 300 GLU A O 1
ATOM 2400 N N . ALA A 1 301 ? 0.238 1.107 -13.641 1 93.75 301 ALA A N 1
ATOM 2401 C CA . ALA A 1 301 ? 0.689 1.506 -12.305 1 93.75 301 ALA A CA 1
ATOM 2402 C C . ALA A 1 301 ? 2.213 1.483 -12.219 1 93.75 301 ALA A C 1
ATOM 2404 O O . ALA A 1 301 ? 2.826 2.443 -11.742 1 93.75 301 ALA A O 1
ATOM 2405 N N . PHE A 1 302 ? 2.803 0.403 -12.641 1 95.88 302 PHE A N 1
ATOM 2406 C CA . PHE A 1 302 ? 4.254 0.264 -12.586 1 95.88 302 PHE A CA 1
ATOM 2407 C C . PHE A 1 302 ? 4.934 1.342 -13.422 1 95.88 302 PHE A C 1
ATOM 2409 O O . PHE A 1 302 ? 5.926 1.935 -12.984 1 95.88 302 PHE A O 1
ATOM 2416 N N . SER A 1 303 ? 4.434 1.56 -14.594 1 91.44 303 SER A N 1
ATOM 2417 C CA . SER A 1 303 ? 4.98 2.592 -15.469 1 91.44 303 SER A CA 1
ATOM 2418 C C . SER A 1 303 ? 4.859 3.975 -14.836 1 91.44 303 SER A C 1
ATOM 2420 O O . SER A 1 303 ? 5.75 4.812 -14.984 1 91.44 303 SER A O 1
ATOM 2422 N N . TYR A 1 304 ? 3.809 4.227 -14.219 1 89.94 304 TYR A N 1
ATOM 2423 C CA . TYR A 1 304 ? 3.594 5.492 -13.523 1 89.94 304 TYR A CA 1
ATOM 2424 C C . TYR A 1 304 ? 4.688 5.738 -12.492 1 89.94 304 TYR A C 1
ATOM 2426 O O . TYR A 1 304 ? 5.305 6.809 -12.477 1 89.94 304 TYR A O 1
ATOM 2434 N N . PHE A 1 305 ? 4.938 4.809 -11.656 1 91.88 305 PHE A N 1
ATOM 2435 C CA . PHE A 1 305 ? 5.926 4.984 -10.594 1 91.88 305 PHE A CA 1
ATOM 2436 C C . PHE A 1 305 ? 7.336 5.047 -11.18 1 91.88 305 PHE A C 1
ATOM 2438 O O . PHE A 1 305 ? 8.195 5.762 -10.656 1 91.88 305 PHE A O 1
ATOM 2445 N N . SER A 1 306 ? 7.539 4.277 -12.242 1 91.38 306 SER A N 1
ATOM 2446 C CA . SER A 1 306 ? 8.82 4.352 -12.93 1 91.38 306 SER A CA 1
ATOM 2447 C C . SER A 1 306 ? 9.062 5.742 -13.508 1 91.38 306 SER A C 1
ATOM 2449 O O . SER A 1 306 ? 10.164 6.281 -13.391 1 91.38 306 SER A O 1
ATOM 2451 N N . LYS A 1 307 ? 8.062 6.301 -14.07 1 87.12 307 LYS A N 1
ATOM 2452 C CA . LYS A 1 307 ? 8.172 7.629 -14.664 1 87.12 307 LYS A CA 1
ATOM 2453 C C . LYS A 1 307 ? 8.375 8.695 -13.594 1 87.12 307 LYS A C 1
ATOM 2455 O O . LYS A 1 307 ? 9.102 9.664 -13.805 1 87.12 307 LYS A O 1
ATOM 2460 N N . LEU A 1 308 ? 7.695 8.547 -12.477 1 82.94 308 LEU A N 1
ATOM 2461 C CA . LEU A 1 308 ? 7.859 9.461 -11.352 1 82.94 308 LEU A CA 1
ATOM 2462 C C . LEU A 1 308 ? 9.312 9.508 -10.898 1 82.94 308 LEU A C 1
ATOM 2464 O O . LEU A 1 308 ? 9.781 10.539 -10.391 1 82.94 308 LEU A O 1
ATOM 2468 N N . ASP A 1 309 ? 9.953 8.438 -11.141 1 86.25 309 ASP A N 1
ATOM 2469 C CA . ASP A 1 309 ? 11.359 8.352 -10.766 1 86.25 309 ASP A CA 1
ATOM 2470 C C . ASP A 1 309 ? 12.266 8.625 -11.961 1 86.25 309 ASP A C 1
ATOM 2472 O O . ASP A 1 309 ? 13.461 8.305 -11.922 1 86.25 309 ASP A O 1
ATOM 2476 N N . GLN A 1 310 ? 11.688 9.062 -13.023 1 85.31 310 GLN A N 1
ATOM 2477 C CA . GLN A 1 310 ? 12.406 9.445 -14.234 1 85.31 310 GLN A CA 1
ATOM 2478 C C . GLN A 1 310 ? 13.07 8.242 -14.891 1 85.31 310 GLN A C 1
ATOM 2480 O O . GLN A 1 310 ? 14.195 8.336 -15.383 1 85.31 310 GLN A O 1
ATOM 2485 N N . GLN A 1 311 ? 12.367 7.172 -14.711 1 87.44 311 GLN A N 1
ATOM 2486 C CA . GLN A 1 311 ? 12.781 5.953 -15.398 1 87.44 311 GLN A CA 1
ATOM 2487 C C . GLN A 1 311 ? 11.719 5.504 -16.391 1 87.44 311 GLN A C 1
ATOM 2489 O O . GLN A 1 311 ? 10.648 6.113 -16.5 1 87.44 311 GLN A O 1
ATOM 2494 N N . ASN A 1 312 ? 11.992 4.574 -17.25 1 86.25 312 ASN A N 1
ATOM 2495 C CA . ASN A 1 312 ? 11.07 4.008 -18.234 1 86.25 312 ASN A CA 1
ATOM 2496 C C . ASN A 1 312 ? 11.094 2.484 -18.203 1 86.25 312 ASN A C 1
ATOM 2498 O O . ASN A 1 312 ? 11.289 1.847 -19.234 1 86.25 312 ASN A O 1
ATOM 2502 N N . ARG A 1 313 ? 10.773 2.068 -17.047 1 90.06 313 ARG A N 1
ATOM 2503 C CA . ARG A 1 313 ? 10.766 0.622 -16.859 1 90.06 313 ARG A CA 1
ATOM 2504 C C . ARG A 1 313 ? 9.352 0.06 -17 1 90.06 313 ARG A C 1
ATOM 2506 O O . ARG A 1 313 ? 8.367 0.778 -16.812 1 90.06 313 ARG A O 1
ATOM 2513 N N . HIS A 1 314 ? 9.273 -1.229 -17.438 1 91.75 314 HIS A N 1
ATOM 2514 C CA . HIS A 1 314 ? 8 -1.929 -17.562 1 91.75 314 HIS A CA 1
ATOM 2515 C C . HIS A 1 314 ? 8.016 -3.244 -16.781 1 91.75 314 HIS A C 1
ATOM 2517 O O . HIS A 1 314 ? 9.07 -3.867 -16.641 1 91.75 314 HIS A O 1
ATOM 2523 N N . PRO A 1 315 ? 6.84 -3.602 -16.312 1 96.69 315 PRO A N 1
ATOM 2524 C CA . PRO A 1 315 ? 6.742 -4.918 -15.688 1 96.69 315 PRO A CA 1
ATOM 2525 C C . PRO A 1 315 ? 6.668 -6.059 -16.703 1 96.69 315 PRO A C 1
ATOM 2527 O O . PRO A 1 315 ? 6.344 -5.828 -17.859 1 96.69 315 PRO A O 1
ATOM 2530 N N . TYR A 1 316 ? 7.004 -7.203 -16.266 1 95.94 316 TYR A N 1
ATOM 2531 C CA . TYR A 1 316 ? 6.902 -8.398 -17.094 1 95.94 316 TYR A CA 1
ATOM 2532 C C . TYR A 1 316 ? 5.945 -9.414 -16.469 1 95.94 316 TYR A C 1
ATOM 2534 O O . TYR A 1 316 ? 5.707 -9.383 -15.258 1 95.94 316 TYR A O 1
ATOM 2542 N N . PHE A 1 317 ? 5.422 -10.234 -17.328 1 96.38 317 PHE A N 1
ATOM 2543 C CA . PHE A 1 317 ? 4.473 -11.273 -16.938 1 96.38 317 PHE A CA 1
ATOM 2544 C C . PHE A 1 317 ? 4.895 -12.625 -17.516 1 96.38 317 PHE A C 1
ATOM 2546 O O . PHE A 1 317 ? 5.832 -12.703 -18.312 1 96.38 317 PHE A O 1
ATOM 2553 N N . ILE A 1 318 ? 4.246 -13.656 -17.016 1 93.81 318 ILE A N 1
ATOM 2554 C CA . ILE A 1 318 ? 4.625 -15.016 -17.375 1 93.81 318 ILE A CA 1
ATOM 2555 C C . ILE A 1 318 ? 3.404 -15.773 -17.891 1 93.81 318 ILE A C 1
ATOM 2557 O O . ILE A 1 318 ? 2.363 -15.812 -17.234 1 93.81 318 ILE A O 1
ATOM 2561 N N . LYS A 1 319 ? 3.576 -16.359 -19 1 92.31 319 LYS A N 1
ATOM 2562 C CA . LYS A 1 319 ? 2.486 -17.094 -19.641 1 92.31 319 LYS A CA 1
ATOM 2563 C C . LYS A 1 319 ? 1.961 -18.203 -18.734 1 92.31 319 LYS A C 1
ATOM 2565 O O . LYS A 1 319 ? 0.751 -18.422 -18.641 1 92.31 319 LYS A O 1
ATOM 2570 N N . HIS A 1 320 ? 2.811 -18.844 -18.016 1 91.5 320 HIS A N 1
ATOM 2571 C CA . HIS A 1 320 ? 2.457 -19.984 -17.172 1 91.5 320 HIS A CA 1
ATOM 2572 C C . HIS A 1 320 ? 2.242 -19.547 -15.734 1 91.5 320 HIS A C 1
ATOM 2574 O O . HIS A 1 320 ? 2.441 -20.328 -14.805 1 91.5 320 HIS A O 1
ATOM 2580 N N . ASP A 1 321 ? 1.95 -18.312 -15.461 1 88.62 321 ASP A N 1
ATOM 2581 C CA . ASP A 1 321 ? 1.839 -17.641 -14.164 1 88.62 321 ASP A CA 1
ATOM 2582 C C . ASP A 1 321 ? 1.092 -18.516 -13.156 1 88.62 321 ASP A C 1
ATOM 2584 O O . ASP A 1 321 ? 1.566 -18.719 -12.039 1 88.62 321 ASP A O 1
ATOM 2588 N N . GLY A 1 322 ? 0.095 -19.062 -13.414 1 84.25 322 GLY A N 1
ATOM 2589 C CA . GLY A 1 322 ? -0.699 -19.844 -12.477 1 84.25 322 GLY A CA 1
ATOM 2590 C C . GLY A 1 322 ? -0.136 -21.234 -12.227 1 84.25 322 GLY A C 1
ATOM 2591 O O . GLY A 1 322 ? -0.545 -21.906 -11.281 1 84.25 322 GLY A O 1
ATOM 2592 N N . PHE A 1 323 ? 0.943 -21.625 -12.922 1 91.19 323 PHE A N 1
ATOM 2593 C CA . PHE A 1 323 ? 1.38 -23.016 -12.891 1 91.19 323 PHE A CA 1
ATOM 2594 C C . PHE A 1 323 ? 2.861 -23.109 -12.539 1 91.19 323 PHE A C 1
ATOM 2596 O O . PHE A 1 323 ? 3.457 -24.188 -12.625 1 91.19 323 PHE A O 1
ATOM 2603 N N . ILE A 1 324 ? 3.432 -22.031 -12.133 1 91.38 324 ILE A N 1
ATOM 2604 C CA . ILE A 1 324 ? 4.863 -22.047 -11.859 1 91.38 324 ILE A CA 1
ATOM 2605 C C . ILE A 1 324 ? 5.16 -23 -10.711 1 91.38 324 ILE A C 1
ATOM 2607 O O . ILE A 1 324 ? 6.16 -23.719 -10.734 1 91.38 324 ILE A O 1
ATOM 2611 N N . GLY A 1 325 ? 4.316 -23 -9.742 1 90.75 325 GLY A N 1
ATOM 2612 C CA . GLY A 1 325 ? 4.492 -23.922 -8.625 1 90.75 325 GLY A CA 1
ATOM 2613 C C . GLY A 1 325 ? 4.438 -25.375 -9.039 1 90.75 325 GLY A C 1
ATOM 2614 O O . GLY A 1 325 ? 5.328 -26.156 -8.695 1 90.75 325 GLY A O 1
ATOM 2615 N N . SER A 1 326 ? 3.414 -25.781 -9.773 1 93.19 326 SER A N 1
ATOM 2616 C CA . SER A 1 326 ? 3.283 -27.156 -10.227 1 93.19 326 SER A CA 1
ATOM 2617 C C . SER A 1 326 ? 4.387 -27.516 -11.211 1 93.19 326 SER A C 1
ATOM 2619 O O . SER A 1 326 ? 4.879 -28.656 -11.211 1 93.19 326 SER A O 1
ATOM 2621 N N . LEU A 1 327 ? 4.754 -26.594 -12.023 1 92.06 327 LEU A N 1
ATOM 2622 C CA . LEU A 1 327 ? 5.852 -26.797 -12.961 1 92.06 327 LEU A CA 1
ATOM 2623 C C . LEU A 1 327 ? 7.156 -27.062 -12.219 1 92.06 327 LEU A C 1
ATOM 2625 O O . LEU A 1 327 ? 7.949 -27.922 -12.625 1 92.06 327 LEU A O 1
ATOM 2629 N N . GLY A 1 328 ? 7.398 -26.297 -11.188 1 89.94 328 GLY A N 1
ATOM 2630 C CA . GLY A 1 328 ? 8.594 -26.5 -10.383 1 89.94 328 GLY A CA 1
ATOM 2631 C C . GLY A 1 328 ? 8.641 -27.859 -9.719 1 89.94 328 GLY A C 1
ATOM 2632 O O . GLY A 1 328 ? 9.695 -28.5 -9.688 1 89.94 328 GLY A O 1
ATOM 2633 N N . SER A 1 329 ? 7.547 -28.25 -9.234 1 86.5 329 SER A N 1
ATOM 2634 C CA . SER A 1 329 ? 7.461 -29.578 -8.648 1 86.5 329 SER A CA 1
ATOM 2635 C C . SER A 1 329 ? 7.746 -30.656 -9.688 1 86.5 329 SER A C 1
ATOM 2637 O O . SER A 1 329 ? 8.391 -31.672 -9.383 1 86.5 329 SER A O 1
ATOM 2639 N N . PHE A 1 330 ? 7.34 -30.406 -10.828 1 84.31 330 PHE A N 1
ATOM 2640 C CA . PHE A 1 330 ? 7.574 -31.328 -11.945 1 84.31 330 PHE A CA 1
ATOM 2641 C C . PHE A 1 330 ? 9.062 -31.438 -12.25 1 84.31 330 PHE A C 1
ATOM 2643 O O . PHE A 1 330 ? 9.578 -32.531 -12.461 1 84.31 330 PHE A O 1
ATOM 2650 N N . TRP A 1 331 ? 9.711 -30.344 -12.32 1 81.12 331 TRP A N 1
ATOM 2651 C CA . TRP A 1 331 ? 11.148 -30.312 -12.57 1 81.12 331 TRP A CA 1
ATOM 2652 C C . TRP A 1 331 ? 11.906 -31.125 -11.539 1 81.12 331 TRP A C 1
ATOM 2654 O O . TRP A 1 331 ? 12.797 -31.906 -11.883 1 81.12 331 TRP A O 1
ATOM 2664 N N . ASN A 1 332 ? 11.508 -30.938 -10.328 1 79.38 332 ASN A N 1
ATOM 2665 C CA . ASN A 1 332 ? 12.148 -31.703 -9.258 1 79.38 332 ASN A CA 1
ATOM 2666 C C . ASN A 1 332 ? 11.922 -33.188 -9.414 1 79.38 332 ASN A C 1
ATOM 2668 O O . ASN A 1 332 ? 12.828 -34 -9.203 1 79.38 332 ASN A O 1
ATOM 2672 N N . GLY A 1 333 ? 10.773 -33.531 -9.805 1 79.75 333 GLY A N 1
ATOM 2673 C CA . GLY A 1 333 ? 10.422 -34.938 -10.016 1 79.75 333 GLY A CA 1
ATOM 2674 C C . GLY A 1 333 ? 11.172 -35.562 -11.172 1 79.75 333 GLY A C 1
ATOM 2675 O O . GLY A 1 333 ? 11.688 -36.656 -11.047 1 79.75 333 GLY A O 1
ATOM 2676 N N . ILE A 1 334 ? 11.234 -34.844 -12.219 1 80.19 334 ILE A N 1
ATOM 2677 C CA . ILE A 1 334 ? 11.852 -35.406 -13.422 1 80.19 334 ILE A CA 1
ATOM 2678 C C . ILE A 1 334 ? 13.352 -35.594 -13.188 1 80.19 334 ILE A C 1
ATOM 2680 O O . ILE A 1 334 ? 13.945 -36.562 -13.688 1 80.19 334 ILE A O 1
ATOM 2684 N N . GLN A 1 335 ? 13.906 -34.625 -12.469 1 79.56 335 GLN A N 1
ATOM 2685 C CA . GLN A 1 335 ? 15.32 -34.781 -12.156 1 79.56 335 GLN A CA 1
ATOM 2686 C C . GLN A 1 335 ? 15.57 -36.031 -11.312 1 79.56 335 GLN A C 1
ATOM 2688 O O . GLN A 1 335 ? 16.516 -36.781 -11.57 1 79.56 335 GLN A O 1
ATOM 2693 N N . THR A 1 336 ? 14.734 -36.219 -10.422 1 76.44 336 THR A N 1
ATOM 2694 C CA . THR A 1 336 ? 14.852 -37.406 -9.57 1 76.44 336 THR A CA 1
ATOM 2695 C C . THR A 1 336 ? 14.57 -38.688 -10.367 1 76.44 336 THR A C 1
ATOM 2697 O O . THR A 1 336 ? 15.242 -39.688 -10.188 1 76.44 336 THR A O 1
ATOM 2700 N N . TYR A 1 337 ? 13.617 -38.594 -11.227 1 75.56 337 TYR A N 1
ATOM 2701 C CA . TYR A 1 337 ? 13.219 -39.719 -12.055 1 75.56 337 TYR A CA 1
ATOM 2702 C C . TYR A 1 337 ? 14.344 -40.125 -13 1 75.56 337 TYR A C 1
ATOM 2704 O O . TYR A 1 337 ? 14.609 -41.344 -13.18 1 75.56 337 TYR A O 1
ATOM 2712 N N . LYS A 1 338 ? 14.969 -39.188 -13.602 1 76.38 338 LYS A N 1
ATOM 2713 C CA . LYS A 1 338 ? 16.078 -39.438 -14.523 1 76.38 338 LYS A CA 1
ATOM 2714 C C . LYS A 1 338 ? 17.266 -40.031 -13.781 1 76.38 338 LYS A C 1
ATOM 2716 O O . LYS A 1 338 ? 17.969 -40.906 -14.312 1 76.38 338 LYS A O 1
ATOM 2721 N N . GLN A 1 339 ? 17.469 -39.594 -12.578 1 73.94 339 GLN A N 1
ATOM 2722 C CA . GLN A 1 339 ? 18.594 -40.094 -11.789 1 73.94 339 GLN A CA 1
ATOM 2723 C C . GLN A 1 339 ? 18.359 -41.562 -11.383 1 73.94 339 GLN A C 1
ATOM 2725 O O . GLN A 1 339 ? 19.312 -42.344 -11.312 1 73.94 339 GLN A O 1
ATOM 2730 N N . ASN A 1 340 ? 17.109 -41.875 -11.18 1 69.88 340 ASN A N 1
ATOM 2731 C CA . ASN A 1 340 ? 16.797 -43.219 -10.719 1 69.88 340 ASN A CA 1
ATOM 2732 C C . ASN A 1 340 ? 16.703 -44.188 -11.883 1 69.88 340 ASN A C 1
ATOM 2734 O O . ASN A 1 340 ? 16.766 -45.406 -11.68 1 69.88 340 ASN A O 1
ATOM 2738 N N . ASN A 1 341 ? 16.406 -43.781 -13.055 1 63.91 341 ASN A N 1
ATOM 2739 C CA . ASN A 1 341 ? 16.25 -44.656 -14.195 1 63.91 341 ASN A CA 1
ATOM 2740 C C . ASN A 1 341 ? 17.469 -44.625 -15.117 1 63.91 341 ASN A C 1
ATOM 2742 O O . ASN A 1 341 ? 17.453 -45.188 -16.203 1 63.91 341 ASN A O 1
ATOM 2746 N N . HIS A 1 342 ? 18.453 -43.844 -14.883 1 53.47 342 HIS A N 1
ATOM 2747 C CA . HIS A 1 342 ? 19.781 -44 -15.484 1 53.47 342 HIS A CA 1
ATOM 2748 C C . HIS A 1 342 ? 20.734 -44.75 -14.547 1 53.47 342 HIS A C 1
ATOM 2750 O O . HIS A 1 342 ? 20.641 -44.594 -13.32 1 53.47 342 HIS A O 1
ATOM 2756 N N . MET B 1 1 ? -19.938 52.562 28.938 1 26.48 1 MET B N 1
ATOM 2757 C CA . MET B 1 1 ? -19.219 52.688 27.672 1 26.48 1 MET B CA 1
ATOM 2758 C C . MET B 1 1 ? -17.906 51.938 27.703 1 26.48 1 MET B C 1
ATOM 2760 O O . MET B 1 1 ? -16.906 52.406 28.266 1 26.48 1 MET B O 1
ATOM 2764 N N . GLN B 1 2 ? -17.969 50.625 27.938 1 31.16 2 GLN B N 1
ATOM 2765 C CA . GLN B 1 2 ? -16.844 49.75 28.25 1 31.16 2 GLN B CA 1
ATOM 2766 C C . GLN B 1 2 ? -15.75 49.844 27.188 1 31.16 2 GLN B C 1
ATOM 2768 O O . GLN B 1 2 ? -16.031 49.812 26 1 31.16 2 GLN B O 1
ATOM 2773 N N . ASN B 1 3 ? -14.648 50.531 27.469 1 32.97 3 ASN B N 1
ATOM 2774 C CA . ASN B 1 3 ? -13.5 50.781 26.609 1 32.97 3 ASN B CA 1
ATOM 2775 C C . ASN B 1 3 ? -13.164 49.594 25.734 1 32.97 3 ASN B C 1
ATOM 2777 O O . ASN B 1 3 ? -12.906 48.5 26.219 1 32.97 3 ASN B O 1
ATOM 2781 N N . LYS B 1 4 ? -13.891 49.469 24.656 1 41.09 4 LYS B N 1
ATOM 2782 C CA . LYS B 1 4 ? -13.547 48.469 23.656 1 41.09 4 LYS B CA 1
ATOM 2783 C C . LYS B 1 4 ? -12.039 48.375 23.484 1 41.09 4 LYS B C 1
ATOM 2785 O O . LYS B 1 4 ? -11.359 49.375 23.25 1 41.09 4 LYS B O 1
ATOM 2790 N N . PRO B 1 5 ? -11.289 47.344 23.922 1 39.16 5 PRO B N 1
ATOM 2791 C CA . PRO B 1 5 ? -9.828 47.312 23.922 1 39.16 5 PRO B CA 1
ATOM 2792 C C . PRO B 1 5 ? -9.234 47.688 22.562 1 39.16 5 PRO B C 1
ATOM 2794 O O . PRO B 1 5 ? -9.82 47.344 21.516 1 39.16 5 PRO B O 1
ATOM 2797 N N . SER B 1 6 ? -8.672 48.875 22.344 1 42.56 6 SER B N 1
ATOM 2798 C CA . SER B 1 6 ? -7.746 49.25 21.266 1 42.56 6 SER B CA 1
ATOM 2799 C C . SER B 1 6 ? -6.977 48.062 20.75 1 42.56 6 SER B C 1
ATOM 2801 O O . SER B 1 6 ? -6.797 47.062 21.469 1 42.56 6 SER B O 1
ATOM 2803 N N . PHE B 1 7 ? -7.051 47.75 19.359 1 48.88 7 PHE B N 1
ATOM 2804 C CA . PHE B 1 7 ? -6.105 46.719 18.891 1 48.88 7 PHE B CA 1
ATOM 2805 C C . PHE B 1 7 ? -4.914 46.625 19.844 1 48.88 7 PHE B C 1
ATOM 2807 O O . PHE B 1 7 ? -4.234 47.625 20.094 1 48.88 7 PHE B O 1
ATOM 2814 N N . SER B 1 8 ? -5.012 45.719 20.797 1 58.78 8 SER B N 1
ATOM 2815 C CA . SER B 1 8 ? -4.043 45.594 21.875 1 58.78 8 SER B CA 1
ATOM 2816 C C . SER B 1 8 ? -2.635 45.375 21.344 1 58.78 8 SER B C 1
ATOM 2818 O O . SER B 1 8 ? -2.451 44.656 20.344 1 58.78 8 SER B O 1
ATOM 2820 N N . GLN B 1 9 ? -1.637 46.312 21.406 1 71.69 9 GLN B N 1
ATOM 2821 C CA . GLN B 1 9 ? -0.188 46.156 21.328 1 71.69 9 GLN B CA 1
ATOM 2822 C C . GLN B 1 9 ? 0.24 44.75 21.719 1 71.69 9 GLN B C 1
ATOM 2824 O O . GLN B 1 9 ? 1.405 44.375 21.562 1 71.69 9 GLN B O 1
ATOM 2829 N N . SER B 1 10 ? -0.863 43.875 21.781 1 86.44 10 SER B N 1
ATOM 2830 C CA . SER B 1 10 ? -0.541 42.594 22.344 1 86.44 10 SER B CA 1
ATOM 2831 C C . SER B 1 10 ? -0.581 41.5 21.281 1 86.44 10 SER B C 1
ATOM 2833 O O . SER B 1 10 ? -0.116 40.375 21.516 1 86.44 10 SER B O 1
ATOM 2835 N N . LEU B 1 11 ? -1.105 41.906 20.062 1 90.06 11 LEU B N 1
ATOM 2836 C CA . LEU B 1 11 ? -1.184 40.906 18.984 1 90.06 11 LEU B CA 1
ATOM 2837 C C . LEU B 1 11 ? -0.275 41.281 17.828 1 90.06 11 LEU B C 1
ATOM 2839 O O . LEU B 1 11 ? -0.189 42.469 17.469 1 90.06 11 LEU B O 1
ATOM 2843 N N . ILE B 1 12 ? 0.431 40.312 17.312 1 88.38 12 ILE B N 1
ATOM 2844 C CA . ILE B 1 12 ? 1.121 40.531 16.047 1 88.38 12 ILE B CA 1
ATOM 2845 C C . ILE B 1 12 ? 0.112 40.531 14.906 1 88.38 12 ILE B C 1
ATOM 2847 O O . ILE B 1 12 ? -0.728 39.625 14.82 1 88.38 12 ILE B O 1
ATOM 2851 N N . PRO B 1 13 ? 0.104 41.5 14.031 1 91.31 13 PRO B N 1
ATOM 2852 C CA . PRO B 1 13 ? -0.948 41.656 13.023 1 91.31 13 PRO B CA 1
ATOM 2853 C C . PRO B 1 13 ? -0.819 40.656 11.875 1 91.31 13 PRO B C 1
ATOM 2855 O O . PRO B 1 13 ? -0.978 41.031 10.711 1 91.31 13 PRO B O 1
ATOM 2858 N N . LEU B 1 14 ? -0.457 39.438 12.148 1 93.12 14 LEU B N 1
ATOM 2859 C CA . LEU B 1 14 ? -0.344 38.344 11.195 1 93.12 14 LEU B CA 1
ATOM 2860 C C . LEU B 1 14 ? -1.206 37.156 11.625 1 93.12 14 LEU B C 1
ATOM 2862 O O . LEU B 1 14 ? -1.231 36.781 12.805 1 93.12 14 LEU B O 1
ATOM 2866 N N . VAL B 1 15 ? -1.951 36.656 10.695 1 94.88 15 VAL B N 1
ATOM 2867 C CA . VAL B 1 15 ? -2.736 35.469 10.914 1 94.88 15 VAL B CA 1
ATOM 2868 C C . VAL B 1 15 ? -2.377 34.406 9.852 1 94.88 15 VAL B C 1
ATOM 2870 O O . VAL B 1 15 ? -2.363 34.719 8.656 1 94.88 15 VAL B O 1
ATOM 2873 N N . CYS B 1 16 ? -2.115 33.281 10.32 1 95.19 16 CYS B N 1
ATOM 2874 C CA . CYS B 1 16 ? -1.688 32.219 9.406 1 95.19 16 CYS B CA 1
ATOM 2875 C C . CYS B 1 16 ? -2.713 31.094 9.367 1 95.19 16 CYS B C 1
ATOM 2877 O O . CYS B 1 16 ? -3.121 30.578 10.406 1 95.19 16 CYS B O 1
ATOM 2879 N N . LEU B 1 17 ? -3.061 30.766 8.164 1 94.25 17 LEU B N 1
ATOM 2880 C CA . LEU B 1 17 ? -4.133 29.781 7.984 1 94.25 17 LEU B CA 1
ATOM 2881 C C . LEU B 1 17 ? -3.674 28.625 7.113 1 94.25 17 LEU B C 1
ATOM 2883 O O . LEU B 1 17 ? -2.945 28.828 6.141 1 94.25 17 LEU B O 1
ATOM 2887 N N . ASP B 1 18 ? -3.975 27.406 7.508 1 92.19 18 ASP B N 1
ATOM 2888 C CA . ASP B 1 18 ? -3.998 26.219 6.672 1 92.19 18 ASP B CA 1
ATOM 2889 C C . ASP B 1 18 ? -5.426 25.719 6.461 1 92.19 18 ASP B C 1
ATOM 2891 O O . ASP B 1 18 ? -6.012 25.109 7.355 1 92.19 18 ASP B O 1
ATOM 2895 N N . ILE B 1 19 ? -5.93 26.031 5.301 1 89.19 19 ILE B N 1
ATOM 2896 C CA . ILE B 1 19 ? -7.324 25.703 5.004 1 89.19 19 ILE B CA 1
ATOM 2897 C C . ILE B 1 19 ? -7.398 24.438 4.168 1 89.19 19 ILE B C 1
ATOM 2899 O O . ILE B 1 19 ? -7.23 24.469 2.947 1 89.19 19 ILE B O 1
ATOM 2903 N N . GLY B 1 20 ? -7.762 23.375 4.785 1 79.06 20 GLY B N 1
ATOM 2904 C CA . GLY B 1 20 ? -7.918 22.094 4.105 1 79.06 20 GLY B CA 1
ATOM 2905 C C . GLY B 1 20 ? -9.312 21.875 3.564 1 79.06 20 GLY B C 1
ATOM 2906 O O . GLY B 1 20 ? -10.078 22.828 3.381 1 79.06 20 GLY B O 1
ATOM 2907 N N . GLY B 1 21 ? -9.586 20.641 3.244 1 70.06 21 GLY B N 1
ATOM 2908 C CA . GLY B 1 21 ? -10.906 20.297 2.74 1 70.06 21 GLY B CA 1
ATOM 2909 C C . GLY B 1 21 ? -11.969 20.266 3.82 1 70.06 21 GLY B C 1
ATOM 2910 O O . GLY B 1 21 ? -13.156 20.438 3.531 1 70.06 21 GLY B O 1
ATOM 2911 N N . THR B 1 22 ? -11.547 20.031 5.098 1 71.44 22 THR B N 1
ATOM 2912 C CA . THR B 1 22 ? -12.531 19.844 6.16 1 71.44 22 THR B CA 1
ATOM 2913 C C . THR B 1 22 ? -12.289 20.844 7.297 1 71.44 22 THR B C 1
ATOM 2915 O O . THR B 1 22 ? -13.234 21.375 7.875 1 71.44 22 THR B O 1
ATOM 2918 N N . LEU B 1 23 ? -11.031 21.094 7.582 1 80.12 23 LEU B N 1
ATOM 2919 C CA . LEU B 1 23 ? -10.695 21.906 8.742 1 80.12 23 LEU B CA 1
ATOM 2920 C C . LEU B 1 23 ? -9.852 23.109 8.328 1 80.12 23 LEU B C 1
ATOM 2922 O O . LEU B 1 23 ? -9.078 23.031 7.367 1 80.12 23 LEU B O 1
ATOM 2926 N N . THR B 1 24 ? -10.039 24.094 9.023 1 90.5 24 THR B N 1
ATOM 2927 C CA . THR B 1 24 ? -9.164 25.25 8.984 1 90.5 24 THR B CA 1
ATOM 2928 C C . THR B 1 24 ? -8.312 25.328 10.25 1 90.5 24 THR B C 1
ATOM 2930 O O . THR B 1 24 ? -8.836 25.281 11.359 1 90.5 24 THR B O 1
ATOM 2933 N N . LYS B 1 25 ? -7.035 25.375 10.078 1 93 25 LYS B N 1
ATOM 2934 C CA . LYS B 1 25 ? -6.09 25.562 11.18 1 93 25 LYS B CA 1
ATOM 2935 C C . LYS B 1 25 ? -5.523 26.984 11.18 1 93 25 LYS B C 1
ATOM 2937 O O . LYS B 1 25 ? -5.148 27.5 10.125 1 93 25 LYS B O 1
ATOM 2942 N N . MET B 1 26 ? -5.512 27.547 12.32 1 95.44 26 MET B N 1
ATOM 2943 C CA . MET B 1 26 ? -5.055 28.938 12.453 1 95.44 26 MET B CA 1
ATOM 2944 C C . MET B 1 26 ? -3.93 29.031 13.477 1 95.44 26 MET B C 1
ATOM 2946 O O . MET B 1 26 ? -3.98 28.391 14.531 1 95.44 26 MET B O 1
ATOM 2950 N N . THR B 1 27 ? -2.932 29.766 13.164 1 96.19 27 THR B N 1
ATOM 2951 C CA . THR B 1 27 ? -1.812 30.094 14.039 1 96.19 27 THR B CA 1
ATOM 2952 C C . THR B 1 27 ? -1.631 31.609 14.141 1 96.19 27 THR B C 1
ATOM 2954 O O . THR B 1 27 ? -1.741 32.312 13.133 1 96.19 27 THR B O 1
ATOM 2957 N N . PHE B 1 28 ? -1.431 32.125 15.312 1 94.69 28 PHE B N 1
ATOM 2958 C CA . PHE B 1 28 ? -1.184 33.562 15.531 1 94.69 28 PHE B CA 1
ATOM 2959 C C . PHE B 1 28 ? -0.33 33.781 16.781 1 94.69 28 PHE B C 1
ATOM 2961 O O . PHE B 1 28 ? -0.071 32.844 17.531 1 94.69 28 PHE B O 1
ATOM 2968 N N . ALA B 1 29 ? 0.165 34.938 16.906 1 92.88 29 ALA B N 1
ATOM 2969 C CA . ALA B 1 29 ? 1.02 35.25 18.047 1 92.88 29 ALA B CA 1
ATOM 2970 C C . ALA B 1 29 ? 0.414 36.375 18.891 1 92.88 29 ALA B C 1
ATOM 2972 O O . ALA B 1 29 ? -0.154 37.344 18.344 1 92.88 29 ALA B O 1
ATOM 2973 N N . ALA B 1 30 ? 0.529 36.188 20.141 1 92.81 30 ALA B N 1
ATOM 2974 C CA . ALA B 1 30 ? 0.073 37.188 21.109 1 92.81 30 ALA B CA 1
ATOM 2975 C C . ALA B 1 30 ? 1.107 37.406 22.219 1 92.81 30 ALA B C 1
ATOM 2977 O O . ALA B 1 30 ? 1.886 36.5 22.516 1 92.81 30 ALA B O 1
ATOM 2978 N N . LYS B 1 31 ? 1.114 38.562 22.719 1 92.19 31 LYS B N 1
ATOM 2979 C CA . LYS B 1 31 ? 2.004 38.844 23.844 1 92.19 31 LYS B CA 1
ATOM 2980 C C . LYS B 1 31 ? 1.71 37.938 25.016 1 92.19 31 LYS B C 1
ATOM 2982 O O . LYS B 1 31 ? 0.559 37.562 25.25 1 92.19 31 LYS B O 1
ATOM 2987 N N . LYS B 1 32 ? 2.828 37.719 25.75 1 89.75 32 LYS B N 1
ATOM 2988 C CA . LYS B 1 32 ? 2.672 36.906 26.953 1 89.75 32 LYS B CA 1
ATOM 2989 C C . LYS B 1 32 ? 1.613 37.469 27.891 1 89.75 32 LYS B C 1
ATOM 2991 O O . LYS B 1 32 ? 1.54 38.688 28.062 1 89.75 32 LYS B O 1
ATOM 2996 N N . ASP B 1 33 ? 0.71 36.75 28.406 1 83.94 33 ASP B N 1
ATOM 2997 C CA . ASP B 1 33 ? -0.301 37.094 29.406 1 83.94 33 ASP B CA 1
ATOM 2998 C C . ASP B 1 33 ? -1.504 37.781 28.766 1 83.94 33 ASP B C 1
ATOM 3000 O O . ASP B 1 33 ? -2.424 38.219 29.453 1 83.94 33 ASP B O 1
ATOM 3004 N N . PHE B 1 34 ? -1.339 38 27.453 1 89.75 34 PHE B N 1
ATOM 3005 C CA . PHE B 1 34 ? -2.531 38.469 26.766 1 89.75 34 PHE B CA 1
ATOM 3006 C C . PHE B 1 34 ? -3.684 37.5 26.922 1 89.75 34 PHE B C 1
ATOM 3008 O O . PHE B 1 34 ? -3.496 36.281 26.781 1 89.75 34 PHE B O 1
ATOM 3015 N N . ILE B 1 35 ? -4.852 38.031 27.266 1 89 35 ILE B N 1
ATOM 3016 C CA . ILE B 1 35 ? -6.012 37.156 27.484 1 89 35 ILE B CA 1
ATOM 3017 C C . ILE B 1 35 ? -6.73 36.938 26.156 1 89 35 ILE B C 1
ATOM 3019 O O . ILE B 1 35 ? -7.242 37.875 25.547 1 89 35 ILE B O 1
ATOM 3023 N N . ILE B 1 36 ? -6.691 35.719 25.688 1 90.44 36 ILE B N 1
ATOM 3024 C CA . ILE B 1 36 ? -7.367 35.344 24.469 1 90.44 36 ILE B CA 1
ATOM 3025 C C . ILE B 1 36 ? -8.766 34.812 24.781 1 90.44 36 ILE B C 1
ATOM 3027 O O . ILE B 1 36 ? -8.922 33.844 25.516 1 90.44 36 ILE B O 1
ATOM 3031 N N . ASN B 1 37 ? -9.828 35.438 24.266 1 89.56 37 ASN B N 1
ATOM 3032 C CA . ASN B 1 37 ? -11.219 35.125 24.562 1 89.56 37 ASN B CA 1
ATOM 3033 C C . ASN B 1 37 ? -11.758 34.031 23.656 1 89.56 37 ASN B C 1
ATOM 3035 O O . ASN B 1 37 ? -12.953 33.969 23.391 1 89.56 37 ASN B O 1
ATOM 3039 N N . CYS B 1 38 ? -10.898 33.281 23.094 1 90.69 38 CYS B N 1
ATOM 3040 C CA . CYS B 1 38 ? -11.258 32.156 22.25 1 90.69 38 CYS B CA 1
ATOM 3041 C C . CYS B 1 38 ? -10.57 30.875 22.734 1 90.69 38 CYS B C 1
ATOM 3043 O O . CYS B 1 38 ? -9.5 30.938 23.344 1 90.69 38 CYS B O 1
ATOM 3045 N N . GLN B 1 39 ? -11.289 29.797 22.547 1 90.69 39 GLN B N 1
ATOM 3046 C CA . GLN B 1 39 ? -10.711 28.516 22.969 1 90.69 39 GLN B CA 1
ATOM 3047 C C . GLN B 1 39 ? -9.586 28.094 22.031 1 90.69 39 GLN B C 1
ATOM 3049 O O . GLN B 1 39 ? -9.844 27.641 20.922 1 90.69 39 GLN B O 1
ATOM 3054 N N . THR B 1 40 ? -8.352 28.25 22.469 1 93.62 40 THR B N 1
ATOM 3055 C CA . THR B 1 40 ? -7.191 27.781 21.719 1 93.62 40 THR B CA 1
ATOM 3056 C C . THR B 1 40 ? -6.719 26.422 22.234 1 93.62 40 THR B C 1
ATOM 3058 O O . THR B 1 40 ? -7.164 25.969 23.297 1 93.62 40 THR B O 1
ATOM 3061 N N . LYS B 1 41 ? -5.898 25.797 21.469 1 92.56 41 LYS B N 1
ATOM 3062 C CA . LYS B 1 41 ? -5.266 24.562 21.891 1 92.56 41 LYS B CA 1
ATOM 3063 C C . LYS B 1 41 ? -4.094 24.828 22.828 1 92.56 41 LYS B C 1
ATOM 3065 O O . LYS B 1 41 ? -2.938 24.844 22.406 1 92.56 41 LYS B O 1
ATOM 3070 N N . GLN B 1 42 ? -4.402 24.844 24.125 1 90.88 42 GLN B N 1
ATOM 3071 C CA . GLN B 1 42 ? -3.438 25.266 25.125 1 90.88 42 GLN B CA 1
ATOM 3072 C C . GLN B 1 42 ? -2.246 24.312 25.188 1 90.88 42 GLN B C 1
ATOM 3074 O O . GLN B 1 42 ? -1.119 24.75 25.453 1 90.88 42 GLN B O 1
ATOM 3079 N N . GLU B 1 43 ? -2.479 23.109 24.891 1 87.88 43 GLU B N 1
ATOM 3080 C CA . GLU B 1 43 ? -1.428 22.094 24.969 1 87.88 43 GLU B CA 1
ATOM 3081 C C . GLU B 1 43 ? -0.399 22.281 23.859 1 87.88 43 GLU B C 1
ATOM 3083 O O . GLU B 1 43 ? 0.709 21.75 23.938 1 87.88 43 GLU B O 1
ATOM 3088 N N . LEU B 1 44 ? -0.76 23.109 22.875 1 91.25 44 LEU B N 1
ATOM 3089 C CA . LEU B 1 44 ? 0.114 23.266 21.719 1 91.25 44 LEU B CA 1
ATOM 3090 C C . LEU B 1 44 ? 0.853 24.609 21.781 1 91.25 44 LEU B C 1
ATOM 3092 O O . LEU B 1 44 ? 1.732 24.859 20.953 1 91.25 44 LEU B O 1
ATOM 3096 N N . LYS B 1 45 ? 0.503 25.406 22.719 1 91.56 45 LYS B N 1
ATOM 3097 C CA . LYS B 1 45 ? 1.092 26.734 22.828 1 91.56 45 LYS B CA 1
ATOM 3098 C C . LYS B 1 45 ? 2.617 26.672 22.844 1 91.56 45 LYS B C 1
ATOM 3100 O O . LYS B 1 45 ? 3.197 25.812 23.5 1 91.56 45 LYS B O 1
ATOM 3105 N N . ILE B 1 46 ? 3.221 27.484 22.016 1 89.25 46 ILE B N 1
ATOM 3106 C CA . ILE B 1 46 ? 4.676 27.562 22 1 89.25 46 ILE B CA 1
ATOM 3107 C C . ILE B 1 46 ? 5.133 28.859 22.656 1 89.25 46 ILE B C 1
ATOM 3109 O O . ILE B 1 46 ? 4.73 29.953 22.25 1 89.25 46 ILE B O 1
ATOM 3113 N N . GLN B 1 47 ? 5.91 28.656 23.688 1 85.62 47 GLN B N 1
ATOM 3114 C CA . GLN B 1 47 ? 6.465 29.797 24.422 1 85.62 47 GLN B CA 1
ATOM 3115 C C . GLN B 1 47 ? 7.988 29.734 24.453 1 85.62 47 GLN B C 1
ATOM 3117 O O . GLN B 1 47 ? 8.562 28.719 24.875 1 85.62 47 GLN B O 1
ATOM 3122 N N . ASN B 1 48 ? 8.531 30.656 23.828 1 76.12 48 ASN B N 1
ATOM 3123 C CA . ASN B 1 48 ? 9.977 30.812 23.953 1 76.12 48 ASN B CA 1
ATOM 3124 C C . ASN B 1 48 ? 10.344 31.766 25.094 1 76.12 48 ASN B C 1
ATOM 3126 O O . ASN B 1 48 ? 9.82 32.875 25.188 1 76.12 48 ASN B O 1
ATOM 3130 N N . GLU B 1 49 ? 11.188 31.328 25.906 1 74 49 GLU B N 1
ATOM 3131 C CA . GLU B 1 49 ? 11.539 32.062 27.109 1 74 49 GLU B CA 1
ATOM 3132 C C . GLU B 1 49 ? 12.109 33.438 26.766 1 74 49 GLU B C 1
ATOM 3134 O O . GLU B 1 49 ? 11.945 34.406 27.516 1 74 49 GLU B O 1
ATOM 3139 N N . ASN B 1 50 ? 12.703 33.5 25.641 1 76.62 50 ASN B N 1
ATOM 3140 C CA . ASN B 1 50 ? 13.398 34.719 25.281 1 76.62 50 ASN B CA 1
ATOM 3141 C C . ASN B 1 50 ? 12.516 35.625 24.453 1 76.62 50 ASN B C 1
ATOM 3143 O O . ASN B 1 50 ? 12.984 36.656 23.938 1 76.62 50 ASN B O 1
ATOM 3147 N N . GLU B 1 51 ? 11.281 35.188 24.312 1 78 51 GLU B N 1
ATOM 3148 C CA . GLU B 1 51 ? 10.383 35.969 23.5 1 78 51 GLU B CA 1
ATOM 3149 C C . GLU B 1 51 ? 9.188 36.469 24.312 1 78 51 GLU B C 1
ATOM 3151 O O . GLU B 1 51 ? 8.742 35.812 25.234 1 78 51 GLU B O 1
ATOM 3156 N N . ASP B 1 52 ? 8.719 37.594 23.938 1 86.31 52 ASP B N 1
ATOM 3157 C CA . ASP B 1 52 ? 7.582 38.188 24.625 1 86.31 52 ASP B CA 1
ATOM 3158 C C . ASP B 1 52 ? 6.266 37.688 24.062 1 86.31 52 ASP B C 1
ATOM 3160 O O . ASP B 1 52 ? 5.207 37.875 24.672 1 86.31 52 ASP B O 1
ATOM 3164 N N . TYR B 1 53 ? 6.418 37.031 23 1 88.44 53 TYR B N 1
ATOM 3165 C CA . TYR B 1 53 ? 5.203 36.531 22.359 1 88.44 53 TYR B CA 1
ATOM 3166 C C . TYR B 1 53 ? 5.105 35.031 22.422 1 88.44 53 TYR B C 1
ATOM 3168 O O . TYR B 1 53 ? 6.125 34.344 22.516 1 88.44 53 TYR B O 1
ATOM 3176 N N . GLU B 1 54 ? 3.865 34.656 22.422 1 91.5 54 GLU B N 1
ATOM 3177 C CA . GLU B 1 54 ? 3.529 33.219 22.375 1 91.5 54 GLU B CA 1
ATOM 3178 C C . GLU B 1 54 ? 2.744 32.875 21.109 1 91.5 54 GLU B C 1
ATOM 3180 O O . GLU B 1 54 ? 1.991 33.719 20.609 1 91.5 54 GLU B O 1
ATOM 3185 N N . ILE B 1 55 ? 3.01 31.703 20.625 1 92.44 55 ILE B N 1
ATOM 3186 C CA . ILE B 1 55 ? 2.293 31.25 19.438 1 92.44 55 ILE B CA 1
ATOM 3187 C C . ILE B 1 55 ? 1.097 30.391 19.859 1 92.44 55 ILE B C 1
ATOM 3189 O O . ILE B 1 55 ? 1.236 29.469 20.672 1 92.44 55 ILE B O 1
ATOM 3193 N N . HIS B 1 56 ? 0.002 30.719 19.312 1 94.88 56 HIS B N 1
ATOM 3194 C CA . HIS B 1 56 ? -1.248 30.062 19.672 1 94.88 56 HIS B CA 1
ATOM 3195 C C . HIS B 1 56 ? -1.848 29.344 18.469 1 94.88 56 HIS B C 1
ATOM 3197 O O . HIS B 1 56 ? -1.569 29.703 17.312 1 94.88 56 HIS B O 1
ATOM 3203 N N . PHE B 1 57 ? -2.697 28.297 18.797 1 95.25 57 PHE B N 1
ATOM 3204 C CA . PHE B 1 57 ? -3.258 27.422 17.766 1 95.25 57 PHE B CA 1
ATOM 3205 C C . PHE B 1 57 ? -4.75 27.219 17.984 1 95.25 57 PHE B C 1
ATOM 3207 O O . PHE B 1 57 ? -5.199 27.062 19.125 1 95.25 57 PHE B O 1
ATOM 3214 N N . LEU B 1 58 ? -5.492 27.234 16.969 1 95.12 58 LEU B N 1
ATOM 3215 C CA . LEU B 1 58 ? -6.887 26.812 17.031 1 95.12 58 LEU B CA 1
ATOM 3216 C C . LEU B 1 58 ? -7.328 26.219 15.688 1 95.12 58 LEU B C 1
ATOM 3218 O O . LEU B 1 58 ? -6.656 26.406 14.672 1 95.12 58 LEU B O 1
ATOM 3222 N N . SER B 1 59 ? -8.305 25.391 15.664 1 91.75 59 SER B N 1
ATOM 3223 C CA . SER B 1 59 ? -8.852 24.797 14.461 1 91.75 59 SER B CA 1
ATOM 3224 C C . SER B 1 59 ? -10.375 24.734 14.508 1 91.75 59 SER B C 1
ATOM 3226 O O . SER B 1 59 ? -10.969 24.719 15.586 1 91.75 59 SER B O 1
ATOM 3228 N N . HIS B 1 60 ? -11.023 24.781 13.398 1 89.44 60 HIS B N 1
ATOM 3229 C CA . HIS B 1 60 ? -12.477 24.688 13.273 1 89.44 60 HIS B CA 1
ATOM 3230 C C . HIS B 1 60 ? -12.875 24.141 11.898 1 89.44 60 HIS B C 1
ATOM 3232 O O . HIS B 1 60 ? -12.078 24.188 10.961 1 89.44 60 HIS B O 1
ATOM 3238 N N . PRO B 1 61 ? -14.031 23.562 11.797 1 83.75 61 PRO B N 1
ATOM 3239 C CA . PRO B 1 61 ? -14.5 23.156 10.469 1 83.75 61 PRO B CA 1
ATOM 3240 C C . PRO B 1 61 ? -14.492 24.312 9.477 1 83.75 61 PRO B C 1
ATOM 3242 O O . PRO B 1 61 ? -14.68 25.469 9.867 1 83.75 61 PRO B O 1
ATOM 3245 N N . ASN B 1 62 ? -14.32 23.969 8.266 1 85.75 62 ASN B N 1
ATOM 3246 C CA . ASN B 1 62 ? -14.25 25 7.242 1 85.75 62 ASN B CA 1
ATOM 3247 C C . ASN B 1 62 ? -15.508 25.875 7.227 1 85.75 62 ASN B C 1
ATOM 3249 O O . ASN B 1 62 ? -16.578 25.406 6.844 1 85.75 62 ASN B O 1
ATOM 3253 N N . SER B 1 63 ? -15.352 26.969 7.613 1 89.12 63 SER B N 1
ATOM 3254 C CA . SER B 1 63 ? -16.406 27.969 7.648 1 89.12 63 SER B CA 1
ATOM 3255 C C . SER B 1 63 ? -15.836 29.375 7.785 1 89.12 63 SER B C 1
ATOM 3257 O O . SER B 1 63 ? -15.125 29.672 8.75 1 89.12 63 SER B O 1
ATOM 3259 N N . LEU B 1 64 ? -16.172 30.141 6.898 1 89.69 64 LEU B N 1
ATOM 3260 C CA . LEU B 1 64 ? -15.703 31.531 6.949 1 89.69 64 LEU B CA 1
ATOM 3261 C C . LEU B 1 64 ? -16.312 32.281 8.133 1 89.69 64 LEU B C 1
ATOM 3263 O O . LEU B 1 64 ? -15.648 33.062 8.781 1 89.69 64 LEU B O 1
ATOM 3267 N N . ASP B 1 65 ? -17.547 31.953 8.359 1 93.44 65 ASP B N 1
ATOM 3268 C CA . ASP B 1 65 ? -18.234 32.625 9.461 1 93.44 65 ASP B CA 1
ATOM 3269 C C . ASP B 1 65 ? -17.562 32.312 10.797 1 93.44 65 ASP B C 1
ATOM 3271 O O . ASP B 1 65 ? -17.375 33.188 11.625 1 93.44 65 ASP B O 1
ATOM 3275 N N . VAL B 1 66 ? -17.203 31.109 10.922 1 94.44 66 VAL B N 1
ATOM 3276 C CA . VAL B 1 66 ? -16.562 30.688 12.164 1 94.44 66 VAL B CA 1
ATOM 3277 C C . VAL B 1 66 ? -15.172 31.312 12.273 1 94.44 66 VAL B C 1
ATOM 3279 O O . VAL B 1 66 ? -14.758 31.734 13.359 1 94.44 66 VAL B O 1
ATOM 3282 N N . LEU B 1 67 ? -14.516 31.422 11.172 1 94.56 67 LEU B N 1
ATOM 3283 C CA . LEU B 1 67 ? -13.203 32.062 11.156 1 94.56 67 LEU B CA 1
ATOM 3284 C C . LEU B 1 67 ? -13.305 33.531 11.602 1 94.56 67 LEU B C 1
ATOM 3286 O O . LEU B 1 67 ? -12.547 33.969 12.469 1 94.56 67 LEU B O 1
ATOM 3290 N N . ILE B 1 68 ? -14.273 34.219 11.055 1 94.31 68 ILE B N 1
ATOM 3291 C CA . ILE B 1 68 ? -14.445 35.625 11.367 1 94.31 68 ILE B CA 1
ATOM 3292 C C . ILE B 1 68 ? -14.828 35.781 12.836 1 94.31 68 ILE B C 1
ATOM 3294 O O . ILE B 1 68 ? -14.344 36.688 13.516 1 94.31 68 ILE B O 1
ATOM 3298 N N . GLN B 1 69 ? -15.648 34.906 13.273 1 95.62 69 GLN B N 1
ATOM 3299 C CA . GLN B 1 69 ? -16.031 34.906 14.68 1 95.62 69 GLN B CA 1
ATOM 3300 C C . GLN B 1 69 ? -14.812 34.75 15.586 1 95.62 69 GLN B C 1
ATOM 3302 O O . GLN B 1 69 ? -14.672 35.469 16.578 1 95.62 69 GLN B O 1
ATOM 3307 N N . HIS B 1 70 ? -13.938 33.812 15.281 1 96.25 70 HIS B N 1
ATOM 3308 C CA . HIS B 1 70 ? -12.719 33.625 16.047 1 96.25 70 HIS B CA 1
ATOM 3309 C C . HIS B 1 70 ? -11.836 34.875 16.031 1 96.25 70 HIS B C 1
ATOM 3311 O O . HIS B 1 70 ? -11.273 35.25 17.062 1 96.25 70 HIS B O 1
ATOM 3317 N N . LEU B 1 71 ? -11.727 35.469 14.891 1 95.62 71 LEU B N 1
ATOM 3318 C CA . LEU B 1 71 ? -10.891 36.656 14.734 1 95.62 71 LEU B CA 1
ATOM 3319 C C . LEU B 1 71 ? -11.438 37.812 15.555 1 95.62 71 LEU B C 1
ATOM 3321 O O . LEU B 1 71 ? -10.664 38.625 16.094 1 95.62 71 LEU B O 1
ATOM 3325 N N . GLU B 1 72 ? -12.742 37.875 15.648 1 95 72 GLU B N 1
ATOM 3326 C CA . GLU B 1 72 ? -13.383 38.906 16.484 1 95 72 GLU B CA 1
ATOM 3327 C C . GLU B 1 72 ? -13.141 38.625 17.969 1 95 72 GLU B C 1
ATOM 3329 O O . GLU B 1 72 ? -12.781 39.531 18.719 1 95 72 GLU B O 1
ATOM 3334 N N . GLU B 1 73 ? -13.297 37.375 18.328 1 95.62 73 GLU B N 1
ATOM 3335 C CA . GLU B 1 73 ? -13.117 36.969 19.719 1 95.62 73 GLU B CA 1
ATOM 3336 C C . GLU B 1 73 ? -11.68 37.219 20.172 1 95.62 73 GLU B C 1
ATOM 3338 O O . GLU B 1 73 ? -11.445 37.594 21.328 1 95.62 73 GLU B O 1
ATOM 3343 N N . ILE B 1 74 ? -10.742 36.969 19.328 1 94.88 74 ILE B N 1
ATOM 3344 C CA . ILE B 1 74 ? -9.328 37.094 19.656 1 94.8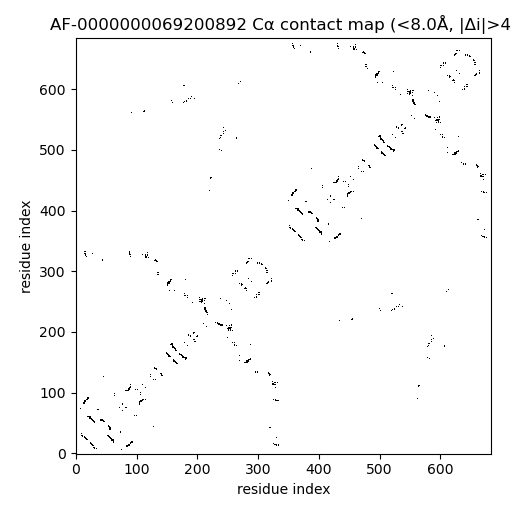8 74 ILE B CA 1
ATOM 3345 C C . ILE B 1 74 ? -8.953 38.594 19.719 1 94.88 74 ILE B C 1
ATOM 3347 O O . ILE B 1 74 ? -8.039 38.969 20.438 1 94.88 74 ILE B O 1
ATOM 3351 N N . GLY B 1 75 ? -9.648 39.438 18.891 1 93.56 75 GLY B N 1
ATOM 3352 C CA . GLY B 1 75 ? -9.383 40.875 18.906 1 93.56 75 GLY B CA 1
ATOM 3353 C C . GLY B 1 75 ? -8.695 41.344 17.641 1 93.56 75 GLY B C 1
ATOM 3354 O O . GLY B 1 75 ? -8.273 42.5 17.562 1 93.56 75 GLY B O 1
ATOM 3355 N N . PHE B 1 76 ? -8.602 40.5 16.641 1 95.12 76 PHE B N 1
ATOM 3356 C CA . PHE B 1 76 ? -8.039 40.906 15.359 1 95.12 76 PHE B CA 1
ATOM 3357 C C . PHE B 1 76 ? -9.016 41.812 14.609 1 95.12 76 PHE B C 1
ATOM 3359 O O . PHE B 1 76 ? -8.602 42.656 13.812 1 95.12 76 PHE B O 1
ATOM 3366 N N . ILE B 1 77 ? -10.289 41.531 14.828 1 93.75 77 ILE B N 1
ATOM 3367 C CA . ILE B 1 77 ? -11.352 42.344 14.258 1 93.75 77 ILE B CA 1
ATOM 3368 C C . ILE B 1 77 ? -12.172 42.969 15.375 1 93.75 77 ILE B C 1
ATOM 3370 O O . ILE B 1 77 ? -12.703 42.281 16.234 1 93.75 77 ILE B O 1
ATOM 3374 N N . VAL B 1 78 ? -12.266 44.25 15.383 1 92.31 78 VAL B N 1
ATOM 3375 C CA . VAL B 1 78 ? -12.992 45 16.391 1 92.31 78 VAL B CA 1
ATOM 3376 C C . VAL B 1 78 ? -13.969 45.969 15.727 1 92.31 78 VAL B C 1
ATOM 3378 O O . VAL B 1 78 ? -13.57 46.781 14.898 1 92.31 78 VAL B O 1
ATOM 3381 N N . ASP B 1 79 ? -15.188 45.844 16.094 1 90.69 79 ASP B N 1
ATOM 3382 C CA . ASP B 1 79 ? -16.234 46.719 15.578 1 90.69 79 ASP B CA 1
ATOM 3383 C C . ASP B 1 79 ? -16.219 46.75 14.047 1 90.69 79 ASP B C 1
ATOM 3385 O O . ASP B 1 79 ? -16.234 47.812 13.438 1 90.69 79 ASP B O 1
ATOM 3389 N N . GLY B 1 80 ? -15.969 45.562 13.461 1 87.38 80 GLY B N 1
ATOM 3390 C CA . GLY B 1 80 ? -16.031 45.406 12.016 1 87.38 80 GLY B CA 1
ATOM 3391 C C . GLY B 1 80 ? -14.758 45.812 11.312 1 87.38 80 GLY B C 1
ATOM 3392 O O . GLY B 1 80 ? -14.633 45.656 10.094 1 87.38 80 GLY B O 1
ATOM 3393 N N . LYS B 1 81 ? -13.844 46.375 12.117 1 92.19 81 LYS B N 1
ATOM 3394 C CA . LYS B 1 81 ? -12.578 46.812 11.539 1 92.19 81 LYS B CA 1
ATOM 3395 C C . LYS B 1 81 ? -11.477 45.781 11.781 1 92.19 81 LYS B C 1
ATOM 3397 O O . LYS B 1 81 ? -11.242 45.375 12.922 1 92.19 81 LYS B O 1
ATOM 3402 N N . SER B 1 82 ? -10.82 45.375 10.727 1 94.88 82 SER B N 1
ATOM 3403 C CA . SER B 1 82 ? -9.742 44.406 10.812 1 94.88 82 SER B CA 1
ATOM 3404 C C . SER B 1 82 ? -8.422 45.062 11.172 1 94.88 82 SER B C 1
ATOM 3406 O O . SER B 1 82 ? -8.086 46.125 10.633 1 94.88 82 SER B O 1
ATOM 3408 N N . HIS B 1 83 ? -7.699 44.5 12.016 1 93.88 83 HIS B N 1
ATOM 3409 C CA . HIS B 1 83 ? -6.363 44.969 12.383 1 93.88 83 HIS B CA 1
ATOM 3410 C C . HIS B 1 83 ? -5.293 44 11.883 1 93.88 83 HIS B C 1
ATOM 3412 O O . HIS B 1 83 ? -4.137 44.062 12.305 1 93.88 83 HIS B O 1
ATOM 3418 N N . ILE B 1 84 ? -5.68 43.125 11.023 1 93.69 84 ILE B N 1
ATOM 3419 C CA . ILE B 1 84 ? -4.773 42.156 10.406 1 93.69 84 ILE B CA 1
ATOM 3420 C C . ILE B 1 84 ? -4.078 42.812 9.203 1 93.69 84 ILE B C 1
ATOM 3422 O O . ILE B 1 84 ? -4.738 43.312 8.297 1 93.69 84 ILE B O 1
ATOM 3426 N N . GLN B 1 85 ? -2.803 42.844 9.242 1 91.94 85 GLN B N 1
ATOM 3427 C CA . GLN B 1 85 ? -2.053 43.344 8.094 1 91.94 85 GLN B CA 1
ATOM 3428 C C . GLN B 1 85 ? -2.029 42.312 6.961 1 91.94 85 GLN B C 1
ATOM 3430 O O . GLN B 1 85 ? -2.316 42.656 5.812 1 91.94 85 GLN B O 1
ATOM 3435 N N . THR B 1 86 ? -1.688 41.125 7.348 1 94 86 THR B N 1
ATOM 3436 C CA . THR B 1 86 ? -1.528 40.125 6.305 1 94 86 THR B CA 1
ATOM 3437 C C . THR B 1 86 ? -2.004 38.75 6.789 1 94 86 THR B C 1
ATOM 3439 O O . THR B 1 86 ? -1.746 38.375 7.93 1 94 86 THR B O 1
ATOM 3442 N N . PHE B 1 87 ? -2.729 38.062 5.922 1 94.31 87 PHE B N 1
ATOM 3443 C CA . PHE B 1 87 ? -2.992 36.656 6.043 1 94.31 87 PHE B CA 1
ATOM 3444 C C . PHE B 1 87 ? -1.972 35.844 5.25 1 94.31 87 PHE B C 1
ATOM 3446 O O . PHE B 1 87 ? -1.763 36.094 4.059 1 94.31 87 PHE B O 1
ATOM 3453 N N . TYR B 1 88 ? -1.355 35 5.91 1 93.69 88 TYR B N 1
ATOM 3454 C CA . TYR B 1 88 ? -0.579 33.969 5.219 1 93.69 88 TYR B CA 1
ATOM 3455 C C . TYR B 1 88 ? -1.347 32.656 5.148 1 93.69 88 TYR B C 1
ATOM 3457 O O . TYR B 1 88 ? -1.619 32.031 6.18 1 93.69 88 TYR B O 1
ATOM 3465 N N . ILE B 1 89 ? -1.66 32.25 3.949 1 92.25 89 ILE B N 1
ATOM 3466 C CA . ILE B 1 89 ? -2.607 31.125 3.82 1 92.25 89 ILE B CA 1
ATOM 3467 C C . ILE B 1 89 ? -2 30.031 2.959 1 92.25 89 ILE B C 1
ATOM 3469 O O . ILE B 1 89 ? -1.293 30.312 1.987 1 92.25 89 ILE B O 1
ATOM 3473 N N . THR B 1 90 ? -2.178 28.797 3.373 1 89.94 90 THR B N 1
ATOM 3474 C CA . THR B 1 90 ? -1.849 27.625 2.576 1 89.94 90 THR B CA 1
ATOM 3475 C C . THR B 1 90 ? -3.023 26.656 2.539 1 89.94 90 THR B C 1
ATOM 3477 O O . THR B 1 90 ? -4.105 26.953 3.045 1 89.94 90 THR B O 1
ATOM 3480 N N . GLY B 1 91 ? -2.846 25.547 1.709 1 82.75 91 GLY B N 1
ATOM 3481 C CA . GLY B 1 91 ? -3.895 24.547 1.605 1 82.75 91 GLY B CA 1
ATOM 3482 C C . GLY B 1 91 ? -4.777 24.734 0.384 1 82.75 91 GLY B C 1
ATOM 3483 O O . GLY B 1 91 ? -4.898 25.844 -0.138 1 82.75 91 GLY B O 1
ATOM 3484 N N . GLY B 1 92 ? -5.406 23.672 0.009 1 73 92 GLY B N 1
ATOM 3485 C CA . GLY B 1 92 ? -6.273 23.703 -1.16 1 73 92 GLY B CA 1
ATOM 3486 C C . GLY B 1 92 ? -7.461 24.641 -1.005 1 73 92 GLY B C 1
ATOM 3487 O O . GLY B 1 92 ? -7.938 25.203 -1.985 1 73 92 GLY B O 1
ATOM 3488 N N . GLY B 1 93 ? -7.961 24.812 0.216 1 70.94 93 GLY B N 1
ATOM 3489 C CA . GLY B 1 93 ? -9.094 25.688 0.484 1 70.94 93 GLY B CA 1
ATOM 3490 C C . GLY B 1 93 ? -8.734 27.156 0.43 1 70.94 93 GLY B C 1
ATOM 3491 O O . GLY B 1 93 ? -9.617 28.016 0.494 1 70.94 93 GLY B O 1
ATOM 3492 N N . SER B 1 94 ? -7.516 27.406 0.302 1 75.06 94 SER B N 1
ATOM 3493 C CA . SER B 1 94 ? -7.074 28.797 0.256 1 75.06 94 SER B CA 1
ATOM 3494 C C . SER B 1 94 ? -7.66 29.516 -0.953 1 75.06 94 SER B C 1
ATOM 3496 O O . SER B 1 94 ? -7.812 30.734 -0.936 1 75.06 94 SER B O 1
ATOM 3498 N N . PHE B 1 95 ? -8.047 28.719 -1.872 1 74.56 95 PHE B N 1
ATOM 3499 C CA . PHE B 1 95 ? -8.609 29.312 -3.082 1 74.56 95 PHE B CA 1
ATOM 3500 C C . PHE B 1 95 ? -10.094 29.609 -2.898 1 74.56 95 PHE B C 1
ATOM 3502 O O . PHE B 1 95 ? -10.586 30.641 -3.381 1 74.56 95 PHE B O 1
ATOM 3509 N N . LYS B 1 96 ? -10.719 28.797 -2.18 1 78.06 96 LYS B N 1
ATOM 3510 C CA . LYS B 1 96 ? -12.164 28.875 -2.006 1 78.06 96 LYS B CA 1
ATOM 3511 C C . LYS B 1 96 ? -12.57 30.141 -1.261 1 78.06 96 LYS B C 1
ATOM 3513 O O . LYS B 1 96 ? -13.586 30.766 -1.578 1 78.06 96 LYS B O 1
ATOM 3518 N N . TYR B 1 97 ? -11.805 30.594 -0.355 1 82.69 97 TYR B N 1
ATOM 3519 C CA . TYR B 1 97 ? -12.219 31.672 0.536 1 82.69 97 TYR B CA 1
ATOM 3520 C C . TYR B 1 97 ? -11.398 32.938 0.283 1 82.69 97 TYR B C 1
ATOM 3522 O O . TYR B 1 97 ? -11.453 33.906 1.062 1 82.69 97 TYR B O 1
ATOM 3530 N N . TYR B 1 98 ? -10.625 32.906 -0.732 1 85.81 98 TYR B N 1
ATOM 3531 C CA . TYR B 1 98 ? -9.664 33.969 -1.002 1 85.81 98 TYR B CA 1
ATOM 3532 C C . TYR B 1 98 ? -10.352 35.344 -1.027 1 85.81 98 TYR B C 1
ATOM 3534 O O . TYR B 1 98 ? -9.945 36.25 -0.318 1 85.81 98 TYR B O 1
ATOM 3542 N N . ASP B 1 99 ? -11.398 35.5 -1.777 1 88.56 99 ASP B N 1
ATOM 3543 C CA . ASP B 1 99 ? -12.07 36.781 -1.97 1 88.56 99 ASP B CA 1
ATOM 3544 C C . ASP B 1 99 ? -12.641 37.312 -0.655 1 88.56 99 ASP B C 1
ATOM 3546 O O . ASP B 1 99 ? -12.539 38.5 -0.355 1 88.56 99 ASP B O 1
ATOM 3550 N N . GLN B 1 100 ? -13.148 36.438 0.08 1 89.62 100 GLN B N 1
ATOM 3551 C CA . GLN B 1 100 ? -13.789 36.844 1.33 1 89.62 100 GLN B CA 1
ATOM 3552 C C . GLN B 1 100 ? -12.75 37.219 2.377 1 89.62 100 GLN B C 1
ATOM 3554 O O . GLN B 1 100 ? -12.922 38.219 3.086 1 89.62 100 GLN B O 1
ATOM 3559 N N . ILE B 1 101 ? -11.719 36.5 2.441 1 91.62 101 ILE B N 1
ATOM 3560 C CA . ILE B 1 101 ? -10.68 36.75 3.432 1 91.62 101 ILE B CA 1
ATOM 3561 C C . ILE B 1 101 ? -9.93 38.031 3.088 1 91.62 101 ILE B C 1
ATOM 3563 O O . ILE B 1 101 ? -9.516 38.781 3.982 1 91.62 101 ILE B O 1
ATOM 3567 N N . SER B 1 102 ? -9.867 38.344 1.816 1 93 102 SER B N 1
ATOM 3568 C CA . SER B 1 102 ? -9.125 39.5 1.346 1 93 102 SER B CA 1
ATOM 3569 C C . SER B 1 102 ? -9.773 40.812 1.824 1 93 102 SER B C 1
ATOM 3571 O O . SER B 1 102 ? -9.133 41.844 1.831 1 93 102 SER B O 1
ATOM 3573 N N . ASN B 1 103 ? -10.977 40.719 2.232 1 92.88 103 ASN B N 1
ATOM 3574 C CA . ASN B 1 103 ? -11.672 41.875 2.766 1 92.88 103 ASN B CA 1
ATOM 3575 C C . ASN B 1 103 ? -11.133 42.281 4.141 1 92.88 103 ASN B C 1
ATOM 3577 O O . ASN B 1 103 ? -11.383 43.375 4.617 1 92.88 103 ASN B O 1
ATOM 3581 N N . TYR B 1 104 ? -10.383 41.406 4.723 1 93.62 104 TYR B N 1
ATOM 3582 C CA . TYR B 1 104 ? -9.984 41.625 6.105 1 93.62 104 TYR B CA 1
ATOM 3583 C C . TYR B 1 104 ? -8.477 41.875 6.207 1 93.62 104 TYR B C 1
ATOM 3585 O O . TYR B 1 104 ? -7.957 42.125 7.293 1 93.62 104 TYR B O 1
ATOM 3593 N N . GLY B 1 105 ? -7.742 41.781 5.156 1 93.19 105 GLY B N 1
ATOM 3594 C CA . GLY B 1 105 ? -6.305 42 5.121 1 93.19 105 GLY B CA 1
ATOM 3595 C C . GLY B 1 105 ? -5.66 41.5 3.84 1 93.19 105 GLY B C 1
ATOM 3596 O O . GLY B 1 105 ? -6.324 40.875 3.002 1 93.19 105 GLY B O 1
ATOM 3597 N N . ASN B 1 106 ? -4.395 41.844 3.656 1 94 106 ASN B N 1
ATOM 3598 C CA . ASN B 1 106 ? -3.645 41.312 2.523 1 94 106 ASN B CA 1
ATOM 3599 C C . ASN B 1 106 ? -3.473 39.781 2.627 1 94 106 ASN B C 1
ATOM 3601 O O . ASN B 1 106 ? -3.471 39.25 3.727 1 94 106 ASN B O 1
ATOM 3605 N N . ILE B 1 107 ? -3.393 39.156 1.478 1 93.75 107 ILE B N 1
ATOM 3606 C CA . ILE B 1 107 ? -3.244 37.719 1.494 1 93.75 107 ILE B CA 1
ATOM 3607 C C . ILE B 1 107 ? -1.955 37.312 0.777 1 93.75 107 ILE B C 1
ATOM 3609 O O . ILE B 1 107 ? -1.674 37.812 -0.321 1 93.75 107 ILE B O 1
ATOM 3613 N N . VAL B 1 108 ? -1.201 36.594 1.395 1 92.25 108 VAL B N 1
ATOM 3614 C CA . VAL B 1 108 ? -0.07 35.906 0.776 1 92.25 108 VAL B CA 1
ATOM 3615 C C . VAL B 1 108 ? -0.302 34.406 0.801 1 92.25 108 VAL B C 1
ATOM 3617 O O . VAL B 1 108 ? -0.448 33.812 1.871 1 92.25 108 VAL B O 1
ATOM 3620 N N . ARG B 1 109 ? -0.306 33.844 -0.304 1 90.44 109 ARG B N 1
ATOM 3621 C CA . ARG B 1 109 ? -0.483 32.406 -0.399 1 90.44 109 ARG B CA 1
ATOM 3622 C C . ARG B 1 109 ? 0.863 31.688 -0.416 1 90.44 109 ARG B C 1
ATOM 3624 O O . ARG B 1 109 ? 1.771 32.094 -1.151 1 90.44 109 ARG B O 1
ATOM 3631 N N . ILE B 1 110 ? 0.931 30.719 0.394 1 88.75 110 ILE B N 1
ATOM 3632 C CA . ILE B 1 110 ? 2.143 29.906 0.469 1 88.75 110 ILE B CA 1
ATOM 3633 C C . ILE B 1 110 ? 1.844 28.5 -0.01 1 88.75 110 ILE B C 1
ATOM 3635 O O . ILE B 1 110 ? 0.866 27.875 0.422 1 88.75 110 ILE B O 1
ATOM 3639 N N . ASN B 1 111 ? 2.734 28 -0.879 1 86.19 111 ASN B N 1
ATOM 3640 C CA . ASN B 1 111 ? 2.621 26.609 -1.317 1 86.19 111 ASN B CA 1
ATOM 3641 C C . ASN B 1 111 ? 2.658 25.641 -0.136 1 86.19 111 ASN B C 1
ATOM 3643 O O . ASN B 1 111 ? 3.416 25.844 0.814 1 86.19 111 ASN B O 1
ATOM 3647 N N . GLU B 1 112 ? 1.905 24.594 -0.257 1 83.94 112 GLU B N 1
ATOM 3648 C CA . GLU B 1 112 ? 1.744 23.656 0.851 1 83.94 112 GLU B CA 1
ATOM 3649 C C . GLU B 1 112 ? 3.082 23.047 1.258 1 83.94 112 GLU B C 1
ATOM 3651 O O . GLU B 1 112 ? 3.352 22.859 2.447 1 83.94 112 GLU B O 1
ATOM 3656 N N . PHE B 1 113 ? 3.896 22.75 0.383 1 85.75 113 PHE B N 1
ATOM 3657 C CA . PHE B 1 113 ? 5.164 22.109 0.699 1 85.75 113 PHE B CA 1
ATOM 3658 C C . PHE B 1 113 ? 6.145 23.109 1.306 1 85.75 113 PHE B C 1
ATOM 3660 O O . PHE B 1 113 ? 6.918 22.75 2.199 1 85.75 113 PHE B O 1
ATOM 3667 N N . ASP B 1 114 ? 6.047 24.297 0.812 1 89.12 114 ASP B N 1
ATOM 3668 C CA . ASP B 1 114 ? 6.867 25.344 1.416 1 89.12 114 ASP B CA 1
ATOM 3669 C C . ASP B 1 114 ? 6.441 25.609 2.857 1 89.12 114 ASP B C 1
ATOM 3671 O O . ASP B 1 114 ? 7.285 25.859 3.725 1 89.12 114 ASP B O 1
ATOM 3675 N N . ALA B 1 115 ? 5.172 25.594 3.006 1 91 115 ALA B N 1
ATOM 3676 C CA . ALA B 1 115 ? 4.66 25.812 4.359 1 91 115 ALA B CA 1
ATOM 3677 C C . ALA B 1 115 ? 5.172 24.734 5.312 1 91 115 ALA B C 1
ATOM 3679 O O . ALA B 1 115 ? 5.523 25.031 6.457 1 91 115 ALA B O 1
ATOM 3680 N N . LEU B 1 116 ? 5.219 23.5 4.855 1 91.38 116 LEU B N 1
ATOM 3681 C CA . LEU B 1 116 ? 5.766 22.422 5.664 1 91.38 116 LEU B CA 1
ATOM 3682 C C . LEU B 1 116 ? 7.242 22.656 5.965 1 91.38 116 LEU B C 1
ATOM 3684 O O . LEU B 1 116 ? 7.68 22.5 7.105 1 91.38 116 LEU B O 1
ATOM 3688 N N . LYS B 1 117 ? 7.988 23.062 4.941 1 91.75 117 LYS B N 1
ATOM 3689 C CA . LYS B 1 117 ? 9.406 23.344 5.105 1 91.75 117 LYS B CA 1
ATOM 3690 C C . LYS B 1 117 ? 9.633 24.406 6.184 1 91.75 117 LYS B C 1
ATOM 3692 O O . LYS B 1 117 ? 10.438 24.203 7.098 1 91.75 117 LYS B O 1
ATOM 3697 N N . PHE B 1 118 ? 8.906 25.453 6.117 1 91.75 118 PHE B N 1
ATOM 3698 C CA . PHE B 1 118 ? 9.078 26.562 7.051 1 91.75 118 PHE B CA 1
ATOM 3699 C C . PHE B 1 118 ? 8.617 26.172 8.445 1 91.75 118 PHE B C 1
ATOM 3701 O O . PHE B 1 118 ? 9.18 26.625 9.445 1 91.75 118 PHE B O 1
ATOM 3708 N N . GLY B 1 119 ? 7.582 25.344 8.477 1 92.06 119 GLY B N 1
ATOM 3709 C CA . GLY B 1 119 ? 7.133 24.844 9.766 1 92.06 119 GLY B CA 1
ATOM 3710 C C . GLY B 1 119 ? 8.188 24.047 10.492 1 92.06 119 GLY B C 1
ATOM 3711 O O . GLY B 1 119 ? 8.445 24.266 11.68 1 92.06 119 GLY B O 1
ATOM 3712 N N . PHE B 1 120 ? 8.828 23.188 9.797 1 91.56 120 PHE B N 1
ATOM 3713 C CA . PHE B 1 120 ? 9.875 22.359 10.398 1 91.56 120 PHE B CA 1
ATOM 3714 C C . PHE B 1 120 ? 11.102 23.203 10.719 1 91.56 120 PHE B C 1
ATOM 3716 O O . PHE B 1 120 ? 11.789 22.953 11.711 1 91.56 120 PHE B O 1
ATOM 3723 N N . LYS B 1 121 ? 11.352 24.125 9.867 1 89.56 121 LYS B N 1
ATOM 3724 C CA . LYS B 1 121 ? 12.453 25.047 10.141 1 89.56 121 LYS B CA 1
ATOM 3725 C C . LYS B 1 121 ? 12.242 25.781 11.453 1 89.56 121 LYS B C 1
ATOM 3727 O O . LYS B 1 121 ? 13.156 25.906 12.273 1 89.56 121 LYS B O 1
ATOM 3732 N N . LEU B 1 122 ? 11.07 26.25 11.656 1 87.75 122 LEU B N 1
ATOM 3733 C CA . LEU B 1 122 ? 10.727 26.969 12.883 1 87.75 122 LEU B CA 1
ATOM 3734 C C . LEU B 1 122 ? 10.852 26.047 14.102 1 87.75 122 LEU B C 1
ATOM 3736 O O . LEU B 1 122 ? 11.469 26.422 15.102 1 87.75 122 LEU B O 1
ATOM 3740 N N . LEU B 1 123 ? 10.289 24.891 14.008 1 87.38 123 LEU B N 1
ATOM 3741 C CA . LEU B 1 123 ? 10.312 23.953 15.117 1 87.38 123 LEU B CA 1
ATOM 3742 C C . LEU B 1 123 ? 11.75 23.562 15.461 1 87.38 123 LEU B C 1
ATOM 3744 O O . LEU B 1 123 ? 12.086 23.406 16.641 1 87.38 123 LEU B O 1
ATOM 3748 N N . ASP B 1 124 ? 12.523 23.375 14.461 1 86.25 124 ASP B N 1
ATOM 3749 C CA . ASP B 1 124 ? 13.922 23.016 14.672 1 86.25 124 ASP B CA 1
ATOM 3750 C C . ASP B 1 124 ? 14.695 24.156 15.32 1 86.25 124 ASP B C 1
ATOM 3752 O O . ASP B 1 124 ? 15.617 23.938 16.094 1 86.25 124 ASP B O 1
ATOM 3756 N N . SER B 1 125 ? 14.344 25.391 15.016 1 81.88 125 SER B N 1
ATOM 3757 C CA . SER B 1 125 ? 15.062 26.562 15.484 1 81.88 125 SER B CA 1
ATOM 3758 C C . SER B 1 125 ? 14.75 26.859 16.953 1 81.88 125 SER B C 1
ATOM 3760 O O . SER B 1 125 ? 15.625 27.297 17.703 1 81.88 125 SER B O 1
ATOM 3762 N N . ILE B 1 126 ? 13.602 26.594 17.344 1 77 126 ILE B N 1
ATOM 3763 C CA . ILE B 1 126 ? 13.203 26.969 18.688 1 77 126 ILE B CA 1
ATOM 3764 C C . ILE B 1 126 ? 13.562 25.844 19.672 1 77 126 ILE B C 1
ATOM 3766 O O . ILE B 1 126 ? 13.547 26.047 20.891 1 77 126 ILE B O 1
ATOM 3770 N N . LYS B 1 127 ? 13.953 24.703 19.047 1 70.44 127 LYS B N 1
ATOM 3771 C CA . LYS B 1 127 ? 14.312 23.531 19.844 1 70.44 127 LYS B CA 1
ATOM 3772 C C . LYS B 1 127 ? 13.312 23.297 20.969 1 70.44 127 LYS B C 1
ATOM 3774 O O . LYS B 1 127 ? 13.703 23.094 22.125 1 70.44 127 LYS B O 1
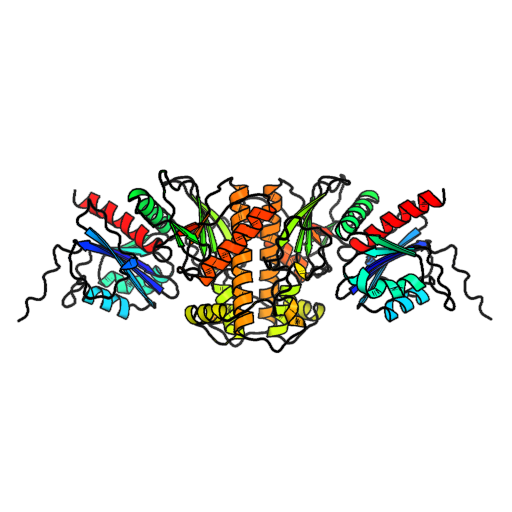ATOM 3779 N N . TYR B 1 128 ? 12.219 23.562 20.594 1 65 128 TYR B N 1
ATOM 3780 C CA . TYR B 1 128 ? 11.148 23.391 21.578 1 65 128 TYR B CA 1
ATOM 3781 C C . TYR B 1 128 ? 11.133 21.969 22.125 1 65 128 TYR B C 1
ATOM 3783 O O . TYR B 1 128 ? 11.25 21 21.375 1 65 128 TYR B O 1
ATOM 3791 N N . LYS B 1 129 ? 11.117 21.922 23.391 1 70.69 129 LYS B N 1
ATOM 3792 C CA . LYS B 1 129 ? 11.078 20.641 24.062 1 70.69 129 LYS B CA 1
ATOM 3793 C C . LYS B 1 129 ? 9.742 19.938 23.828 1 70.69 129 LYS B C 1
ATOM 3795 O O . LYS B 1 129 ? 8.711 20.578 23.656 1 70.69 129 LYS B O 1
ATOM 3800 N N . ASN B 1 130 ? 9.734 18.719 23.641 1 82.19 130 ASN B N 1
ATOM 3801 C CA . ASN B 1 130 ? 8.539 17.875 23.594 1 82.19 130 ASN B CA 1
ATOM 3802 C C . ASN B 1 130 ? 7.801 18.047 22.266 1 82.19 130 ASN B C 1
ATOM 3804 O O . ASN B 1 130 ? 6.578 18.203 22.25 1 82.19 130 ASN B O 1
ATOM 3808 N N . THR B 1 131 ? 8.523 18.281 21.281 1 88.12 131 THR B N 1
ATOM 3809 C CA . THR B 1 131 ? 7.926 18.453 19.969 1 88.12 131 THR B CA 1
ATOM 3810 C C . THR B 1 131 ? 7.828 17.094 19.25 1 88.12 131 THR B C 1
ATOM 3812 O O . THR B 1 131 ? 6.785 16.766 18.703 1 88.12 131 THR B O 1
ATOM 3815 N N . TYR B 1 132 ? 8.93 16.375 19.297 1 92.12 132 TYR B N 1
ATOM 3816 C CA . TYR B 1 132 ? 9.016 15.102 18.578 1 92.12 132 TYR B CA 1
ATOM 3817 C C . TYR B 1 132 ? 8.914 13.938 19.562 1 92.12 132 TYR B C 1
ATOM 3819 O O . TYR B 1 132 ? 9.469 13.984 20.656 1 92.12 132 TYR B O 1
ATOM 3827 N N . PHE B 1 133 ? 8.227 12.875 19.172 1 94.62 133 PHE B N 1
ATOM 3828 C CA . PHE B 1 133 ? 8.047 11.781 20.125 1 94.62 133 PHE B CA 1
ATOM 3829 C C . PHE B 1 133 ? 7.848 10.461 19.406 1 94.62 133 PHE B C 1
ATOM 3831 O O . PHE B 1 133 ? 7.629 10.438 18.188 1 94.62 133 PHE B O 1
ATOM 3838 N N . THR B 1 134 ? 8.078 9.398 20.062 1 95.12 134 THR B N 1
ATOM 3839 C CA . THR B 1 134 ? 7.688 8.047 19.672 1 95.12 134 THR B CA 1
ATOM 3840 C C . THR B 1 134 ? 6.48 7.582 20.484 1 95.12 134 THR B C 1
ATOM 3842 O O . THR B 1 134 ? 6.109 8.211 21.469 1 95.12 134 THR B O 1
ATOM 3845 N N . PHE B 1 135 ? 5.863 6.613 19.953 1 95.25 135 PHE B N 1
ATOM 3846 C CA . PHE B 1 135 ? 4.68 6.117 20.656 1 95.25 135 PHE B CA 1
ATOM 3847 C C . PHE B 1 135 ? 4.766 4.609 20.859 1 95.25 135 PHE B C 1
ATOM 3849 O O . PHE B 1 135 ? 4.918 3.855 19.891 1 95.25 135 PHE B O 1
ATOM 3856 N N . ASN B 1 136 ? 4.762 4.129 21.953 1 91 136 ASN B N 1
ATOM 3857 C CA . ASN B 1 136 ? 4.648 2.746 22.406 1 91 136 ASN B CA 1
ATOM 3858 C C . ASN B 1 136 ? 3.834 2.645 23.688 1 91 136 ASN B C 1
ATOM 3860 O O . ASN B 1 136 ? 4.395 2.666 24.781 1 91 136 ASN B O 1
ATOM 3864 N N . ASN B 1 137 ? 2.574 2.393 23.594 1 88.44 137 ASN B N 1
ATOM 3865 C CA . ASN B 1 137 ? 1.628 2.422 24.719 1 88.44 137 ASN B CA 1
ATOM 3866 C C . ASN B 1 137 ? 1.714 3.732 25.484 1 88.44 137 ASN B C 1
ATOM 3868 O O . ASN B 1 137 ? 1.543 3.748 26.703 1 88.44 137 ASN B O 1
ATOM 3872 N N . GLY B 1 138 ? 2.129 4.723 24.844 1 92.94 138 GLY B N 1
ATOM 3873 C CA . GLY B 1 138 ? 2.266 6.062 25.391 1 92.94 138 GLY B CA 1
ATOM 3874 C C . GLY B 1 138 ? 3.291 6.906 24.656 1 92.94 138 GLY B C 1
ATOM 3875 O O . GLY B 1 138 ? 4.051 6.391 23.828 1 92.94 138 GLY B O 1
ATOM 3876 N N . ILE B 1 139 ? 3.27 8.156 24.969 1 93.81 139 ILE B N 1
ATOM 3877 C CA . ILE B 1 139 ? 4.137 9.102 24.281 1 93.81 139 ILE B CA 1
ATOM 3878 C C . ILE B 1 139 ? 5.504 9.141 24.969 1 93.81 139 ILE B C 1
ATOM 3880 O O . ILE B 1 139 ? 5.59 9.203 26.188 1 93.81 139 ILE B O 1
ATOM 3884 N N . GLU B 1 140 ? 6.539 9.016 24.25 1 93.62 140 GLU B N 1
ATOM 3885 C CA . GLU B 1 140 ? 7.91 9.25 24.688 1 93.62 140 GLU B CA 1
ATOM 3886 C C . GLU B 1 140 ? 8.586 10.328 23.844 1 93.62 140 GLU B C 1
ATOM 3888 O O . GLU B 1 140 ? 8.945 10.094 22.688 1 93.62 140 GLU B O 1
ATOM 3893 N N . TYR B 1 141 ? 8.852 11.461 24.453 1 91.31 141 TYR B N 1
ATOM 3894 C CA . TYR B 1 141 ? 9.422 12.586 23.719 1 91.31 141 TYR B CA 1
ATOM 3895 C C . TYR B 1 141 ? 10.906 12.367 23.453 1 91.31 141 TYR B C 1
ATOM 3897 O O . TYR B 1 141 ? 11.617 11.828 24.297 1 91.31 141 TYR B O 1
ATOM 3905 N N . LEU B 1 142 ? 11.258 12.812 22.297 1 85.94 142 LEU B N 1
ATOM 3906 C CA . LEU B 1 142 ? 12.656 12.766 21.906 1 85.94 142 LEU B CA 1
ATOM 3907 C C . LEU B 1 142 ? 13.414 13.969 22.469 1 85.94 142 LEU B C 1
ATOM 3909 O O . LEU B 1 142 ? 12.914 15.094 22.422 1 85.94 142 LEU B O 1
ATOM 3913 N N . GLN B 1 143 ? 14.539 13.68 23.016 1 80.19 143 GLN B N 1
ATOM 3914 C CA . GLN B 1 143 ? 15.438 14.766 23.391 1 80.19 143 GLN B CA 1
ATOM 3915 C C . GLN B 1 143 ? 16.453 15.062 22.281 1 80.19 143 GLN B C 1
ATOM 3917 O O . GLN B 1 143 ? 17.375 14.289 22.078 1 80.19 143 GLN B O 1
ATOM 3922 N N . LEU B 1 144 ? 16.141 16.062 21.578 1 77.38 144 LEU B N 1
ATOM 3923 C CA . LEU B 1 144 ? 17.016 16.359 20.438 1 77.38 144 LEU B CA 1
ATOM 3924 C C . LEU B 1 144 ? 18.172 17.25 20.859 1 77.38 144 LEU B C 1
ATOM 3926 O O . LEU B 1 144 ? 17.969 18.312 21.469 1 77.38 144 LEU B O 1
ATOM 3930 N N . THR B 1 145 ? 19.375 16.734 20.688 1 71.44 145 THR B N 1
ATOM 3931 C CA . THR B 1 145 ? 20.562 17.531 20.938 1 71.44 145 THR B CA 1
ATOM 3932 C C . THR B 1 145 ? 21.094 18.141 19.641 1 71.44 145 THR B C 1
ATOM 3934 O O . THR B 1 145 ? 21.844 19.109 19.672 1 71.44 145 THR B O 1
ATOM 3937 N N . ALA B 1 146 ? 20.766 17.469 18.578 1 79.81 146 ALA B N 1
ATOM 3938 C CA . ALA B 1 146 ? 21.219 17.922 17.266 1 79.81 146 ALA B CA 1
ATOM 3939 C C . ALA B 1 146 ? 20.047 18.188 16.344 1 79.81 146 ALA B C 1
ATOM 3941 O O . ALA B 1 146 ? 18.891 18.109 16.75 1 79.81 146 ALA B O 1
ATOM 3942 N N . SER B 1 147 ? 20.359 18.656 15.203 1 86.56 147 SER B N 1
ATOM 3943 C CA . SER B 1 147 ? 19.344 18.953 14.203 1 86.56 147 SER B CA 1
ATOM 3944 C C . SER B 1 147 ? 18.531 17.703 13.844 1 86.56 147 SER B C 1
ATOM 3946 O O . SER B 1 147 ? 19.062 16.594 13.898 1 86.56 147 SER B O 1
ATOM 3948 N N . ILE B 1 148 ? 17.328 17.922 13.484 1 90.38 148 ILE B N 1
ATOM 3949 C CA . ILE B 1 148 ? 16.453 16.812 13.133 1 90.38 148 ILE B CA 1
ATOM 3950 C C . ILE B 1 148 ? 16.797 16.312 11.727 1 90.38 148 ILE B C 1
ATOM 3952 O O . ILE B 1 148 ? 16.359 15.227 11.328 1 90.38 148 ILE B O 1
ATOM 3956 N N . TYR B 1 149 ? 17.562 17.109 11.047 1 93.5 149 TYR B N 1
ATOM 3957 C CA . TYR B 1 149 ? 17.859 16.75 9.664 1 93.5 149 TYR B CA 1
ATOM 3958 C C . TYR B 1 149 ? 18.984 15.727 9.602 1 93.5 149 TYR B C 1
ATOM 3960 O O . TYR B 1 149 ? 19.859 15.695 10.469 1 93.5 149 TYR B O 1
ATOM 3968 N N . PRO B 1 150 ? 19 14.945 8.555 1 96.5 150 PRO B N 1
ATOM 3969 C CA . PRO B 1 150 ? 17.969 14.742 7.539 1 96.5 150 PRO B CA 1
ATOM 3970 C C . PRO B 1 150 ? 16.812 13.867 8.039 1 96.5 150 PRO B C 1
ATOM 3972 O O . PRO B 1 150 ? 17 13.086 8.984 1 96.5 150 PRO B O 1
ATOM 3975 N N . PHE B 1 151 ? 15.695 14.023 7.426 1 97.06 151 PHE B N 1
ATOM 3976 C CA . PHE B 1 151 ? 14.578 13.164 7.793 1 97.06 151 PHE B CA 1
ATOM 3977 C C . PHE B 1 151 ? 13.617 13.008 6.621 1 97.06 151 PHE B C 1
ATOM 3979 O O . PHE B 1 151 ? 13.688 13.75 5.641 1 97.06 151 PHE B O 1
ATOM 3986 N N . ILE B 1 152 ? 12.781 11.977 6.641 1 97.88 152 ILE B N 1
ATOM 3987 C CA . ILE B 1 152 ? 11.656 11.766 5.742 1 97.88 152 ILE B CA 1
ATOM 3988 C C . ILE B 1 152 ? 10.352 12.109 6.457 1 97.88 152 ILE B C 1
ATOM 3990 O O . ILE B 1 152 ? 10.156 11.75 7.617 1 97.88 152 ILE B O 1
ATOM 3994 N N . LEU B 1 153 ? 9.578 12.906 5.812 1 97.19 153 LEU B N 1
ATOM 3995 C CA . LEU B 1 153 ? 8.242 13.227 6.316 1 97.19 153 LEU B CA 1
ATOM 3996 C C . LEU B 1 153 ? 7.172 12.469 5.543 1 97.19 153 LEU B C 1
ATOM 3998 O O . LEU B 1 153 ? 7.105 12.555 4.316 1 97.19 153 LEU B O 1
ATOM 4002 N N . VAL B 1 154 ? 6.43 11.688 6.215 1 97.56 154 VAL B N 1
ATOM 4003 C CA . VAL B 1 154 ? 5.227 11.062 5.668 1 97.56 154 VAL B CA 1
ATOM 4004 C C . VAL B 1 154 ? 3.998 11.867 6.086 1 97.56 154 VAL B C 1
ATOM 4006 O O . VAL B 1 154 ? 3.512 11.727 7.211 1 97.56 154 VAL B O 1
ATOM 4009 N N . ASN B 1 155 ? 3.514 12.68 5.168 1 93.25 155 ASN B N 1
ATOM 4010 C CA . ASN B 1 155 ? 2.365 13.547 5.43 1 93.25 155 ASN B CA 1
ATOM 4011 C C . ASN B 1 155 ? 1.062 12.898 4.969 1 93.25 155 ASN B C 1
ATOM 4013 O O . ASN B 1 155 ? 0.815 12.781 3.766 1 93.25 155 ASN B O 1
ATOM 4017 N N . ILE B 1 156 ? 0.216 12.539 5.961 1 93.44 156 ILE B N 1
ATOM 4018 C CA . ILE B 1 156 ? -0.96 11.719 5.676 1 93.44 156 ILE B CA 1
ATOM 4019 C C . ILE B 1 156 ? -2.217 12.586 5.754 1 93.44 156 ILE B C 1
ATOM 4021 O O . ILE B 1 156 ? -2.652 12.961 6.844 1 93.44 156 ILE B O 1
ATOM 4025 N N . GLY B 1 157 ? -2.844 12.922 4.707 1 86.31 157 GLY B N 1
ATOM 4026 C CA . GLY B 1 157 ? -4.164 13.516 4.57 1 86.31 157 GLY B CA 1
ATOM 4027 C C . GLY B 1 157 ? -5.164 12.594 3.896 1 86.31 157 GLY B C 1
ATOM 4028 O O . GLY B 1 157 ? -5.273 11.422 4.254 1 86.31 157 GLY B O 1
ATOM 4029 N N . SER B 1 158 ? -5.902 13.234 2.879 1 84.56 158 SER B N 1
ATOM 4030 C CA . SER B 1 158 ? -6.707 12.336 2.053 1 84.56 158 SER B CA 1
ATOM 4031 C C . SER B 1 158 ? -5.832 11.344 1.306 1 84.56 158 SER B C 1
ATOM 4033 O O . SER B 1 158 ? -6.16 10.156 1.229 1 84.56 158 SER B O 1
ATOM 4035 N N . GLY B 1 159 ? -4.824 11.891 0.688 1 88.88 159 GLY B N 1
ATOM 4036 C CA . GLY B 1 159 ? -3.725 11.078 0.183 1 88.88 159 GLY B CA 1
ATOM 4037 C C . GLY B 1 159 ? -2.473 11.18 1.034 1 88.88 159 GLY B C 1
ATOM 4038 O O . GLY B 1 159 ? -2.504 11.734 2.133 1 88.88 159 GLY B O 1
ATOM 4039 N N . VAL B 1 160 ? -1.403 10.57 0.606 1 93.56 160 VAL B N 1
ATOM 4040 C CA . VAL B 1 160 ? -0.152 10.586 1.355 1 93.56 160 VAL B CA 1
ATOM 4041 C C . VAL B 1 160 ? 0.96 11.18 0.494 1 93.56 160 VAL B C 1
ATOM 4043 O O . VAL B 1 160 ? 1.075 10.859 -0.691 1 93.56 160 VAL B O 1
ATOM 4046 N N . SER B 1 161 ? 1.712 12.086 1.054 1 92.12 161 SER B N 1
ATOM 4047 C CA . SER B 1 161 ? 2.916 12.625 0.429 1 92.12 161 SER B CA 1
ATOM 4048 C C . SER B 1 161 ? 4.16 12.266 1.233 1 92.12 161 SER B C 1
ATOM 4050 O O . SER B 1 161 ? 4.16 12.367 2.463 1 92.12 161 SER B O 1
ATOM 4052 N N . ILE B 1 162 ? 5.125 11.805 0.576 1 95.88 162 ILE B N 1
ATOM 4053 C CA . ILE B 1 162 ? 6.398 11.492 1.216 1 95.88 162 ILE B CA 1
ATOM 4054 C C . ILE B 1 162 ? 7.461 12.484 0.762 1 95.88 162 ILE B C 1
ATOM 4056 O O . ILE B 1 162 ? 7.746 12.602 -0.433 1 95.88 162 ILE B O 1
ATOM 4060 N N . LEU B 1 163 ? 8.047 13.195 1.705 1 96.12 163 LEU B N 1
ATOM 4061 C CA . LEU B 1 163 ? 9.023 14.25 1.437 1 96.12 163 LEU B CA 1
ATOM 4062 C C . LEU B 1 163 ? 10.367 13.922 2.086 1 96.12 163 LEU B C 1
ATOM 4064 O O . LEU B 1 163 ? 10.406 13.398 3.201 1 96.12 163 LEU B O 1
ATOM 4068 N N . LYS B 1 164 ? 11.398 14.227 1.424 1 97.19 164 LYS B N 1
ATOM 4069 C CA . LYS B 1 164 ? 12.758 14.109 1.946 1 97.19 164 LYS B CA 1
ATOM 4070 C C . LYS B 1 164 ? 13.344 15.477 2.271 1 97.19 164 LYS B C 1
ATOM 4072 O O . LYS B 1 164 ? 13.367 16.375 1.418 1 97.19 164 LYS B O 1
ATOM 4077 N N . PHE B 1 165 ? 13.695 15.633 3.482 1 96.88 165 PHE B N 1
ATOM 4078 C CA . PHE B 1 165 ? 14.391 16.844 3.916 1 96.88 165 PHE B CA 1
ATOM 4079 C C . PHE B 1 165 ? 15.867 16.547 4.152 1 96.88 165 PHE B C 1
ATOM 4081 O O . PHE B 1 165 ? 16.219 15.844 5.098 1 96.88 165 PHE B O 1
ATOM 4088 N N . ASP B 1 166 ? 16.75 17.125 3.354 1 96.75 166 ASP B N 1
ATOM 4089 C CA . ASP B 1 166 ? 18.188 16.938 3.527 1 96.75 166 ASP B CA 1
ATOM 4090 C C . ASP B 1 166 ? 18.734 17.906 4.586 1 96.75 166 ASP B C 1
ATOM 4092 O O . ASP B 1 166 ? 19.625 17.547 5.352 1 96.75 166 ASP B O 1
ATOM 4096 N N . ASN B 1 167 ? 18.281 19.047 4.578 1 94.5 167 ASN B N 1
ATOM 4097 C CA . ASN B 1 167 ? 18.562 20.109 5.539 1 94.5 167 ASN B CA 1
ATOM 4098 C C . ASN B 1 167 ? 17.453 21.156 5.551 1 94.5 167 ASN B C 1
ATOM 4100 O O . ASN B 1 167 ? 16.344 20.906 5.07 1 94.5 167 ASN B O 1
ATOM 4104 N N . ASP B 1 168 ? 17.625 22.266 6.16 1 90.31 168 ASP B N 1
ATOM 4105 C CA . ASP B 1 168 ? 16.578 23.266 6.34 1 90.31 168 ASP B CA 1
ATOM 4106 C C . ASP B 1 168 ? 16.328 24.031 5.043 1 90.31 168 ASP B C 1
ATOM 4108 O O . ASP B 1 168 ? 15.352 24.781 4.945 1 90.31 168 ASP B O 1
ATOM 4112 N N . GLU B 1 169 ? 16.984 23.797 3.986 1 90.56 169 GLU B N 1
ATOM 4113 C CA . GLU B 1 169 ? 16.844 24.531 2.729 1 90.56 169 GLU B CA 1
ATOM 4114 C C . GLU B 1 169 ? 16.453 23.594 1.591 1 90.56 169 GLU B C 1
ATOM 4116 O O . GLU B 1 169 ? 15.828 24 0.617 1 90.56 169 GLU B O 1
ATOM 4121 N N . GLN B 1 170 ? 16.922 22.406 1.723 1 93.06 170 GLN B N 1
ATOM 4122 C CA . GLN B 1 170 ? 16.766 21.453 0.621 1 93.06 170 GLN B CA 1
ATOM 4123 C C . GLN B 1 170 ? 15.766 20.359 0.975 1 93.06 170 GLN B C 1
ATOM 4125 O O . GLN B 1 170 ? 15.984 19.594 1.909 1 93.06 170 GLN B O 1
ATOM 4130 N N . PHE B 1 171 ? 14.664 20.281 0.199 1 93.25 171 PHE B N 1
ATOM 4131 C CA . PHE B 1 171 ? 13.688 19.203 0.359 1 93.25 171 PHE B CA 1
ATOM 4132 C C . PHE B 1 171 ? 13.039 18.859 -0.976 1 93.25 171 PHE B C 1
ATOM 4134 O O . PHE B 1 171 ? 13.156 19.625 -1.942 1 93.25 171 PHE B O 1
ATOM 4141 N N . ALA B 1 172 ? 12.43 17.719 -1.086 1 92.31 172 ALA B N 1
ATOM 4142 C CA . ALA B 1 172 ? 11.734 17.297 -2.293 1 92.31 172 ALA B CA 1
ATOM 4143 C C . ALA B 1 172 ? 10.633 16.281 -1.96 1 92.31 172 ALA B C 1
ATOM 4145 O O . ALA B 1 172 ? 10.789 15.461 -1.056 1 92.31 172 ALA B O 1
ATOM 4146 N N . ARG B 1 173 ? 9.547 16.406 -2.652 1 91.75 173 ARG B N 1
ATOM 4147 C CA . ARG B 1 173 ? 8.594 15.305 -2.637 1 91.75 173 ARG B CA 1
ATOM 4148 C C . ARG B 1 173 ? 9.117 14.117 -3.43 1 91.75 173 ARG B C 1
ATOM 4150 O O . ARG B 1 173 ? 9.344 14.219 -4.637 1 91.75 173 ARG B O 1
ATOM 4157 N N . ILE B 1 174 ? 9.305 13.016 -2.82 1 93.25 174 ILE B N 1
ATOM 4158 C CA . ILE B 1 174 ? 10 11.906 -3.473 1 93.25 174 ILE B CA 1
ATOM 4159 C C . ILE B 1 174 ? 9 10.812 -3.832 1 93.25 174 ILE B C 1
ATOM 4161 O O . ILE B 1 174 ? 9.305 9.914 -4.621 1 93.25 174 ILE B O 1
ATOM 4165 N N . SER B 1 175 ? 7.832 10.875 -3.201 1 93.12 175 SER B N 1
ATOM 4166 C CA . SER B 1 175 ? 6.844 9.844 -3.492 1 93.12 175 SER B CA 1
ATOM 4167 C C . SER B 1 175 ? 5.496 10.172 -2.854 1 93.12 175 SER B C 1
ATOM 4169 O O . SER B 1 175 ? 5.305 11.266 -2.322 1 93.12 175 SER B O 1
ATOM 4171 N N . GLY B 1 176 ? 4.594 9.266 -2.938 1 92.44 176 GLY B N 1
ATOM 4172 C CA . GLY B 1 176 ? 3.254 9.312 -2.367 1 92.44 176 GLY B CA 1
ATOM 4173 C C . GLY B 1 176 ? 2.461 8.047 -2.609 1 92.44 176 GLY B C 1
ATOM 4174 O O . GLY B 1 176 ? 2.914 7.148 -3.326 1 92.44 176 GLY B O 1
ATOM 4175 N N . THR B 1 177 ? 1.337 7.938 -1.97 1 94.31 177 THR B N 1
ATOM 4176 C CA . THR B 1 177 ? 0.433 6.82 -2.219 1 94.31 177 THR B CA 1
ATOM 4177 C C . THR B 1 177 ? -1.022 7.273 -2.139 1 94.31 177 THR B C 1
ATOM 4179 O O . THR B 1 177 ? -1.343 8.227 -1.423 1 94.31 177 THR B O 1
ATOM 4182 N N . CYS B 1 178 ? -1.812 6.605 -2.893 1 93.31 178 CYS B N 1
ATOM 4183 C CA . CYS B 1 178 ? -3.232 6.926 -2.955 1 93.31 178 CYS B CA 1
ATOM 4184 C C . CYS B 1 178 ? -3.986 6.285 -1.796 1 93.31 178 CYS B C 1
ATOM 4186 O O . CYS B 1 178 ? -5.195 6.48 -1.655 1 93.31 178 CYS B O 1
ATOM 4188 N N . LEU B 1 179 ? -3.346 5.547 -0.942 1 95.69 179 LEU B N 1
ATOM 4189 C CA . LEU B 1 179 ? -3.971 4.867 0.187 1 95.69 179 LEU B CA 1
ATOM 4190 C C . LEU B 1 179 ? -3.748 5.641 1.48 1 95.69 179 LEU B C 1
ATOM 4192 O O . LEU B 1 179 ? -2.861 5.305 2.268 1 95.69 179 LEU B O 1
ATOM 4196 N N . GLY B 1 180 ? -4.539 6.633 1.691 1 94.19 180 GLY B N 1
ATOM 4197 C CA . GLY B 1 180 ? -4.445 7.469 2.877 1 94.19 180 GLY B CA 1
ATOM 4198 C C . GLY B 1 180 ? -5.762 7.617 3.611 1 94.19 180 GLY B C 1
ATOM 4199 O O . GLY B 1 180 ? -6.539 6.664 3.703 1 94.19 180 GLY B O 1
ATOM 4200 N N . GLY B 1 181 ? -5.973 8.711 4.191 1 91.88 181 GLY B N 1
ATOM 4201 C CA . GLY B 1 181 ? -7.168 8.961 4.98 1 91.88 181 GLY B CA 1
ATOM 4202 C C . GLY B 1 181 ? -8.445 8.945 4.156 1 91.88 181 GLY B C 1
ATOM 4203 O O . GLY B 1 181 ? -9.5 8.547 4.652 1 91.88 181 GLY B O 1
ATOM 4204 N N . GLY B 1 182 ? -8.359 9.461 2.961 1 89.94 182 GLY B N 1
ATOM 4205 C CA . GLY B 1 182 ? -9.531 9.438 2.098 1 89.94 182 GLY B CA 1
ATOM 4206 C C . GLY B 1 182 ? -10.047 8.039 1.822 1 89.94 182 GLY B C 1
ATOM 4207 O O . GLY B 1 182 ? -11.258 7.816 1.778 1 89.94 182 GLY B O 1
ATOM 4208 N N . MET B 1 183 ? -9.164 7.16 1.526 1 93.69 183 MET B N 1
ATOM 4209 C CA . MET B 1 183 ? -9.531 5.762 1.33 1 93.69 183 MET B CA 1
ATOM 4210 C C . MET B 1 183 ? -10.156 5.184 2.594 1 93.69 183 MET B C 1
ATOM 4212 O O . MET B 1 183 ? -11.219 4.555 2.535 1 93.69 183 MET B O 1
ATOM 4216 N N . PHE B 1 184 ? -9.484 5.426 3.766 1 95.19 184 PHE B N 1
ATOM 4217 C CA . PHE B 1 184 ? -9.984 4.941 5.047 1 95.19 184 PHE B CA 1
ATOM 4218 C C . PHE B 1 184 ? -11.406 5.43 5.293 1 95.19 184 PHE B C 1
ATOM 4220 O O . PHE B 1 184 ? -12.289 4.641 5.609 1 95.19 184 PHE B O 1
ATOM 4227 N N . LEU B 1 185 ? -11.617 6.676 5.121 1 91.06 185 LEU B N 1
ATOM 4228 C CA . LEU B 1 185 ? -12.922 7.277 5.359 1 91.06 185 LEU B CA 1
ATOM 4229 C C . LEU B 1 185 ? -13.945 6.77 4.348 1 91.06 185 LEU B C 1
ATOM 4231 O O . LEU B 1 185 ? -15.078 6.449 4.715 1 91.06 185 LEU B O 1
ATOM 4235 N N . GLY B 1 186 ? -13.531 6.797 3.107 1 89.88 186 GLY B N 1
ATOM 4236 C CA . GLY B 1 186 ? -14.43 6.344 2.062 1 89.88 186 GLY B CA 1
ATOM 4237 C C . GLY B 1 186 ? -14.922 4.922 2.273 1 89.88 186 GLY B C 1
ATOM 4238 O O . GLY B 1 186 ? -16.125 4.664 2.246 1 89.88 186 GLY B O 1
ATOM 4239 N N . LEU B 1 187 ? -14.039 3.975 2.502 1 92.38 187 LEU B N 1
ATOM 4240 C CA . LEU B 1 187 ? -14.398 2.574 2.705 1 92.38 187 LEU B CA 1
ATOM 4241 C C . LEU B 1 187 ? -15.18 2.398 4 1 92.38 187 LEU B C 1
ATOM 4243 O O . LEU B 1 187 ? -16.156 1.649 4.039 1 92.38 187 LEU B O 1
ATOM 4247 N N . SER B 1 188 ? -14.734 3.07 5.07 1 92.56 188 SER B N 1
ATOM 4248 C CA . SER B 1 188 ? -15.461 2.98 6.336 1 92.56 188 SER B CA 1
ATOM 4249 C C . SER B 1 188 ? -16.891 3.471 6.184 1 92.56 188 SER B C 1
ATOM 4251 O O . SER B 1 188 ? -17.828 2.865 6.727 1 92.56 188 SER B O 1
ATOM 4253 N N . HIS B 1 189 ? -17.016 4.57 5.461 1 89.62 189 HIS B N 1
ATOM 4254 C CA . HIS B 1 189 ? -18.344 5.121 5.23 1 89.62 189 HIS B CA 1
ATOM 4255 C C . HIS B 1 189 ? -19.234 4.125 4.5 1 89.62 189 HIS B C 1
ATOM 4257 O O . HIS B 1 189 ? -20.406 3.967 4.84 1 89.62 189 HIS B O 1
ATOM 4263 N N . LEU B 1 190 ? -18.719 3.572 3.549 1 85.5 190 LEU B N 1
ATOM 4264 C CA . LEU B 1 190 ? -19.484 2.613 2.756 1 85.5 190 LEU B CA 1
ATOM 4265 C C . LEU B 1 190 ? -20.016 1.478 3.627 1 85.5 190 LEU B C 1
ATOM 4267 O O . LEU B 1 190 ? -21.109 0.975 3.404 1 85.5 190 LEU B O 1
ATOM 4271 N N . PHE B 1 191 ? -19.25 1.131 4.66 1 84.88 191 PHE B N 1
ATOM 4272 C CA . PHE B 1 191 ? -19.594 -0.036 5.465 1 84.88 191 PHE B CA 1
ATOM 4273 C C . PHE B 1 191 ? -20.453 0.361 6.656 1 84.88 191 PHE B C 1
ATOM 4275 O O . PHE B 1 191 ? -21.312 -0.409 7.09 1 84.88 191 PHE B O 1
ATOM 4282 N N . THR B 1 192 ? -20.219 1.526 7.156 1 88.75 192 THR B N 1
ATOM 4283 C CA . THR B 1 192 ? -20.828 1.869 8.438 1 88.75 192 THR B CA 1
ATOM 4284 C C . THR B 1 192 ? -21.906 2.939 8.25 1 88.75 192 THR B C 1
ATOM 4286 O O . THR B 1 192 ? -22.75 3.129 9.125 1 88.75 192 THR B O 1
ATOM 4289 N N . GLY B 1 193 ? -21.797 3.664 7.184 1 87.69 193 GLY B N 1
ATOM 4290 C CA . GLY B 1 193 ? -22.625 4.84 7.012 1 87.69 193 GLY B CA 1
ATOM 4291 C C . GLY B 1 193 ? -22.109 6.055 7.758 1 87.69 193 GLY B C 1
ATOM 4292 O O . GLY B 1 193 ? -22.672 7.148 7.633 1 87.69 193 GLY B O 1
ATOM 4293 N N . ILE B 1 194 ? -21.047 5.852 8.492 1 89.81 194 ILE B N 1
ATOM 4294 C CA . ILE B 1 194 ? -20.516 6.934 9.305 1 89.81 194 ILE B CA 1
ATOM 4295 C C . ILE B 1 194 ? -19.531 7.762 8.477 1 89.81 194 ILE B C 1
ATOM 4297 O O . ILE B 1 194 ? -18.656 7.211 7.812 1 89.81 194 ILE B O 1
ATOM 4301 N N . ASN B 1 195 ? -19.609 9.023 8.477 1 85.38 195 ASN B N 1
ATOM 4302 C CA . ASN B 1 195 ? -18.766 9.914 7.695 1 85.38 195 ASN B CA 1
ATOM 4303 C C . ASN B 1 195 ? -17.906 10.789 8.594 1 85.38 195 ASN B C 1
ATOM 4305 O O . ASN B 1 195 ? -17.219 11.703 8.117 1 85.38 195 ASN B O 1
ATOM 4309 N N . ASP B 1 196 ? -17.828 10.516 9.805 1 84.44 196 ASP B N 1
ATOM 4310 C CA . ASP B 1 196 ? -17.047 11.281 10.773 1 84.44 196 ASP B CA 1
ATOM 4311 C C . ASP B 1 196 ? -15.781 10.531 11.18 1 84.44 196 ASP B C 1
ATOM 4313 O O . ASP B 1 196 ? -15.852 9.445 11.758 1 84.44 196 ASP B O 1
ATOM 4317 N N . PHE B 1 197 ? -14.734 11.172 10.922 1 83.75 197 PHE B N 1
ATOM 4318 C CA . PHE B 1 197 ? -13.43 10.547 11.141 1 83.75 197 PHE B CA 1
ATOM 4319 C C . PHE B 1 197 ? -13.234 10.211 12.617 1 83.75 197 PHE B C 1
ATOM 4321 O O . PHE B 1 197 ? -12.781 9.117 12.953 1 83.75 197 PHE B O 1
ATOM 4328 N N . ASP B 1 198 ? -13.508 11.156 13.492 1 83.56 198 ASP B N 1
ATOM 4329 C CA . ASP B 1 198 ? -13.312 10.945 14.93 1 83.56 198 ASP B CA 1
ATOM 4330 C C . ASP B 1 198 ? -14.195 9.805 15.438 1 83.56 198 ASP B C 1
ATOM 4332 O O . ASP B 1 198 ? -13.758 9.016 16.281 1 83.56 198 ASP B O 1
ATOM 4336 N N . GLU B 1 199 ? -15.344 9.766 14.906 1 89.75 199 GLU B N 1
ATOM 4337 C CA . GLU B 1 199 ? -16.234 8.688 15.289 1 89.75 199 GLU B CA 1
ATOM 4338 C C . GLU B 1 199 ? -15.695 7.332 14.844 1 89.75 199 GLU B C 1
ATOM 4340 O O . GLU B 1 199 ? -15.766 6.352 15.586 1 89.75 199 GLU B O 1
ATOM 4345 N N . LEU B 1 200 ? -15.195 7.328 13.68 1 91.94 200 LEU B N 1
ATOM 4346 C CA . LEU B 1 200 ? -14.633 6.094 13.148 1 91.94 200 LEU B CA 1
ATOM 4347 C C . LEU B 1 200 ? -13.414 5.656 13.961 1 91.94 200 LEU B C 1
ATOM 4349 O O . LEU B 1 200 ? -13.242 4.469 14.227 1 91.94 200 LEU B O 1
ATOM 4353 N N . LEU B 1 201 ? -12.633 6.559 14.352 1 88.5 201 LEU B N 1
ATOM 4354 C CA . LEU B 1 201 ? -11.445 6.227 15.133 1 88.5 201 LEU B CA 1
ATOM 4355 C C . LEU B 1 201 ? -11.836 5.68 16.5 1 88.5 201 LEU B C 1
ATOM 4357 O O . LEU B 1 201 ? -11.164 4.789 17.031 1 88.5 201 LEU B O 1
ATOM 4361 N N . LYS B 1 202 ? -12.883 6.25 17.062 1 90.06 202 LYS B N 1
ATOM 4362 C CA . LYS B 1 202 ? -13.391 5.715 18.312 1 90.06 202 LYS B CA 1
ATOM 4363 C C . LYS B 1 202 ? -13.836 4.266 18.156 1 90.06 202 LYS B C 1
ATOM 4365 O O . LYS B 1 202 ? -13.641 3.449 19.062 1 90.06 202 LYS B O 1
ATOM 4370 N N . MET B 1 203 ? -14.391 3.971 17.062 1 92.69 203 MET B N 1
ATOM 4371 C CA . MET B 1 203 ? -14.852 2.615 16.781 1 92.69 203 MET B CA 1
ATOM 4372 C C . MET B 1 203 ? -13.68 1.644 16.719 1 92.69 203 MET B C 1
ATOM 4374 O O . MET B 1 203 ? -13.797 0.494 17.141 1 92.69 203 MET B O 1
ATOM 4378 N N . THR B 1 204 ? -12.555 2.094 16.203 1 92.19 204 THR B N 1
ATOM 4379 C CA . THR B 1 204 ? -11.391 1.224 16.062 1 92.19 204 THR B CA 1
ATOM 4380 C C . THR B 1 204 ? -10.898 0.767 17.438 1 92.19 204 THR B C 1
ATOM 4382 O O . THR B 1 204 ? -10.336 -0.323 17.562 1 92.19 204 THR B O 1
ATOM 4385 N N . LYS B 1 205 ? -11.102 1.556 18.469 1 90.06 205 LYS B N 1
ATOM 4386 C CA . LYS B 1 205 ? -10.664 1.218 19.828 1 90.06 205 LYS B CA 1
ATOM 4387 C C . LYS B 1 205 ? -11.422 0.013 20.359 1 90.06 205 LYS B C 1
ATOM 4389 O O . LYS B 1 205 ? -10.914 -0.72 21.219 1 90.06 205 LYS B O 1
ATOM 4394 N N . LYS B 1 206 ? -12.578 -0.187 19.812 1 91.44 206 LYS B N 1
ATOM 4395 C CA . LYS B 1 206 ? -13.445 -1.26 20.297 1 91.44 206 LYS B CA 1
ATOM 4396 C C . LYS B 1 206 ? -13.344 -2.488 19.391 1 91.44 206 LYS B C 1
ATOM 4398 O O . LYS B 1 206 ? -13.914 -3.537 19.703 1 91.44 206 LYS B O 1
ATOM 4403 N N . GLY B 1 207 ? -12.625 -2.346 18.344 1 91.81 207 GLY B N 1
ATOM 4404 C CA . GLY B 1 207 ? -12.609 -3.41 17.359 1 91.81 207 GLY B CA 1
ATOM 4405 C C . GLY B 1 207 ? -11.359 -4.27 17.422 1 91.81 207 GLY B C 1
ATOM 4406 O O . GLY B 1 207 ? -10.344 -3.852 17.984 1 91.81 207 GLY B O 1
ATOM 4407 N N . SER B 1 208 ? -11.539 -5.465 16.875 1 90 208 SER B N 1
ATOM 4408 C CA . SER B 1 208 ? -10.422 -6.387 16.656 1 90 208 SER B CA 1
ATOM 4409 C C . SER B 1 208 ? -10.398 -6.898 15.219 1 90 208 SER B C 1
ATOM 4411 O O . SER B 1 208 ? -11.438 -7.254 14.664 1 90 208 SER B O 1
ATOM 4413 N N . ASN B 1 209 ? -9.172 -6.895 14.656 1 89.19 209 ASN B N 1
ATOM 4414 C CA . ASN B 1 209 ? -9.086 -7.336 13.266 1 89.19 209 ASN B CA 1
ATOM 4415 C C . ASN B 1 209 ? -8.969 -8.852 13.172 1 89.19 209 ASN B C 1
ATOM 4417 O O . ASN B 1 209 ? -8.812 -9.398 12.078 1 89.19 209 ASN B O 1
ATOM 4421 N N . ALA B 1 210 ? -9.055 -9.555 14.227 1 85.81 210 ALA B N 1
ATOM 4422 C CA . ALA B 1 210 ? -8.844 -11 14.273 1 85.81 210 ALA B CA 1
ATOM 4423 C C . ALA B 1 210 ? -9.883 -11.734 13.438 1 85.81 210 ALA B C 1
ATOM 4425 O O . ALA B 1 210 ? -9.586 -12.773 12.844 1 85.81 210 ALA B O 1
ATOM 4426 N N . ALA B 1 211 ? -11.055 -11.195 13.391 1 86.44 211 ALA B N 1
ATOM 4427 C CA . ALA B 1 211 ? -12.133 -11.875 12.672 1 86.44 211 ALA B CA 1
ATOM 4428 C C . ALA B 1 211 ? -12.188 -11.43 11.219 1 86.44 211 ALA B C 1
ATOM 4430 O O . ALA B 1 211 ? -12.891 -12.031 10.398 1 86.44 211 ALA B O 1
ATOM 4431 N N . THR B 1 212 ? -11.43 -10.445 10.883 1 90.5 212 THR B N 1
ATOM 4432 C CA . THR B 1 212 ? -11.508 -9.867 9.547 1 90.5 212 THR B CA 1
ATOM 4433 C C . THR B 1 212 ? -10.258 -10.211 8.734 1 90.5 212 THR B C 1
ATOM 4435 O O . THR B 1 212 ? -10.352 -10.633 7.586 1 90.5 212 THR B O 1
ATOM 4438 N N . ASP B 1 213 ? -9.141 -10.086 9.359 1 90.62 213 ASP B N 1
ATOM 4439 C CA . ASP B 1 213 ? -7.867 -10.289 8.68 1 90.62 213 ASP B CA 1
ATOM 4440 C C . ASP B 1 213 ? -7.375 -11.727 8.867 1 90.62 213 ASP B C 1
ATOM 4442 O O . ASP B 1 213 ? -7.699 -12.375 9.859 1 90.62 213 ASP B O 1
ATOM 4446 N N . LEU B 1 214 ? -6.656 -12.18 7.879 1 87.62 214 LEU B N 1
ATOM 4447 C CA . LEU B 1 214 ? -5.832 -13.367 8.078 1 87.62 214 LEU B CA 1
ATOM 4448 C C . LEU B 1 214 ? -4.488 -13 8.695 1 87.62 214 LEU B C 1
ATOM 4450 O O . LEU B 1 214 ? -3.734 -12.211 8.133 1 87.62 214 LEU B O 1
ATOM 4454 N N . LEU B 1 215 ? -4.242 -13.586 9.789 1 84.88 215 LEU B N 1
ATOM 4455 C CA . LEU B 1 215 ? -3.025 -13.258 10.523 1 84.88 215 LEU B CA 1
ATOM 4456 C C . LEU B 1 215 ? -1.9 -14.227 10.164 1 84.88 215 LEU B C 1
ATOM 4458 O O . LEU B 1 215 ? -2.154 -15.328 9.688 1 84.88 215 LEU B O 1
ATOM 4462 N N . ILE B 1 216 ? -0.661 -13.773 10.289 1 77.94 216 ILE B N 1
ATOM 4463 C CA . ILE B 1 216 ? 0.526 -14.5 9.852 1 77.94 216 ILE B CA 1
ATOM 4464 C C . ILE B 1 216 ? 0.558 -15.883 10.516 1 77.94 216 ILE B C 1
ATOM 4466 O O . ILE B 1 216 ? 0.981 -16.859 9.898 1 77.94 216 ILE B O 1
ATOM 4470 N N . ASP B 1 217 ? 0.134 -15.953 11.719 1 73.5 217 ASP B N 1
ATOM 4471 C CA . ASP B 1 217 ? 0.175 -17.219 12.438 1 73.5 217 ASP B CA 1
ATOM 4472 C C . ASP B 1 217 ? -0.878 -18.188 11.906 1 73.5 217 ASP B C 1
ATOM 4474 O O . ASP B 1 217 ? -0.855 -19.391 12.227 1 73.5 217 ASP B O 1
ATOM 4478 N N . GLU B 1 218 ? -1.748 -17.703 11.086 1 71.94 218 GLU B N 1
ATOM 4479 C CA . GLU B 1 218 ? -2.816 -18.531 10.516 1 71.94 218 GLU B CA 1
ATOM 4480 C C . GLU B 1 218 ? -2.451 -19.016 9.117 1 71.94 218 GLU B C 1
ATOM 4482 O O . GLU B 1 218 ? -3.189 -19.797 8.516 1 71.94 218 GLU B O 1
ATOM 4487 N N . VAL B 1 219 ? -1.496 -18.469 8.562 1 66.12 219 VAL B N 1
ATOM 4488 C CA . VAL B 1 219 ? -1.105 -18.859 7.207 1 66.12 219 VAL B CA 1
ATOM 4489 C C . VAL B 1 219 ? 0.192 -19.656 7.25 1 66.12 219 VAL B C 1
ATOM 4491 O O . VAL B 1 219 ? 1.057 -19.406 8.094 1 66.12 219 VAL B O 1
ATOM 4494 N N . HIS B 1 220 ? 0.034 -20.797 6.699 1 55.41 220 HIS B N 1
ATOM 4495 C CA . HIS B 1 220 ? 1.276 -21.531 6.535 1 55.41 220 HIS B CA 1
ATOM 4496 C C . HIS B 1 220 ? 2.219 -20.828 5.562 1 55.41 220 HIS B C 1
ATOM 4498 O O . HIS B 1 220 ? 1.924 -20.734 4.371 1 55.41 220 HIS B O 1
ATOM 4504 N N . LEU B 1 221 ? 2.939 -19.891 6.234 1 51.56 221 LEU B N 1
ATOM 4505 C CA . LEU B 1 221 ? 3.922 -19.281 5.34 1 51.56 221 LEU B CA 1
ATOM 4506 C C . LEU B 1 221 ? 5.102 -20.219 5.117 1 51.56 221 LEU B C 1
ATOM 4508 O O . LEU B 1 221 ? 5.52 -20.922 6.035 1 51.56 221 LEU B O 1
ATOM 4512 N N . GLY B 1 222 ? 5.125 -20.984 4.105 1 45.06 222 GLY B N 1
ATOM 4513 C CA . GLY B 1 222 ? 6.211 -21.875 3.738 1 45.06 222 GLY B CA 1
ATOM 4514 C C . GLY B 1 222 ? 7.566 -21.391 4.223 1 45.06 222 GLY B C 1
ATOM 4515 O O . GLY B 1 222 ? 8.594 -21.984 3.883 1 45.06 222 GLY B O 1
ATOM 4516 N N . PHE B 1 223 ? 7.648 -20.109 4.684 1 42.88 223 PHE B N 1
ATOM 4517 C CA . PHE B 1 223 ? 8.938 -19.672 5.211 1 42.88 223 PHE B CA 1
ATOM 4518 C C . PHE B 1 223 ? 8.867 -19.5 6.723 1 42.88 223 PHE B C 1
ATOM 4520 O O . PHE B 1 223 ? 7.816 -19.172 7.27 1 42.88 223 PHE B O 1
ATOM 4527 N N . GLN B 1 224 ? 9.758 -20.219 7.379 1 41.06 224 GLN B N 1
ATOM 4528 C CA . GLN B 1 224 ? 9.969 -19.953 8.797 1 41.06 224 GLN B CA 1
ATOM 4529 C C . GLN B 1 224 ? 10.219 -18.469 9.039 1 41.06 224 GLN B C 1
ATOM 4531 O O . GLN B 1 224 ? 11.172 -17.891 8.508 1 41.06 224 GLN B O 1
ATOM 4536 N N . SER B 1 225 ? 9.258 -17.703 9.047 1 43.97 225 SER B N 1
ATOM 4537 C CA . SER B 1 225 ? 9.633 -16.359 9.492 1 43.97 225 SER B CA 1
ATOM 4538 C C . SER B 1 225 ? 10.406 -16.406 10.805 1 43.97 225 SER B C 1
ATOM 4540 O O . SER B 1 225 ? 10 -17.094 11.742 1 43.97 225 SER B O 1
ATOM 4542 N N . PRO B 1 226 ? 11.695 -16.094 10.773 1 38.81 226 PRO B N 1
ATOM 4543 C CA . PRO B 1 226 ? 12.469 -16.172 12.016 1 38.81 226 PRO B CA 1
ATOM 4544 C C . PRO B 1 226 ? 11.664 -15.727 13.234 1 38.81 226 PRO B C 1
ATOM 4546 O O . PRO B 1 226 ? 11.797 -16.312 14.312 1 38.81 226 PRO B O 1
ATOM 4549 N N . THR B 1 227 ? 11.453 -14.414 13.438 1 39.75 227 THR B N 1
ATOM 4550 C CA . THR B 1 227 ? 11.266 -13.766 14.727 1 39.75 227 THR B CA 1
ATOM 4551 C C . THR B 1 227 ? 9.789 -13.742 15.109 1 39.75 227 THR B C 1
ATOM 4553 O O . THR B 1 227 ? 9.102 -12.742 14.906 1 39.75 227 THR B O 1
ATOM 4556 N N . ARG B 1 228 ? 9.219 -14.883 15 1 44.44 228 ARG B N 1
ATOM 4557 C CA . ARG B 1 228 ? 7.84 -14.883 15.461 1 44.44 228 ARG B CA 1
ATOM 4558 C C . ARG B 1 228 ? 7.758 -14.555 16.953 1 44.44 228 ARG B C 1
ATOM 4560 O O . ARG B 1 228 ? 8.156 -15.367 17.797 1 44.44 228 ARG B O 1
ATOM 4567 N N . ASP B 1 229 ? 7.809 -13.43 17.234 1 42.78 229 ASP B N 1
ATOM 4568 C CA . ASP B 1 229 ? 7.289 -13.266 18.578 1 42.78 229 ASP B CA 1
ATOM 4569 C C . ASP B 1 229 ? 5.789 -13.547 18.641 1 42.78 229 ASP B C 1
ATOM 4571 O O . ASP B 1 229 ? 5.004 -12.883 17.953 1 42.78 229 ASP B O 1
ATOM 4575 N N . LYS B 1 230 ? 5.332 -14.719 19.078 1 45.19 230 LYS B N 1
ATOM 4576 C CA . LYS B 1 230 ? 4.016 -15.32 19.234 1 45.19 230 LYS B CA 1
ATOM 4577 C C . LYS B 1 230 ? 2.961 -14.266 19.562 1 45.19 230 LYS B C 1
ATOM 4579 O O . LYS B 1 230 ? 1.766 -14.5 19.375 1 45.19 230 LYS B O 1
ATOM 4584 N N . ASN B 1 231 ? 3.363 -13.188 20.203 1 46.03 231 ASN B N 1
ATOM 4585 C CA . ASN B 1 231 ? 2.367 -12.25 20.719 1 46.03 231 ASN B CA 1
ATOM 4586 C C . ASN B 1 231 ? 2.006 -11.188 19.688 1 46.03 231 ASN B C 1
ATOM 4588 O O . ASN B 1 231 ? 1.088 -10.398 19.891 1 46.03 231 ASN B O 1
ATOM 4592 N N . GLU B 1 232 ? 2.844 -11.016 18.641 1 54.19 232 GLU B N 1
ATOM 4593 C CA . GLU B 1 232 ? 2.514 -9.93 17.719 1 54.19 232 GLU B CA 1
ATOM 4594 C C . GLU B 1 232 ? 1.709 -10.43 16.531 1 54.19 232 GLU B C 1
ATOM 4596 O O . GLU B 1 232 ? 2.137 -11.352 15.828 1 54.19 232 GLU B O 1
ATOM 4601 N N . LYS B 1 233 ? 0.5 -10.148 16.562 1 67.25 233 LYS B N 1
ATOM 4602 C CA . LYS B 1 233 ? -0.425 -10.578 15.523 1 67.25 233 LYS B CA 1
ATOM 4603 C C . LYS B 1 233 ? -0.354 -9.664 14.305 1 67.25 233 LYS B C 1
ATOM 4605 O O . LYS B 1 233 ? -0.97 -8.594 14.289 1 67.25 233 LYS B O 1
ATOM 4610 N N . HIS B 1 234 ? 0.606 -10.008 13.406 1 82.56 234 HIS B N 1
ATOM 4611 C CA . HIS B 1 234 ? 0.752 -9.211 12.195 1 82.56 234 HIS B CA 1
ATOM 4612 C C . HIS B 1 234 ? -0.166 -9.711 11.086 1 82.56 234 HIS B C 1
ATOM 4614 O O . HIS B 1 234 ? -0.535 -10.891 11.062 1 82.56 234 HIS B O 1
ATOM 4620 N N . VAL B 1 235 ? -0.555 -8.812 10.312 1 87.12 235 VAL B N 1
ATOM 4621 C CA . VAL B 1 235 ? -1.548 -9.102 9.281 1 87.12 235 VAL B CA 1
ATOM 4622 C C . VAL B 1 235 ? -0.87 -9.75 8.078 1 87.12 235 VAL B C 1
ATOM 4624 O O . VAL B 1 235 ? 0.087 -9.203 7.523 1 87.12 235 VAL B O 1
ATOM 4627 N N . ALA B 1 236 ? -1.301 -10.93 7.68 1 86.81 236 ALA B N 1
ATOM 4628 C CA . ALA B 1 236 ? -0.825 -11.602 6.473 1 86.81 236 ALA B CA 1
ATOM 4629 C C . ALA B 1 236 ? -1.636 -11.18 5.25 1 86.81 236 ALA B C 1
ATOM 4631 O O . ALA B 1 236 ? -1.075 -10.922 4.184 1 86.81 236 ALA B O 1
ATOM 4632 N N . VAL B 1 237 ? -2.908 -11.188 5.438 1 90.56 237 VAL B N 1
ATOM 4633 C CA . VAL B 1 237 ? -3.834 -10.789 4.383 1 90.56 237 VAL B CA 1
ATOM 4634 C C . VAL B 1 237 ? -4.922 -9.891 4.965 1 90.56 237 VAL B C 1
ATOM 4636 O O . VAL B 1 237 ? -5.746 -10.336 5.766 1 90.56 237 VAL B O 1
ATOM 4639 N N . SER B 1 238 ? -4.961 -8.633 4.531 1 93.5 238 SER B N 1
ATOM 4640 C CA . SER B 1 238 ? -6.027 -7.734 4.957 1 93.5 238 SER B CA 1
ATOM 4641 C C . SER B 1 238 ? -7.383 -8.188 4.426 1 93.5 238 SER B C 1
ATOM 4643 O O . SER B 1 238 ? -7.504 -8.547 3.252 1 93.5 238 SER B O 1
ATOM 4645 N N . MET B 1 239 ? -8.391 -8.273 5.34 1 91.25 239 MET B N 1
ATOM 4646 C CA . MET B 1 239 ? -9.766 -8.625 4.992 1 91.25 239 MET B CA 1
ATOM 4647 C C . MET B 1 239 ? -9.836 -10.031 4.406 1 91.25 239 MET B C 1
ATOM 4649 O O . MET B 1 239 ? -10.727 -10.328 3.609 1 91.25 239 MET B O 1
ATOM 4653 N N . GLY B 1 240 ? -8.945 -10.82 4.711 1 87.88 240 GLY B N 1
ATOM 4654 C CA . GLY B 1 240 ? -8.812 -12.133 4.102 1 87.88 240 GLY B CA 1
ATOM 4655 C C . GLY B 1 240 ? -9.875 -13.117 4.547 1 87.88 240 GLY B C 1
ATOM 4656 O O . GLY B 1 240 ? -10.07 -14.156 3.924 1 87.88 240 GLY B O 1
ATOM 4657 N N . LYS B 1 241 ? -10.57 -12.758 5.633 1 85.94 241 LYS B N 1
ATOM 4658 C CA . LYS B 1 241 ? -11.57 -13.68 6.168 1 85.94 241 LYS B CA 1
ATOM 4659 C C . LYS B 1 241 ? -12.977 -13.266 5.75 1 85.94 241 LYS B C 1
ATOM 4661 O O . LYS B 1 241 ? -13.961 -13.914 6.121 1 85.94 241 LYS B O 1
ATOM 4666 N N . LEU B 1 242 ? -13.109 -12.211 5.039 1 81.56 242 LEU B N 1
ATOM 4667 C CA . LEU B 1 242 ? -14.422 -11.648 4.73 1 81.56 242 LEU B CA 1
ATOM 4668 C C . LEU B 1 242 ? -15.156 -12.523 3.721 1 81.56 242 LEU B C 1
ATOM 4670 O O . LEU B 1 242 ? -16.391 -12.445 3.605 1 81.56 242 LEU B O 1
ATOM 4674 N N . LYS B 1 243 ? -14.539 -13.305 3.055 1 68.19 243 LYS B N 1
ATOM 4675 C CA . LYS B 1 243 ? -15.227 -14.164 2.096 1 68.19 243 LYS B CA 1
ATOM 4676 C C . LYS B 1 243 ? -16.141 -15.156 2.805 1 68.19 243 LYS B C 1
ATOM 4678 O O . LYS B 1 243 ? -17.125 -15.625 2.23 1 68.19 243 LYS B O 1
ATOM 4683 N N . GLN B 1 244 ? -15.852 -15.391 3.984 1 66.12 244 GLN B N 1
ATOM 4684 C CA . GLN B 1 244 ? -16.547 -16.453 4.703 1 66.12 244 GLN B CA 1
ATOM 4685 C C . GLN B 1 244 ? -17.609 -15.867 5.637 1 66.12 244 GLN B C 1
ATOM 4687 O O . GLN B 1 244 ? -18.484 -16.594 6.121 1 66.12 244 GLN B O 1
ATOM 4692 N N . ASN B 1 245 ? -17.469 -14.625 5.949 1 63.5 245 ASN B N 1
ATOM 4693 C CA . ASN B 1 245 ? -18.312 -14.078 7.008 1 63.5 245 ASN B CA 1
ATOM 4694 C C . ASN B 1 245 ? -18.984 -12.781 6.574 1 63.5 245 ASN B C 1
ATOM 4696 O O . ASN B 1 245 ? -18.312 -11.812 6.223 1 63.5 245 ASN B O 1
ATOM 4700 N N . SER B 1 246 ? -20.25 -12.891 6.449 1 60.84 246 SER B N 1
ATOM 4701 C CA . SER B 1 246 ? -20.938 -11.664 6.082 1 60.84 246 SER B CA 1
ATOM 4702 C C . SER B 1 246 ? -21.453 -10.93 7.316 1 60.84 246 SER B C 1
ATOM 4704 O O . SER B 1 246 ? -21.891 -9.773 7.227 1 60.84 246 SER B O 1
ATOM 4706 N N . ASN B 1 247 ? -21.391 -11.547 8.414 1 68.19 247 ASN B N 1
ATOM 4707 C CA . ASN B 1 247 ? -21.891 -10.852 9.594 1 68.19 247 ASN B CA 1
ATOM 4708 C C . ASN B 1 247 ? -20.766 -10.172 10.367 1 68.19 247 ASN B C 1
ATOM 4710 O O . ASN B 1 247 ? -20.328 -10.688 11.406 1 68.19 247 ASN B O 1
ATOM 4714 N N . LEU B 1 248 ? -20.375 -9.094 9.812 1 76.38 248 LEU B N 1
ATOM 4715 C CA . LEU B 1 248 ? -19.172 -8.516 10.398 1 76.38 248 LEU B CA 1
ATOM 4716 C C . LEU B 1 248 ? -19.531 -7.363 11.336 1 76.38 248 LEU B C 1
ATOM 4718 O O . LEU B 1 248 ? -20.422 -6.57 11.039 1 76.38 248 LEU B O 1
ATOM 4722 N N . ASN B 1 249 ? -18.922 -7.492 12.5 1 89.12 249 ASN B N 1
ATOM 4723 C CA . ASN B 1 249 ? -18.891 -6.352 13.406 1 89.12 249 ASN B CA 1
ATOM 4724 C C . ASN B 1 249 ? -18.25 -5.129 12.766 1 89.12 249 ASN B C 1
ATOM 4726 O O . ASN B 1 249 ? -17.141 -5.219 12.234 1 89.12 249 ASN B O 1
ATOM 4730 N N . GLN B 1 250 ? -19 -4.043 12.766 1 91.44 250 GLN B N 1
ATOM 4731 C CA . GLN B 1 250 ? -18.531 -2.832 12.094 1 91.44 250 GLN B CA 1
ATOM 4732 C C . GLN B 1 250 ? -17.234 -2.316 12.711 1 91.44 250 GLN B C 1
ATOM 4734 O O . GLN B 1 250 ? -16.359 -1.831 12 1 91.44 250 GLN B O 1
ATOM 4739 N N . SER B 1 251 ? -17.125 -2.441 14.023 1 93.94 251 SER B N 1
ATOM 4740 C CA . SER B 1 251 ? -15.914 -1.979 14.695 1 93.94 251 SER B CA 1
ATOM 4741 C C . SER B 1 251 ? -14.695 -2.791 14.273 1 93.94 251 SER B C 1
ATOM 4743 O O . SER B 1 251 ? -13.594 -2.25 14.141 1 93.94 251 SER B O 1
ATOM 4745 N N . ASP B 1 252 ? -14.891 -4.062 14.07 1 93 252 ASP B N 1
ATOM 4746 C CA . ASP B 1 252 ? -13.805 -4.922 13.602 1 93 252 ASP B CA 1
ATOM 4747 C C . ASP B 1 252 ? -13.359 -4.531 12.195 1 93 252 ASP B C 1
ATOM 4749 O O . ASP B 1 252 ? -12.156 -4.508 11.906 1 93 252 ASP B O 1
ATOM 4753 N N . LEU B 1 253 ? -14.32 -4.238 11.414 1 92.88 253 LEU B N 1
ATOM 4754 C CA . LEU B 1 253 ? -14.031 -3.867 10.039 1 92.88 253 LEU B CA 1
ATOM 4755 C C . LEU B 1 253 ? -13.258 -2.555 9.977 1 92.88 253 LEU B C 1
ATOM 4757 O O . LEU B 1 253 ? -12.281 -2.436 9.227 1 92.88 253 LEU B O 1
ATOM 4761 N N . VAL B 1 254 ? -13.695 -1.604 10.734 1 94.81 254 VAL B N 1
ATOM 4762 C CA . VAL B 1 254 ? -13.039 -0.301 10.727 1 94.81 254 VAL B CA 1
ATOM 4763 C C . VAL B 1 254 ? -11.625 -0.429 11.289 1 94.81 254 VAL B C 1
ATOM 4765 O O . VAL B 1 254 ? -10.695 0.227 10.82 1 94.81 254 VAL B O 1
ATOM 4768 N N . LYS B 1 255 ? -11.477 -1.249 12.289 1 94.62 255 LYS B N 1
ATOM 4769 C CA . LYS B 1 255 ? -10.156 -1.52 12.836 1 94.62 255 LYS B CA 1
ATOM 4770 C C . LYS B 1 255 ? -9.242 -2.146 11.781 1 94.62 255 LYS B C 1
ATOM 4772 O O . LYS B 1 255 ? -8.078 -1.763 11.656 1 94.62 255 LYS B O 1
ATOM 4777 N N . SER B 1 256 ? -9.75 -3.111 11.062 1 94.31 256 SER B N 1
ATOM 4778 C CA . SER B 1 256 ? -8.992 -3.758 10 1 94.31 256 SER B CA 1
ATOM 4779 C C . SER B 1 256 ? -8.586 -2.756 8.922 1 94.31 256 SER B C 1
ATOM 4781 O O . SER B 1 256 ? -7.477 -2.82 8.391 1 94.31 256 SER B O 1
ATOM 4783 N N . LEU B 1 257 ? -9.492 -1.851 8.648 1 95.5 257 LEU B N 1
ATOM 4784 C CA . LEU B 1 257 ? -9.203 -0.815 7.664 1 95.5 257 LEU B CA 1
ATOM 4785 C C . LEU B 1 257 ? -8.086 0.099 8.148 1 95.5 257 LEU B C 1
ATOM 4787 O O . LEU B 1 257 ? -7.246 0.53 7.352 1 95.5 257 LEU B O 1
ATOM 4791 N N . LEU B 1 258 ? -8.094 0.425 9.406 1 95.88 258 LEU B N 1
ATOM 4792 C CA . LEU B 1 258 ? -7.02 1.243 9.969 1 95.88 258 LEU B CA 1
ATOM 4793 C C . LEU B 1 258 ? -5.68 0.527 9.859 1 95.88 258 LEU B C 1
ATOM 4795 O O . LEU B 1 258 ? -4.68 1.129 9.461 1 95.88 258 LEU B O 1
ATOM 4799 N N . TYR B 1 259 ? -5.66 -0.75 10.164 1 94.75 259 TYR B N 1
ATOM 4800 C CA . TYR B 1 259 ? -4.445 -1.543 10.039 1 94.75 259 TYR B CA 1
ATOM 4801 C C . TYR B 1 259 ? -3.969 -1.588 8.586 1 94.75 259 TYR B C 1
ATOM 4803 O O . TYR B 1 259 ? -2.783 -1.39 8.312 1 94.75 259 TYR B O 1
ATOM 4811 N N . MET B 1 260 ? -4.875 -1.832 7.773 1 96.12 260 MET B N 1
ATOM 4812 C CA . MET B 1 260 ? -4.555 -1.895 6.352 1 96.12 260 MET B CA 1
ATOM 4813 C C . MET B 1 260 ? -3.891 -0.604 5.887 1 96.12 260 MET B C 1
ATOM 4815 O O . MET B 1 260 ? -2.859 -0.641 5.211 1 96.12 260 MET B O 1
ATOM 4819 N N . THR B 1 261 ? -4.445 0.504 6.246 1 96.56 261 THR B N 1
ATOM 4820 C CA . THR B 1 261 ? -3.957 1.821 5.855 1 96.56 261 THR B CA 1
ATOM 4821 C C . THR B 1 261 ? -2.572 2.082 6.441 1 96.56 261 THR B C 1
ATOM 4823 O O . THR B 1 261 ? -1.643 2.443 5.715 1 96.56 261 THR B O 1
ATOM 4826 N N . THR B 1 262 ? -2.424 1.858 7.719 1 96.56 262 THR B N 1
ATOM 4827 C CA . THR B 1 262 ? -1.188 2.207 8.414 1 96.56 262 THR B CA 1
ATOM 4828 C C . THR B 1 262 ? -0.069 1.236 8.047 1 96.56 262 THR B C 1
ATOM 4830 O O . THR B 1 262 ? 1.094 1.632 7.938 1 96.56 262 THR B O 1
ATOM 4833 N N . TYR B 1 263 ? -0.374 -0.063 7.832 1 95.25 263 TYR B N 1
ATOM 4834 C CA . TYR B 1 263 ? 0.633 -1.027 7.402 1 95.25 263 TYR B CA 1
ATOM 4835 C C . TYR B 1 263 ? 1.19 -0.661 6.031 1 95.25 263 TYR B C 1
ATOM 4837 O O . TYR B 1 263 ? 2.402 -0.715 5.812 1 95.25 263 TYR B O 1
ATOM 4845 N N . ASN B 1 264 ? 0.293 -0.294 5.195 1 97.19 264 ASN B N 1
ATOM 4846 C CA . ASN B 1 264 ? 0.718 0.075 3.848 1 97.19 264 ASN B CA 1
ATOM 4847 C C . ASN B 1 264 ? 1.615 1.31 3.863 1 97.19 264 ASN B C 1
ATOM 4849 O O . ASN B 1 264 ? 2.691 1.307 3.264 1 97.19 264 ASN B O 1
ATOM 4853 N N . ILE B 1 265 ? 1.169 2.332 4.5 1 98 265 ILE B N 1
ATOM 4854 C CA . ILE B 1 265 ? 1.906 3.59 4.539 1 98 265 ILE B CA 1
ATOM 4855 C C . ILE B 1 265 ? 3.262 3.373 5.207 1 98 265 ILE B C 1
ATOM 4857 O O . ILE B 1 265 ? 4.281 3.885 4.738 1 98 265 ILE B O 1
ATOM 4861 N N . SER B 1 266 ? 3.279 2.627 6.289 1 97.62 266 SER B N 1
ATOM 4862 C CA . SER B 1 266 ? 4.516 2.381 7.027 1 97.62 266 SER B CA 1
ATOM 4863 C C . SER B 1 266 ? 5.512 1.586 6.191 1 97.62 266 SER B C 1
ATOM 4865 O O . SER B 1 266 ? 6.719 1.824 6.262 1 97.62 266 SER B O 1
ATOM 4867 N N . GLN B 1 267 ? 5.008 0.61 5.449 1 97.06 267 GLN B N 1
ATOM 4868 C CA . GLN B 1 267 ? 5.887 -0.165 4.582 1 97.06 267 GLN B CA 1
ATOM 4869 C C . GLN B 1 267 ? 6.559 0.728 3.539 1 97.06 267 GLN B C 1
ATOM 4871 O O . GLN B 1 267 ? 7.773 0.657 3.344 1 97.06 267 GLN B O 1
ATOM 4876 N N . ILE B 1 268 ? 5.785 1.525 2.9 1 97.81 268 ILE B N 1
ATOM 4877 C CA . ILE B 1 268 ? 6.297 2.41 1.859 1 97.81 268 ILE B CA 1
ATOM 4878 C C . ILE B 1 268 ? 7.285 3.406 2.467 1 97.81 268 ILE B C 1
ATOM 4880 O O . ILE B 1 268 ? 8.344 3.674 1.89 1 97.81 268 ILE B O 1
ATOM 4884 N N . ALA B 1 269 ? 6.883 3.918 3.643 1 98.06 269 ALA B N 1
ATOM 4885 C CA . ALA B 1 269 ? 7.77 4.844 4.348 1 98.06 269 ALA B CA 1
ATOM 4886 C C . ALA B 1 269 ? 9.109 4.188 4.664 1 98.06 269 ALA B C 1
ATOM 4888 O O . ALA B 1 269 ? 10.164 4.781 4.449 1 98.06 269 ALA B O 1
ATOM 4889 N N . PHE B 1 270 ? 9.086 2.982 5.164 1 97.62 270 PHE B N 1
ATOM 4890 C CA . PHE B 1 270 ? 10.297 2.256 5.527 1 97.62 270 PHE B CA 1
ATOM 4891 C C . PHE B 1 270 ? 11.172 2.014 4.301 1 97.62 270 PHE B C 1
ATOM 4893 O O . PHE B 1 270 ? 12.391 2.178 4.355 1 97.62 270 PHE B O 1
ATOM 4900 N N . LEU B 1 271 ? 10.555 1.647 3.207 1 97.19 271 LEU B N 1
ATOM 4901 C CA . LEU B 1 271 ? 11.297 1.399 1.977 1 97.19 271 LEU B CA 1
ATOM 4902 C C . LEU B 1 271 ? 12.008 2.664 1.503 1 97.19 271 LEU B C 1
ATOM 4904 O O . LEU B 1 271 ? 13.156 2.611 1.066 1 97.19 271 LEU B O 1
ATOM 4908 N N . HIS B 1 272 ? 11.328 3.795 1.605 1 97.25 272 HIS B N 1
ATOM 4909 C CA . HIS B 1 272 ? 11.961 5.051 1.215 1 97.25 272 HIS B CA 1
ATOM 4910 C C . HIS B 1 272 ? 13.102 5.414 2.16 1 97.25 272 HIS B C 1
ATOM 4912 O O . HIS B 1 272 ? 14.102 5.992 1.737 1 97.25 272 HIS B O 1
ATOM 4918 N N . SER B 1 273 ? 12.875 5.141 3.428 1 97.56 273 SER B N 1
ATOM 4919 C CA . SER B 1 273 ? 13.953 5.383 4.379 1 97.56 273 SER B CA 1
ATOM 4920 C C . SER B 1 273 ? 15.195 4.574 4.023 1 97.56 273 SER B C 1
ATOM 4922 O O . SER B 1 273 ? 16.312 5.059 4.16 1 97.56 273 SER B O 1
ATOM 4924 N N . LYS B 1 274 ? 15.016 3.357 3.541 1 96.62 274 LYS B N 1
ATOM 4925 C CA . LYS B 1 274 ? 16.125 2.514 3.102 1 96.62 274 LYS B CA 1
ATOM 4926 C C . LYS B 1 274 ? 16.734 3.037 1.806 1 96.62 274 LYS B C 1
ATOM 4928 O O . LYS B 1 274 ? 17.953 3.115 1.678 1 96.62 274 LYS B O 1
ATOM 4933 N N . LEU B 1 275 ? 15.938 3.398 0.907 1 96.12 275 LEU B N 1
ATOM 4934 C CA . LEU B 1 275 ? 16.375 3.855 -0.407 1 96.12 275 LEU B CA 1
ATOM 4935 C C . LEU B 1 275 ? 17.25 5.102 -0.286 1 96.12 275 LEU B C 1
ATOM 4937 O O . LEU B 1 275 ? 18.203 5.266 -1.041 1 96.12 275 LEU B O 1
ATOM 4941 N N . HIS B 1 276 ? 16.922 5.926 0.681 1 96.38 276 HIS B N 1
ATOM 4942 C CA . HIS B 1 276 ? 17.609 7.211 0.795 1 96.38 276 HIS B CA 1
ATOM 4943 C C . HIS B 1 276 ? 18.594 7.207 1.955 1 96.38 276 HIS B C 1
ATOM 4945 O O . HIS B 1 276 ? 19.234 8.227 2.238 1 96.38 276 HIS B O 1
ATOM 4951 N N . ASN B 1 277 ? 18.672 6.102 2.662 1 95.94 277 ASN B N 1
ATOM 4952 C CA . ASN B 1 277 ? 19.578 5.934 3.795 1 95.94 277 ASN B CA 1
ATOM 4953 C C . ASN B 1 277 ? 19.344 6.996 4.863 1 95.94 277 ASN B C 1
ATOM 4955 O O . ASN B 1 277 ? 20.281 7.672 5.289 1 95.94 277 ASN B O 1
ATOM 4959 N N . ILE B 1 278 ? 18.109 7.195 5.148 1 96.75 278 ILE B N 1
ATOM 4960 C CA . ILE B 1 278 ? 17.688 8.125 6.195 1 96.75 278 ILE B CA 1
ATOM 4961 C C . ILE B 1 278 ? 16.938 7.363 7.285 1 96.75 278 ILE B C 1
ATOM 4963 O O . ILE B 1 278 ? 15.906 6.742 7.016 1 96.75 278 ILE B O 1
ATOM 4967 N N . GLU B 1 279 ? 17.391 7.406 8.445 1 94.19 279 GLU B N 1
ATOM 4968 C CA . GLU B 1 279 ? 16.828 6.613 9.531 1 94.19 279 GLU B CA 1
ATOM 4969 C C . GLU B 1 279 ? 15.617 7.305 10.156 1 94.19 279 GLU B C 1
ATOM 4971 O O . GLU B 1 279 ? 14.695 6.645 10.633 1 94.19 279 GLU B O 1
ATOM 4976 N N . ARG B 1 280 ? 15.609 8.625 10.18 1 94.75 280 ARG B N 1
ATOM 4977 C CA . ARG B 1 280 ? 14.562 9.383 10.852 1 94.75 280 ARG B CA 1
ATOM 4978 C C . ARG B 1 280 ? 13.352 9.57 9.938 1 94.75 280 ARG B C 1
ATOM 4980 O O . ARG B 1 280 ? 13.445 10.227 8.898 1 94.75 280 ARG B O 1
ATOM 4987 N N . VAL B 1 281 ? 12.242 8.992 10.336 1 97.62 281 VAL B N 1
ATOM 4988 C CA . VAL B 1 281 ? 10.992 9.102 9.594 1 97.62 281 VAL B CA 1
ATOM 4989 C C . VAL B 1 281 ? 9.906 9.695 10.484 1 97.62 281 VAL B C 1
ATOM 4991 O O . VAL B 1 281 ? 9.547 9.109 11.508 1 97.62 281 VAL B O 1
ATOM 4994 N N . PHE B 1 282 ? 9.383 10.844 10.117 1 96.56 282 PHE B N 1
ATOM 4995 C CA . PHE B 1 282 ? 8.297 11.5 10.828 1 96.56 282 PHE B CA 1
ATOM 4996 C C . PHE B 1 282 ? 6.965 11.266 10.133 1 96.56 282 PHE B C 1
ATOM 4998 O O . PHE B 1 282 ? 6.879 11.344 8.906 1 96.56 282 PHE B O 1
ATOM 5005 N N . PHE B 1 283 ? 6.012 10.914 10.883 1 97.12 283 PHE B N 1
ATOM 5006 C CA . PHE B 1 283 ? 4.641 10.82 10.398 1 97.12 283 PHE B CA 1
ATOM 5007 C C . PHE B 1 283 ? 3.811 12 10.891 1 97.12 283 PHE B C 1
ATOM 5009 O O . PHE B 1 283 ? 3.865 12.359 12.062 1 97.12 283 PHE B O 1
ATOM 5016 N N . SER B 1 284 ? 3.131 12.594 9.945 1 92.94 284 SER B N 1
ATOM 5017 C CA . SER B 1 284 ? 2.291 13.75 10.25 1 92.94 284 SER B CA 1
ATOM 5018 C C . SER B 1 284 ? 1.074 13.805 9.336 1 92.94 284 SER B C 1
ATOM 5020 O O . SER B 1 284 ? 0.89 12.938 8.484 1 92.94 284 SER B O 1
ATOM 5022 N N . GLY B 1 285 ? 0.197 14.734 9.641 1 89.12 285 GLY B N 1
ATOM 5023 C CA . GLY B 1 285 ? -0.971 14.945 8.797 1 89.12 285 GLY B CA 1
ATOM 5024 C C . GLY B 1 285 ? -2.281 14.781 9.547 1 89.12 285 GLY B C 1
ATOM 5025 O O . GLY B 1 285 ? -2.312 14.219 10.641 1 89.12 285 GLY B O 1
ATOM 5026 N N . HIS B 1 286 ? -3.297 15.18 8.867 1 82.12 286 HIS B N 1
ATOM 5027 C CA . HIS B 1 286 ? -4.613 15.25 9.484 1 82.12 286 HIS B CA 1
ATOM 5028 C C . HIS B 1 286 ? -5.148 13.859 9.805 1 82.12 286 HIS B C 1
ATOM 5030 O O . HIS B 1 286 ? -5.992 13.695 10.688 1 82.12 286 HIS B O 1
ATOM 5036 N N . PHE B 1 287 ? -4.742 12.852 9.141 1 88.12 287 PHE B N 1
ATOM 5037 C CA . PHE B 1 287 ? -5.18 11.477 9.383 1 88.12 287 PHE B CA 1
ATOM 5038 C C . PHE B 1 287 ? -4.742 11.016 10.766 1 88.12 287 PHE B C 1
ATOM 5040 O O . PHE B 1 287 ? -5.434 10.219 11.406 1 88.12 287 PHE B O 1
ATOM 5047 N N . ILE B 1 288 ? -3.586 11.461 11.219 1 89.5 288 ILE B N 1
ATOM 5048 C CA . ILE B 1 288 ? -3.035 11.023 12.5 1 89.5 288 ILE B CA 1
ATOM 5049 C C . ILE B 1 288 ? -3.674 11.812 13.641 1 89.5 288 ILE B C 1
ATOM 5051 O O . ILE B 1 288 ? -4.332 11.242 14.508 1 89.5 288 ILE B O 1
ATOM 5055 N N . ARG B 1 289 ? -3.6 13.156 13.531 1 78.19 289 ARG B N 1
ATOM 5056 C CA . ARG B 1 289 ? -4.129 14.094 14.508 1 78.19 289 ARG B CA 1
ATOM 5057 C C . ARG B 1 289 ? -3.904 13.594 15.93 1 78.19 289 ARG B C 1
ATOM 5059 O O . ARG B 1 289 ? -4.805 13.656 16.766 1 78.19 289 ARG B O 1
ATOM 5066 N N . ASN B 1 290 ? -2.871 12.898 16.156 1 79.56 290 ASN B N 1
ATOM 5067 C CA . ASN B 1 290 ? -2.377 12.398 17.438 1 79.56 290 ASN B CA 1
ATOM 5068 C C . ASN B 1 290 ? -3.371 11.438 18.094 1 79.56 290 ASN B C 1
ATOM 5070 O O . ASN B 1 290 ? -3.453 11.359 19.312 1 79.56 290 ASN B O 1
ATOM 5074 N N . HIS B 1 291 ? -4.145 10.852 17.266 1 87.19 291 HIS B N 1
ATOM 5075 C CA . HIS B 1 291 ? -4.973 9.773 17.781 1 87.19 291 HIS B CA 1
ATOM 5076 C C . HIS B 1 291 ? -4.121 8.57 18.188 1 87.19 291 HIS B C 1
ATOM 5078 O O . HIS B 1 291 ? -3.4 8.016 17.359 1 87.19 291 HIS B O 1
ATOM 5084 N N . GLU B 1 292 ? -4.336 8.195 19.375 1 91.19 292 GLU B N 1
ATOM 5085 C CA . GLU B 1 292 ? -3.471 7.176 19.953 1 91.19 292 GLU B CA 1
ATOM 5086 C C . GLU B 1 292 ? -3.518 5.879 19.141 1 91.19 292 GLU B C 1
ATOM 5088 O O . GLU B 1 292 ? -2.488 5.23 18.953 1 91.19 292 GLU B O 1
ATOM 5093 N N . GLU B 1 293 ? -4.746 5.504 18.719 1 91.5 293 GLU B N 1
ATOM 5094 C CA . GLU B 1 293 ? -4.883 4.262 17.969 1 91.5 293 GLU B CA 1
ATOM 5095 C C . GLU B 1 293 ? -4.09 4.316 16.672 1 91.5 293 GLU B C 1
ATOM 5097 O O . GLU B 1 293 ? -3.48 3.326 16.266 1 91.5 293 GLU B O 1
ATOM 5102 N N . THR B 1 294 ? -4.152 5.438 16 1 93.94 294 THR B N 1
ATOM 5103 C CA . THR B 1 294 ? -3.414 5.621 14.75 1 93.94 294 THR B CA 1
ATOM 5104 C C . THR B 1 294 ? -1.909 5.582 15 1 93.94 294 THR B C 1
ATOM 5106 O O . THR B 1 294 ? -1.167 4.938 14.258 1 93.94 294 THR B O 1
ATOM 5109 N N . LEU B 1 295 ? -1.48 6.281 16.094 1 95.62 295 LEU B N 1
ATOM 5110 C CA . LEU B 1 295 ? -0.073 6.281 16.484 1 95.62 295 LEU B CA 1
ATOM 5111 C C . LEU B 1 295 ? 0.418 4.867 16.75 1 95.62 295 LEU B C 1
ATOM 5113 O O . LEU B 1 295 ? 1.49 4.473 16.297 1 95.62 295 LEU B O 1
ATOM 5117 N N . GLN B 1 296 ? -0.373 4.152 17.469 1 93.62 296 GLN B N 1
ATOM 5118 C CA . GLN B 1 296 ? -0.015 2.787 17.828 1 93.62 296 GLN B CA 1
ATOM 5119 C C . GLN B 1 296 ? 0.102 1.896 16.609 1 93.62 296 GLN B C 1
ATOM 5121 O O . GLN B 1 296 ? 1.056 1.125 16.484 1 93.62 296 GLN B O 1
ATOM 5126 N N . CYS B 1 297 ? -0.834 1.991 15.727 1 93.38 297 CYS B N 1
ATOM 5127 C CA . CYS B 1 297 ? -0.838 1.159 14.531 1 93.38 297 CYS B CA 1
ATOM 5128 C C . CYS B 1 297 ? 0.368 1.464 13.648 1 93.38 297 CYS B C 1
ATOM 5130 O O . CYS B 1 297 ? 1.007 0.549 13.125 1 93.38 297 CYS B O 1
ATOM 5132 N N . ILE B 1 298 ? 0.676 2.727 13.469 1 96.5 298 ILE B N 1
ATOM 5133 C CA . ILE B 1 298 ? 1.835 3.121 12.68 1 96.5 298 ILE B CA 1
ATOM 5134 C C . ILE B 1 298 ? 3.109 2.584 13.32 1 96.5 298 ILE B C 1
ATOM 5136 O O . ILE B 1 298 ? 3.979 2.039 12.641 1 96.5 298 ILE B O 1
ATOM 5140 N N . SER B 1 299 ? 3.211 2.768 14.641 1 96 299 SER B N 1
ATOM 5141 C CA . SER B 1 299 ? 4.387 2.311 15.367 1 96 299 SER B CA 1
ATOM 5142 C C . SER B 1 299 ? 4.594 0.809 15.203 1 96 299 SER B C 1
ATOM 5144 O O . SER B 1 299 ? 5.707 0.354 14.945 1 96 299 SER B O 1
ATOM 5146 N N . GLU B 1 300 ? 3.525 0.084 15.367 1 91.94 300 GLU B N 1
ATOM 5147 C CA . GLU B 1 300 ? 3.578 -1.367 15.219 1 91.94 300 GLU B CA 1
ATOM 5148 C C . GLU B 1 300 ? 3.973 -1.762 13.797 1 91.94 300 GLU B C 1
ATOM 5150 O O . GLU B 1 300 ? 4.832 -2.625 13.602 1 91.94 300 GLU B O 1
ATOM 5155 N N . ALA B 1 301 ? 3.344 -1.169 12.852 1 93.69 301 ALA B N 1
ATOM 5156 C CA . ALA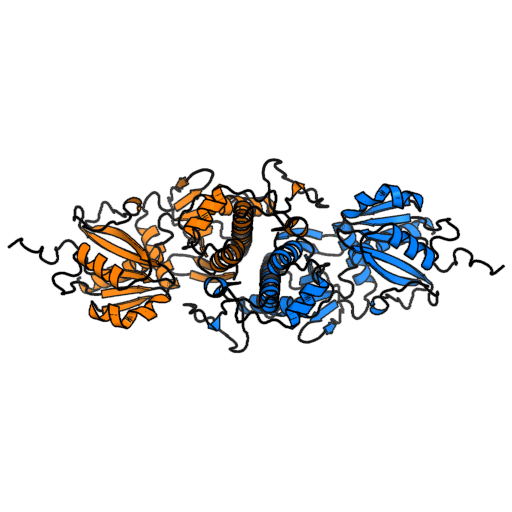 B 1 301 ? 3.574 -1.499 11.453 1 93.69 301 ALA B CA 1
ATOM 5157 C C . ALA B 1 301 ? 5.004 -1.173 11.039 1 93.69 301 ALA B C 1
ATOM 5159 O O . ALA B 1 301 ? 5.688 -2.002 10.43 1 93.69 301 ALA B O 1
ATOM 5160 N N . PHE B 1 302 ? 5.449 0.022 11.352 1 95.88 302 PHE B N 1
ATOM 5161 C CA . PHE B 1 302 ? 6.793 0.445 10.984 1 95.88 302 PHE B CA 1
ATOM 5162 C C . PHE B 1 302 ? 7.84 -0.455 11.633 1 95.88 302 PHE B C 1
ATOM 5164 O O . PHE B 1 302 ? 8.82 -0.843 10.992 1 95.88 302 PHE B O 1
ATOM 5171 N N . SER B 1 303 ? 7.652 -0.747 12.891 1 91.56 303 SER B N 1
ATOM 5172 C CA . SER B 1 303 ? 8.562 -1.631 13.609 1 91.56 303 SER B CA 1
ATOM 5173 C C . SER B 1 303 ? 8.594 -3.021 12.984 1 91.56 303 SER B C 1
ATOM 5175 O O . SER B 1 303 ? 9.648 -3.658 12.922 1 91.56 303 SER B O 1
ATOM 5177 N N . TYR B 1 304 ? 7.508 -3.5 12.602 1 89.94 304 TYR B N 1
ATOM 5178 C CA . TYR B 1 304 ? 7.41 -4.797 11.945 1 89.94 304 TYR B CA 1
ATOM 5179 C C . TYR B 1 304 ? 8.289 -4.844 10.703 1 89.94 304 TYR B C 1
ATOM 5181 O O . TYR B 1 304 ? 9.078 -5.773 10.523 1 89.94 304 TYR B O 1
ATOM 5189 N N . PHE B 1 305 ? 8.164 -3.904 9.844 1 91.94 305 PHE B N 1
ATOM 5190 C CA . PHE B 1 305 ? 8.922 -3.9 8.602 1 91.94 305 PHE B CA 1
ATOM 5191 C C . PHE B 1 305 ? 10.406 -3.67 8.875 1 91.94 305 PHE B C 1
ATOM 5193 O O . PHE B 1 305 ? 11.258 -4.211 8.172 1 91.94 305 PHE B O 1
ATOM 5200 N N . SER B 1 306 ? 10.672 -2.848 9.883 1 91.69 306 SER B N 1
ATOM 5201 C CA . SER B 1 306 ? 12.055 -2.646 10.289 1 91.69 306 SER B CA 1
ATOM 5202 C C . SER B 1 306 ? 12.688 -3.951 10.766 1 91.69 306 SER B C 1
ATOM 5204 O O . SER B 1 306 ? 13.82 -4.266 10.414 1 91.69 306 SER B O 1
ATOM 5206 N N . LYS B 1 307 ? 11.953 -4.688 11.508 1 87.44 307 LYS B N 1
ATOM 5207 C CA . LYS B 1 307 ? 12.453 -5.957 12.039 1 87.44 307 LYS B CA 1
ATOM 5208 C C . LYS B 1 307 ? 12.633 -6.984 10.922 1 87.44 307 LYS B C 1
ATOM 5210 O O . LYS B 1 307 ? 13.57 -7.785 10.961 1 87.44 307 LYS B O 1
ATOM 5215 N N . LEU B 1 308 ? 11.727 -7 9.977 1 83.19 308 LEU B N 1
ATOM 5216 C CA . LEU B 1 308 ? 11.828 -7.891 8.82 1 83.19 308 LEU B CA 1
ATOM 5217 C C . LEU B 1 308 ? 13.133 -7.652 8.07 1 83.19 308 LEU B C 1
ATOM 5219 O O . LEU B 1 308 ? 13.672 -8.57 7.453 1 83.19 308 LEU B O 1
ATOM 5223 N N . ASP B 1 309 ? 13.578 -6.465 8.195 1 86.44 309 ASP B N 1
ATOM 5224 C CA . ASP B 1 309 ? 14.828 -6.102 7.535 1 86.44 309 ASP B CA 1
ATOM 5225 C C . ASP B 1 309 ? 16 -6.164 8.508 1 86.44 309 ASP B C 1
ATOM 5227 O O . ASP B 1 309 ? 17.078 -5.613 8.227 1 86.44 309 ASP B O 1
ATOM 5231 N N . GLN B 1 310 ? 15.766 -6.699 9.656 1 85.81 310 GLN B N 1
ATOM 5232 C CA . GLN B 1 310 ? 16.781 -6.906 10.68 1 85.81 310 GLN B CA 1
ATOM 5233 C C . GLN B 1 310 ? 17.312 -5.578 11.203 1 85.81 310 GLN B C 1
ATOM 5235 O O . GLN B 1 310 ? 18.516 -5.43 11.438 1 85.81 310 GLN B O 1
ATOM 5240 N N . GLN B 1 311 ? 16.391 -4.68 11.219 1 87.75 311 GLN B N 1
ATOM 5241 C CA . GLN B 1 311 ? 16.688 -3.391 11.836 1 87.75 311 GLN B CA 1
ATOM 5242 C C . GLN B 1 311 ? 15.789 -3.143 13.039 1 87.75 311 GLN B C 1
ATOM 5244 O O . GLN B 1 311 ? 14.906 -3.947 13.344 1 87.75 311 GLN B O 1
ATOM 5249 N N . ASN B 1 312 ? 16.047 -2.148 13.828 1 86.69 312 ASN B N 1
ATOM 5250 C CA . ASN B 1 312 ? 15.25 -1.76 14.992 1 86.69 312 ASN B CA 1
ATOM 5251 C C . ASN B 1 312 ? 14.961 -0.262 15 1 86.69 312 ASN B C 1
ATOM 5253 O O . ASN B 1 312 ? 15.242 0.426 15.977 1 86.69 312 ASN B O 1
ATOM 5257 N N . ARG B 1 313 ? 14.328 0.054 13.938 1 90.31 313 ARG B N 1
ATOM 5258 C CA . ARG B 1 313 ? 13.984 1.466 13.789 1 90.31 313 ARG B CA 1
ATOM 5259 C C . ARG B 1 313 ? 12.555 1.736 14.242 1 90.31 313 ARG B C 1
ATOM 5261 O O . ARG B 1 313 ? 11.719 0.833 14.242 1 90.31 313 ARG B O 1
ATOM 5268 N N . HIS B 1 314 ? 12.312 3.002 14.703 1 91.81 314 HIS B N 1
ATOM 5269 C CA . HIS B 1 314 ? 10.984 3.439 15.102 1 91.81 314 HIS B CA 1
ATOM 5270 C C . HIS B 1 314 ? 10.578 4.711 14.367 1 91.81 314 HIS B C 1
ATOM 5272 O O . HIS B 1 314 ? 11.43 5.527 14.008 1 91.81 314 HIS B O 1
ATOM 5278 N N . PRO B 1 315 ? 9.281 4.82 14.172 1 96.75 315 PRO B N 1
ATOM 5279 C CA . PRO B 1 315 ? 8.797 6.078 13.594 1 96.75 315 PRO B CA 1
ATOM 5280 C C . PRO B 1 315 ? 8.711 7.203 14.625 1 96.75 315 PRO B C 1
ATOM 5282 O O . PRO B 1 315 ? 8.695 6.941 15.836 1 96.75 315 PRO B O 1
ATOM 5285 N N . TYR B 1 316 ? 8.703 8.391 14.164 1 96 316 TYR B N 1
ATOM 5286 C CA . TYR B 1 316 ? 8.539 9.562 15.016 1 96 316 TYR B CA 1
ATOM 5287 C C . TYR B 1 316 ? 7.293 10.352 14.633 1 96 316 TYR B C 1
ATOM 5289 O O . TYR B 1 316 ? 6.809 10.242 13.508 1 96 316 TYR B O 1
ATOM 5297 N N . PHE B 1 317 ? 6.812 11.062 15.594 1 96.44 317 PHE B N 1
ATOM 5298 C CA . PHE B 1 317 ? 5.613 11.883 15.445 1 96.44 317 PHE B CA 1
ATOM 5299 C C . PHE B 1 317 ? 5.863 13.305 15.938 1 96.44 317 PHE B C 1
ATOM 5301 O O . PHE B 1 317 ? 6.918 13.586 16.516 1 96.44 317 PHE B O 1
ATOM 5308 N N . ILE B 1 318 ? 4.926 14.172 15.617 1 93.81 318 ILE B N 1
ATOM 5309 C CA . ILE B 1 318 ? 5.098 15.594 15.922 1 93.81 318 ILE B CA 1
ATOM 5310 C C . ILE B 1 318 ? 3.893 16.094 16.703 1 93.81 318 ILE B C 1
ATOM 5312 O O . ILE B 1 318 ? 2.748 15.922 16.297 1 93.81 318 ILE B O 1
ATOM 5316 N N . LYS B 1 319 ? 4.18 16.75 17.766 1 92.44 319 LYS B N 1
ATOM 5317 C CA . LYS B 1 319 ? 3.131 17.266 18.641 1 92.44 319 LYS B CA 1
ATOM 5318 C C . LYS B 1 319 ? 2.219 18.234 17.875 1 92.44 319 LYS B C 1
ATOM 5320 O O . LYS B 1 319 ? 1 18.219 18.062 1 92.44 319 LYS B O 1
ATOM 5325 N N . HIS B 1 320 ? 2.754 19.016 17.016 1 91.56 320 HIS B N 1
ATOM 5326 C CA . HIS B 1 320 ? 2.016 20.047 16.297 1 91.56 320 HIS B CA 1
ATOM 5327 C C . HIS B 1 320 ? 1.588 19.547 14.922 1 91.56 320 HIS B C 1
ATOM 5329 O O . HIS B 1 320 ? 1.417 20.344 13.992 1 91.56 320 HIS B O 1
ATOM 5335 N N . ASP B 1 321 ? 1.493 18.266 14.695 1 88.69 321 ASP B N 1
ATOM 5336 C CA . ASP B 1 321 ? 1.239 17.562 13.438 1 88.69 321 ASP B CA 1
ATOM 5337 C C . ASP B 1 321 ? 0.143 18.25 12.641 1 88.69 321 ASP B C 1
ATOM 5339 O O . ASP B 1 321 ? 0.327 18.547 11.453 1 88.69 321 ASP B O 1
ATOM 5343 N N . GLY B 1 322 ? -0.876 18.594 13.125 1 84.69 322 GLY B N 1
ATOM 5344 C CA . GLY B 1 322 ? -1.988 19.188 12.398 1 84.69 322 GLY B CA 1
ATOM 5345 C C . GLY B 1 322 ? -1.768 20.656 12.062 1 84.69 322 GLY B C 1
ATOM 5346 O O . GLY B 1 322 ? -2.486 21.219 11.234 1 84.69 322 GLY B O 1
ATOM 5347 N N . PHE B 1 323 ? -0.667 21.281 12.523 1 91.25 323 PHE B N 1
ATOM 5348 C CA . PHE B 1 323 ? -0.523 22.734 12.422 1 91.25 323 PHE B CA 1
ATOM 5349 C C . PHE B 1 323 ? 0.801 23.109 11.766 1 91.25 323 PHE B C 1
ATOM 5351 O O . PHE B 1 323 ? 1.179 24.281 11.727 1 91.25 323 PHE B O 1
ATOM 5358 N N . ILE B 1 324 ? 1.467 22.141 11.211 1 91.38 324 ILE B N 1
ATOM 5359 C CA . ILE B 1 324 ? 2.775 22.422 10.633 1 91.38 324 ILE B CA 1
ATOM 5360 C C . ILE B 1 324 ? 2.625 23.406 9.469 1 91.38 324 ILE B C 1
ATOM 5362 O O . ILE B 1 324 ? 3.445 24.297 9.289 1 91.38 324 ILE B O 1
ATOM 5366 N N . GLY B 1 325 ? 1.609 23.219 8.711 1 90.75 325 GLY B N 1
ATOM 5367 C CA . GLY B 1 325 ? 1.358 24.125 7.602 1 90.75 325 GLY B CA 1
ATOM 5368 C C . GLY B 1 325 ? 1.112 25.547 8.047 1 90.75 325 GLY B C 1
ATOM 5369 O O . GLY B 1 325 ? 1.749 26.484 7.547 1 90.75 325 GLY B O 1
ATOM 5370 N N . SER B 1 326 ? 0.208 25.75 9 1 93.06 326 SER B N 1
ATOM 5371 C CA . SER B 1 326 ? -0.091 27.094 9.492 1 93.06 326 SER B CA 1
ATOM 5372 C C . SER B 1 326 ? 1.104 27.688 10.234 1 93.06 326 SER B C 1
ATOM 5374 O O . SER B 1 326 ? 1.354 28.891 10.148 1 93.06 326 SER B O 1
ATOM 5376 N N . LEU B 1 327 ? 1.816 26.859 10.914 1 92 327 LEU B N 1
ATOM 5377 C CA . LEU B 1 327 ? 3.025 27.312 11.602 1 92 327 LEU B CA 1
ATOM 5378 C C . LEU B 1 327 ? 4.066 27.812 10.609 1 92 327 LEU B C 1
ATOM 5380 O O . LEU B 1 327 ? 4.742 28.812 10.859 1 92 327 LEU B O 1
ATOM 5384 N N . GLY B 1 328 ? 4.223 27.078 9.531 1 89.81 328 GLY B N 1
ATOM 5385 C CA . GLY B 1 328 ? 5.156 27.5 8.492 1 89.81 328 GLY B CA 1
ATOM 5386 C C . GLY B 1 328 ? 4.801 28.828 7.871 1 89.81 328 GLY B C 1
ATOM 5387 O O . GLY B 1 328 ? 5.676 29.656 7.633 1 89.81 328 GLY B O 1
ATOM 5388 N N . SER B 1 329 ? 3.576 28.969 7.641 1 86.31 329 SER B N 1
ATOM 5389 C CA . SER B 1 329 ? 3.107 30.25 7.113 1 86.31 329 SER B CA 1
ATOM 5390 C C . SER B 1 329 ? 3.395 31.391 8.086 1 86.31 329 SER B C 1
ATOM 5392 O O . SER B 1 329 ? 3.744 32.5 7.676 1 86.31 329 SER B O 1
ATOM 5394 N N . PHE B 1 330 ? 3.305 31.094 9.289 1 83.75 330 PHE B N 1
ATOM 5395 C CA . PHE B 1 330 ? 3.59 32.062 10.336 1 83.75 330 PHE B CA 1
ATOM 5396 C C . PHE B 1 330 ? 5.059 32.469 10.312 1 83.75 330 PHE B C 1
ATOM 5398 O O . PHE B 1 330 ? 5.383 33.656 10.422 1 83.75 330 PHE B O 1
ATOM 5405 N N . TRP B 1 331 ? 5.906 31.531 10.234 1 80.69 331 TRP B N 1
ATOM 5406 C CA . TRP B 1 331 ? 7.344 31.781 10.164 1 80.69 331 TRP B CA 1
ATOM 5407 C C . TRP B 1 331 ? 7.676 32.719 8.992 1 80.69 331 TRP B C 1
ATOM 5409 O O . TRP B 1 331 ? 8.438 33.656 9.148 1 80.69 331 TRP B O 1
ATOM 5419 N N . ASN B 1 332 ? 7.055 32.406 7.902 1 78.94 332 ASN B N 1
ATOM 5420 C CA . ASN B 1 332 ? 7.281 33.25 6.723 1 78.94 332 ASN B CA 1
ATOM 5421 C C . ASN B 1 332 ? 6.805 34.656 6.941 1 78.94 332 ASN B C 1
ATOM 5423 O O . ASN B 1 332 ? 7.473 35.625 6.531 1 78.94 332 ASN B O 1
ATOM 5427 N N . GLY B 1 333 ? 5.73 34.781 7.578 1 79.19 333 GLY B N 1
ATOM 5428 C CA . GLY B 1 333 ? 5.168 36.094 7.875 1 79.19 333 GLY B CA 1
ATOM 5429 C C . GLY B 1 333 ? 6.012 36.906 8.844 1 79.19 333 GLY B C 1
ATOM 5430 O O . GLY B 1 333 ? 6.254 38.094 8.625 1 79.19 333 GLY B O 1
ATOM 5431 N N . ILE B 1 334 ? 6.457 36.25 9.828 1 79.69 334 ILE B N 1
ATOM 5432 C CA . ILE B 1 334 ? 7.207 36.938 10.867 1 79.69 334 ILE B CA 1
ATOM 5433 C C . ILE B 1 334 ? 8.547 37.406 10.312 1 79.69 334 ILE B C 1
ATOM 5435 O O . ILE B 1 334 ? 9.031 38.5 10.68 1 79.69 334 ILE B O 1
ATOM 5439 N N . GLN B 1 335 ? 9.094 36.562 9.477 1 78.81 335 GLN B N 1
ATOM 5440 C CA . GLN B 1 335 ? 10.359 36.969 8.859 1 78.81 335 GLN B CA 1
ATOM 5441 C C . GLN B 1 335 ? 10.164 38.188 7.988 1 78.81 335 GLN B C 1
ATOM 5443 O O . GLN B 1 335 ? 10.984 39.125 8.031 1 78.81 335 GLN B O 1
ATOM 5448 N N . THR B 1 336 ? 9.133 38.188 7.32 1 75.88 336 THR B N 1
ATOM 5449 C CA . THR B 1 336 ? 8.828 39.344 6.477 1 75.88 336 THR B CA 1
ATOM 5450 C C . THR B 1 336 ? 8.484 40.562 7.324 1 75.88 336 THR B C 1
ATOM 5452 O O . THR B 1 336 ? 8.883 41.688 7.004 1 75.88 336 THR B O 1
ATOM 5455 N N . TYR B 1 337 ? 7.777 40.344 8.375 1 74.81 337 TYR B N 1
ATOM 5456 C CA . TYR B 1 337 ? 7.352 41.406 9.281 1 74.81 337 TYR B CA 1
ATOM 5457 C C . TYR B 1 337 ? 8.555 42.062 9.953 1 74.81 337 TYR B C 1
ATOM 5459 O O . TYR B 1 337 ? 8.609 43.281 10.078 1 74.81 337 TYR B O 1
ATOM 5467 N N . LYS B 1 338 ? 9.461 41.25 10.391 1 75.5 338 LYS B N 1
ATOM 5468 C CA . LYS B 1 338 ? 10.664 41.75 11.047 1 75.5 338 LYS B CA 1
ATOM 5469 C C . LYS B 1 338 ? 11.531 42.562 10.062 1 75.5 338 LYS B C 1
ATOM 5471 O O . LYS B 1 338 ? 12.141 43.562 10.438 1 75.5 338 LYS B O 1
ATOM 5476 N N . GLN B 1 339 ? 11.547 42.094 8.836 1 73 339 GLN B N 1
ATOM 5477 C CA . GLN B 1 339 ? 12.336 42.781 7.816 1 73 339 GLN B CA 1
ATOM 5478 C C . GLN B 1 339 ? 11.75 44.156 7.484 1 73 339 GLN B C 1
ATOM 5480 O O . GLN B 1 339 ? 12.484 45.094 7.199 1 73 339 GLN B O 1
ATOM 5485 N N . ASN B 1 340 ? 10.445 44.188 7.57 1 69.56 340 ASN B N 1
ATOM 5486 C CA . ASN B 1 340 ? 9.773 45.438 7.199 1 69.56 340 ASN B CA 1
ATOM 5487 C C . ASN B 1 340 ? 9.742 46.438 8.359 1 69.56 340 ASN B C 1
ATOM 5489 O O . ASN B 1 340 ? 9.523 47.625 8.148 1 69.56 340 ASN B O 1
ATOM 5493 N N . ASN B 1 341 ? 9.812 46 9.57 1 63.62 341 ASN B N 1
ATOM 5494 C CA . ASN B 1 341 ? 9.742 46.906 10.719 1 63.62 341 ASN B CA 1
ATOM 5495 C C . ASN B 1 341 ? 11.117 47.125 11.328 1 63.62 341 ASN B C 1
ATOM 5497 O O . ASN B 1 341 ? 11.234 47.781 12.383 1 63.62 341 ASN B O 1
ATOM 5501 N N . HIS B 1 342 ? 12.172 46.562 10.859 1 53.09 342 HIS B N 1
ATOM 5502 C CA . HIS B 1 342 ? 13.531 47 11.148 1 53.09 342 HIS B CA 1
ATOM 5503 C C . HIS B 1 342 ? 14.062 47.938 10.055 1 53.09 342 HIS B C 1
ATOM 5505 O O . HIS B 1 342 ? 13.727 47.75 8.883 1 53.09 342 HIS B O 1
#